Protein AF-0000000070924738 (afdb_homodimer)

pLDDT: mean 89.78, std 16.26, range [22.8, 98.94]

Secondary structure (DSSP, 8-state):
-HHHHHHHHHHHHHHTTS--B---B-SS--S-EEEEEEEEEE---TTT--SS-SSEEEEEEEEEEEEEPPSS--TT-----BTTS---TTTS-EEEEEEEESSHHHHHHHHHHHHHHTTTEEEEEE--SS--HHHHHHHHHHHHHHTT--SEEEEEE------TT-HHHHHHHHHHTHHHHHHHHHHHHHHT-SEEEEEEETHHHHHHHHHHHHHHHTT-HHHHHHEEEEEEES---BHHHHHHHHHHH-S--SSEEEEE-TT-HHHHHHHHHHT-S-BGGG---GGGGTTS--EEEE-GGG--TTSSSHHHH-HHHHHHHHH-THHHHHHTT-HHHHHH-TTEEEEEETTEEEEEE-----TTTT-/-HHHHHHHHHHHHHHTTS--B---B-SS--S-EEEEEEEEEE---TTT--SS-SSEEEEEEEEEEEEEPPSS--TT-----BTTSPP-TTTS-EEEEEEEESSHHHHHHHHHHHHHHTTTEEEEEE--SS--HHHHHHHHHHHHHHTT--SEEEEEE------TT-HHHHHHHHHHTHHHHHHHHHHHHHHT-SEEEEEEETHHHHHHHHHHHHHHHTT-HHHHHHEEEEEEES---BHHHHHHHHHHH-S--SSEEEEE-TT-HHHHHHHHHHT-S-BGGG---GGGGTTS--EEEE-GGG--TTSSSHHHH-HHHHHHHHH-THHHHHHTT-HHHHHH-TTEEEEEETTEEEEEE----------

Nearest PDB structures (foldseek):
  1jkm-assembly1_B  TM=4.251E-01  e=1.122E-04  Bacillus subtilis
  6z69-assembly1_A  TM=4.127E-01  e=2.423E-04  Pseudonocardia thermophila
  2qvc-assembly2_D  TM=2.378E-01  e=2.320E-02  Thermotoga maritima MSB8
  4cvh-assembly1_A-2  TM=3.525E-01  e=5.359E-01  Homo sapiens
  8wgd-assembly1_B  TM=2.661E-01  e=5.401E+00  Homo sapiens

Radius of gyration: 27.47 Å; Cα contacts (8 Å, |Δi|>4): 1669; chains: 2; bounding box: 69×80×68 Å

Foldseek 3Di:
DVVVVVVVVVVQVVVQPDFAFDAAEDQDADPDKAKEKEWEQAQAAPPPRHGQALDGHPDIWTKIWIKGDACPDDAQDAAADTPPDDDDNNYHTHTHDMGTDPDLVVRLQVLLVLCVVQVQEEEEEFEAAQHGPRRQVSLQVSLCVLQVDTRHYYYYRFNHNNGPVCPVVVLVRLLVCLVRVLVVLVSSVVSRRQAYEYEAAASRVVSVLVNLLVCLVVVVVSSQQNHQEYEYQLYLAALVRSVVSCVSSPQHHFPYEYEAELQQQVQCVSCVVVVHDGGPRNDDPQVSCQQHQYEYEYPHQQADDNSRPSCSRGSQNSVLCNVLVLVVVVRVVPVVSVVPLVQWDWDHRHNYIYTYGHRPPCPPDPD/DVVVVVVVVVVQVVVQPFFAFDAAEDQDADPDKAKEKEWEQAQAAPPPRHGQALDGHPDIWIKIWIKGDACPDDAQDAAADTPPDDDDNNYHTHTHDMGTDPDLVVRLQVLLVLCVVQVLEEEEEFEAALHGPRRQVRLQVSLCVLQVDTRHYYYYRFNHNNGPVCPVVVLVRLLVCLVRVLVVLVSSVVSRRQAYEYEAAASRVVSVLVNLLVCLVVVVVSSQNNHQEYEYALYLAALVRSVVSCVSSPQHHFPYEYEAELQQQVQCVSCVVVVHDGGPRNDDPCVSCQQHQYEYEYPHQQADDNSRPSCSRGSQNSVLCNVLVLVVVVRVVPVVSVVVLVQWDWDHRHNYIYTYGHRPDPPDDPD

InterPro domains:
  IPR010297 Protein of unknown function DUF900, hydrolase-like [PF05990] (105-321)
  IPR014586 Uncharacterised conserved protein UCP033909 [PIRSF033909] (29-324)
  IPR029058 Alpha/Beta hydrolase fold [G3DSA:3.40.50.1820] (105-313)
  IPR029058 Alpha/Beta hydrolase fold [SSF53474] (117-282)

Solvent-accessible surface area (backbone atoms only — not comparable to full-atom values): 36470 Å² total; per-residue (Å²): 110,69,66,56,51,50,47,50,51,49,51,50,53,57,64,63,64,60,71,48,51,43,83,48,74,44,98,73,54,49,91,50,64,45,55,33,35,34,35,24,23,26,19,44,22,88,86,7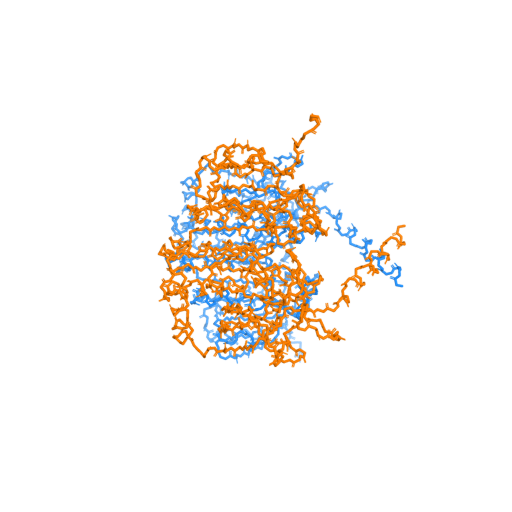9,61,43,76,55,21,39,35,78,32,99,55,70,42,42,35,36,37,30,33,15,45,29,80,62,65,56,70,38,59,86,46,58,35,31,62,96,50,86,76,45,67,48,49,18,41,34,26,55,47,72,46,77,33,97,44,69,66,61,43,27,53,54,46,26,57,40,22,64,74,33,77,15,29,35,39,37,38,25,54,38,71,53,33,40,59,35,44,47,51,52,48,52,51,46,47,33,63,64,56,65,48,62,65,24,33,32,38,40,40,58,20,25,61,43,37,82,82,30,56,52,35,26,54,52,28,34,65,54,33,23,61,44,52,46,50,43,53,48,44,40,46,75,29,55,48,59,34,30,36,41,34,12,27,24,42,13,24,45,27,46,47,54,23,48,28,50,35,40,46,50,64,43,56,70,63,54,68,24,30,58,19,34,39,28,39,32,22,57,35,48,52,67,45,48,52,55,40,45,59,62,38,50,80,70,47,56,24,29,37,36,35,23,22,80,62,18,49,61,51,52,50,51,15,58,59,34,72,42,95,46,23,50,14,42,57,76,67,61,77,82,47,14,87,38,74,36,37,36,37,33,45,50,74,46,58,43,95,54,23,56,52,25,72,63,45,24,44,69,53,32,50,53,51,48,70,34,65,28,53,54,27,54,34,62,66,39,66,68,36,58,62,62,43,74,45,37,55,79,48,75,46,88,47,17,34,37,34,40,48,43,78,75,70,77,76,66,61,93,116,113,70,65,54,53,48,46,50,50,49,52,53,54,57,64,65,64,60,69,48,50,44,84,48,74,43,98,73,54,50,90,49,65,45,58,32,33,34,36,25,23,25,20,44,21,88,88,79,60,43,75,56,20,39,36,79,34,97,54,71,43,40,36,36,39,30,33,15,46,29,80,62,64,57,71,37,59,85,45,59,34,33,64,95,51,87,75,45,69,50,47,18,42,35,25,55,47,71,46,78,36,97,44,68,67,61,43,26,54,54,46,27,56,41,20,64,74,32,75,14,29,34,39,37,40,26,52,38,72,54,33,42,57,36,44,47,52,50,49,52,50,46,47,33,63,63,56,65,48,63,65,25,33,33,38,40,41,57,21,27,60,44,36,82,80,29,54,52,35,26,54,53,29,34,65,54,32,22,63,45,52,45,50,43,53,48,44,41,47,76,28,54,47,57,33,31,36,40,35,14,27,23,42,13,24,45,27,47,47,53,25,49,28,49,35,42,46,50,62,43,55,69,62,53,66,22,29,58,18,35,38,28,40,32,23,57,34,49,53,69,44,49,51,54,41,44,60,61,37,50,79,70,46,57,23,30,37,35,35,22,23,78,62,17,49,61,51,52,50,52,14,58,58,34,71,42,94,45,23,50,13,42,56,76,66,61,76,82,48,14,88,39,73,36,38,35,36,33,44,50,74,46,58,44,94,52,23,56,53,25,70,63,47,25,44,68,54,31,49,53,50,48,70,33,65,27,56,56,26,53,34,63,66,39,66,67,35,58,60,64,44,73,45,38,55,78,47,75,44,89,47,16,34,38,34,40,48,43,79,75,67,79,78,71,72,89,114

Organism: Rhodobacter capsulatus (strain ATCC BAA-309 / NBRC 16581 / SB1003) (NCBI:txid272942)

Structure (mmCIF, N/CA/C/O backbone):
data_AF-0000000070924738-model_v1
#
loop_
_entity.id
_entity.type
_entity.pdbx_description
1 polymer 'Esterase/lipase superfamily enzyme'
#
loop_
_atom_site.group_PDB
_atom_site.id
_atom_site.type_symbol
_atom_site.label_atom_id
_atom_site.label_alt_id
_atom_site.label_comp_id
_atom_site.label_asym_id
_atom_site.label_entity_id
_atom_site.label_seq_id
_atom_site.pdbx_PDB_ins_code
_atom_site.Cartn_x
_atom_site.Cartn_y
_atom_site.Cartn_z
_atom_site.occupancy
_atom_site.B_iso_or_equiv
_atom_site.auth_seq_id
_atom_site.auth_comp_id
_atom_site.auth_asym_id
_atom_site.auth_atom_id
_atom_site.pdbx_PDB_model_num
ATOM 1 N N . MET A 1 1 ? -17.531 14.523 -29.156 1 40.91 1 MET A N 1
ATOM 2 C CA . MET A 1 1 ? -16.812 13.664 -28.219 1 40.91 1 MET A CA 1
ATOM 3 C C . MET A 1 1 ? -15.328 13.992 -28.203 1 40.91 1 MET A C 1
ATOM 5 O O . MET A 1 1 ? -14.695 14 -27.141 1 40.91 1 MET A O 1
ATOM 9 N N . GLN A 1 2 ? -14.812 14.328 -29.406 1 48.25 2 GLN A N 1
ATOM 10 C CA . GLN A 1 2 ? -13.414 14.695 -29.609 1 48.25 2 GLN A CA 1
ATOM 11 C C . GLN A 1 2 ? -13.094 16.031 -28.938 1 48.25 2 GLN A C 1
ATOM 13 O O . GLN A 1 2 ? -12.023 16.188 -28.328 1 48.25 2 GLN A O 1
ATOM 18 N N . SER A 1 3 ? -13.953 16.812 -28.984 1 53.12 3 SER A N 1
ATOM 19 C CA . SER A 1 3 ? -13.75 18.141 -28.438 1 53.12 3 SER A CA 1
ATOM 20 C C . SER A 1 3 ? -13.719 18.125 -26.922 1 53.12 3 SER A C 1
ATOM 22 O O . SER A 1 3 ? -12.969 18.875 -26.297 1 53.12 3 SER A O 1
ATOM 24 N N . ARG A 1 4 ? -14.422 17.188 -26.422 1 50.41 4 ARG A N 1
ATOM 25 C CA . ARG A 1 4 ? -14.484 17.141 -24.953 1 50.41 4 ARG A CA 1
ATOM 26 C C . ARG A 1 4 ? -13.211 16.531 -24.375 1 50.41 4 ARG A C 1
ATOM 28 O O . ARG A 1 4 ? -12.727 16.984 -23.328 1 50.41 4 ARG A O 1
ATOM 35 N N . LEU A 1 5 ? -12.711 15.562 -25.078 1 52 5 LEU A N 1
ATOM 36 C CA . LEU A 1 5 ? -11.477 14.969 -24.594 1 52 5 LEU A CA 1
ATOM 37 C C . LEU A 1 5 ? -10.32 15.969 -24.656 1 52 5 LEU A C 1
ATOM 39 O O . LEU A 1 5 ? -9.484 16.016 -23.766 1 52 5 LEU A O 1
ATOM 43 N N . LEU A 1 6 ? -10.336 16.734 -25.719 1 51 6 LEU A N 1
ATOM 44 C CA . LEU A 1 6 ? -9.32 17.766 -25.859 1 51 6 LEU A CA 1
ATOM 45 C C . LEU A 1 6 ? -9.461 18.812 -24.766 1 51 6 LEU A C 1
ATOM 47 O O . LEU A 1 6 ? -8.461 19.297 -24.234 1 51 6 LEU A O 1
ATOM 51 N N . VAL A 1 7 ? -10.562 19.094 -24.484 1 51.56 7 VAL A N 1
ATOM 52 C CA . VAL A 1 7 ? -10.805 20.078 -23.438 1 51.56 7 VAL A CA 1
ATOM 53 C C . VAL A 1 7 ? -10.375 19.516 -22.078 1 51.56 7 VAL A C 1
ATOM 55 O O . VAL A 1 7 ? -9.766 20.219 -21.281 1 51.56 7 VAL A O 1
ATOM 58 N N . VAL A 1 8 ? -10.648 18.297 -21.875 1 53.62 8 VAL A N 1
ATOM 59 C CA . VAL A 1 8 ? -10.242 17.672 -20.625 1 53.62 8 VAL A CA 1
ATOM 60 C C . VAL A 1 8 ? -8.719 17.609 -20.547 1 53.62 8 VAL A C 1
ATOM 62 O O . VAL A 1 8 ? -8.125 17.906 -19.516 1 53.62 8 VAL A O 1
ATOM 65 N N . ALA A 1 9 ? -8.164 17.203 -21.688 1 54.34 9 ALA A N 1
ATOM 66 C CA . ALA A 1 9 ? -6.703 17.172 -21.734 1 54.34 9 ALA A CA 1
ATOM 67 C C . ALA A 1 9 ? -6.121 18.578 -21.547 1 54.34 9 ALA A C 1
ATOM 69 O O . ALA A 1 9 ? -5.129 18.75 -20.828 1 54.34 9 ALA A O 1
ATOM 70 N N . ALA A 1 10 ? -6.656 19.484 -22.25 1 51.62 10 ALA A N 1
ATOM 71 C CA . ALA A 1 10 ? -6.207 20.859 -22.109 1 51.62 10 ALA A CA 1
ATOM 72 C C . ALA A 1 10 ? -6.398 21.344 -20.672 1 51.62 10 ALA A C 1
ATOM 74 O O . ALA A 1 10 ? -5.543 22.047 -20.125 1 51.62 10 ALA A O 1
ATOM 75 N N . PHE A 1 11 ? -7.465 21.047 -20.172 1 50.88 11 PHE A N 1
ATOM 76 C CA . PHE A 1 11 ? -7.746 21.453 -18.797 1 50.88 11 PHE A CA 1
ATOM 77 C C . PHE A 1 11 ? -6.773 20.781 -17.828 1 50.88 11 PHE A C 1
ATOM 79 O O . PHE A 1 11 ? -6.3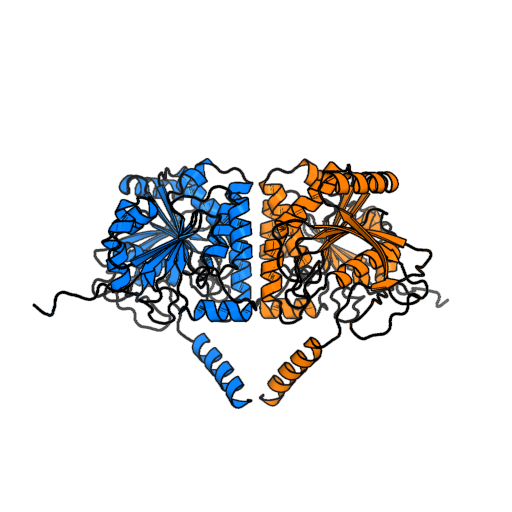24 21.406 -16.859 1 50.88 11 PHE A O 1
ATOM 86 N N . LEU A 1 12 ? -6.488 19.594 -18.141 1 53.81 12 LEU A N 1
ATOM 87 C CA . LEU A 1 12 ? -5.527 18.922 -17.281 1 53.81 12 LEU A CA 1
ATOM 88 C C . LEU A 1 12 ? -4.133 19.516 -17.438 1 53.81 12 LEU A C 1
ATOM 90 O O . LEU A 1 12 ? -3.373 19.594 -16.469 1 53.81 12 LEU A O 1
ATOM 94 N N . ALA A 1 13 ? -3.824 19.922 -18.656 1 51.38 13 ALA A N 1
ATOM 95 C CA . ALA A 1 13 ? -2.527 20.547 -18.906 1 51.38 13 ALA A CA 1
ATOM 96 C C . ALA A 1 13 ? -2.416 21.875 -18.188 1 51.38 13 ALA A C 1
ATOM 98 O O . ALA A 1 13 ? -1.345 22.234 -17.688 1 51.38 13 ALA A O 1
ATOM 99 N N . LEU A 1 14 ? -3.436 22.672 -18.188 1 50.47 14 LEU A N 1
ATOM 100 C CA . LEU A 1 14 ? -3.371 23.969 -17.547 1 50.47 14 LEU A CA 1
ATOM 101 C C . LEU A 1 14 ? -3.215 23.812 -16.031 1 50.47 14 LEU A C 1
ATOM 103 O O . LEU A 1 14 ? -2.547 24.625 -15.383 1 50.47 14 LEU A O 1
ATOM 107 N N . ILE A 1 15 ? -3.816 22.922 -15.461 1 53.41 15 ILE A N 1
ATOM 108 C CA . ILE A 1 15 ? -3.748 22.734 -14.016 1 53.41 15 ILE A CA 1
ATOM 109 C C . ILE A 1 15 ? -2.342 22.281 -13.617 1 53.41 15 ILE A C 1
ATOM 111 O O . ILE A 1 15 ? -1.844 22.656 -12.555 1 53.41 15 ILE A O 1
ATOM 115 N N . SER A 1 16 ? -1.643 21.625 -14.539 1 56.34 16 SER A N 1
ATOM 116 C CA . SER A 1 16 ? -0.301 21.125 -14.242 1 56.34 16 SER A CA 1
ATOM 117 C C . SER A 1 16 ? 0.702 22.281 -14.164 1 56.34 16 SER A C 1
ATOM 119 O O . SER A 1 16 ? 1.777 22.125 -13.578 1 56.34 16 SER A O 1
ATOM 121 N N . CYS A 1 17 ? 0.308 23.469 -14.5 1 64.81 17 CYS A N 1
ATOM 122 C CA . CYS A 1 17 ? 1.308 24.516 -14.688 1 64.81 17 CYS A CA 1
ATOM 123 C C . CYS A 1 17 ? 1.216 25.562 -13.578 1 64.81 17 CYS A C 1
ATOM 125 O O . CYS A 1 17 ? 1.925 26.578 -13.609 1 64.81 17 CYS A O 1
ATOM 127 N N . ALA A 1 18 ? 0.457 25.344 -12.594 1 79.06 18 ALA A N 1
ATOM 128 C CA . ALA A 1 18 ? 0.387 26.359 -11.555 1 79.06 18 ALA A CA 1
ATOM 129 C C . ALA A 1 18 ? 1.66 26.375 -10.711 1 79.06 18 ALA A C 1
ATOM 131 O O . ALA A 1 18 ? 2.221 25.328 -10.406 1 79.06 18 ALA A O 1
ATOM 132 N N . PRO A 1 19 ? 2.15 27.625 -10.398 1 89.25 19 PRO A N 1
ATOM 133 C CA . PRO A 1 19 ? 3.361 27.703 -9.578 1 89.25 19 PRO A CA 1
ATOM 134 C C . PRO A 1 19 ? 3.207 26.984 -8.242 1 89.25 19 PRO A C 1
ATOM 136 O O . PRO A 1 19 ? 2.131 27.016 -7.637 1 89.25 19 PRO A O 1
ATOM 139 N N . ARG A 1 20 ? 4.285 26.406 -7.859 1 93.5 20 ARG A N 1
ATOM 140 C CA . ARG A 1 20 ? 4.25 25.594 -6.648 1 93.5 20 ARG A CA 1
ATOM 141 C C . ARG A 1 20 ? 4.898 26.312 -5.477 1 93.5 20 ARG A C 1
ATOM 143 O O . ARG A 1 20 ? 5.723 27.219 -5.676 1 93.5 20 ARG A O 1
ATOM 150 N N . GLY A 1 21 ? 4.43 25.953 -4.289 1 95.31 21 GLY A N 1
ATOM 151 C CA . GLY A 1 21 ? 4.996 26.516 -3.074 1 95.31 21 GLY A CA 1
ATOM 152 C C . GLY A 1 21 ? 6.461 26.172 -2.883 1 95.31 21 GLY A C 1
ATOM 153 O O . GLY A 1 21 ? 6.887 25.047 -3.193 1 95.31 21 GLY A O 1
ATOM 154 N N . GLU A 1 22 ? 7.277 27.125 -2.377 1 95.12 22 GLU A N 1
ATOM 155 C CA . GLU A 1 22 ? 8.695 26.922 -2.117 1 95.12 22 GLU A CA 1
ATOM 156 C C . GLU A 1 22 ? 9.102 27.516 -0.77 1 95.12 22 GLU A C 1
ATOM 158 O O . GLU A 1 22 ? 8.367 28.312 -0.195 1 95.12 22 GLU A O 1
ATOM 163 N N . ILE A 1 23 ? 10.188 27.047 -0.279 1 96.19 23 ILE A N 1
ATOM 164 C CA . ILE A 1 23 ? 10.742 27.609 0.948 1 96.19 23 ILE A CA 1
ATOM 165 C C . ILE A 1 23 ? 11.359 28.984 0.661 1 96.19 23 ILE A C 1
ATOM 167 O O . ILE A 1 23 ? 12.016 29.172 -0.366 1 96.19 23 ILE A O 1
ATOM 171 N N . ALA A 1 24 ? 11.047 29.906 1.449 1 96.81 24 ALA A N 1
ATOM 172 C CA . ALA A 1 24 ? 11.664 31.234 1.363 1 96.81 24 ALA A CA 1
ATOM 173 C C . ALA A 1 24 ? 11.914 31.812 2.752 1 96.81 24 ALA A C 1
ATOM 175 O O . ALA A 1 24 ? 11.094 31.656 3.658 1 96.81 24 ALA A O 1
ATOM 176 N N . TYR A 1 25 ? 13.039 32.5 2.869 1 97 25 TYR A N 1
ATOM 177 C CA . TYR A 1 25 ? 13.414 33.125 4.137 1 97 25 TYR A CA 1
ATOM 178 C C . TYR A 1 25 ? 13.211 34.625 4.086 1 97 25 TYR A C 1
ATOM 180 O O . TYR A 1 25 ? 13.258 35.219 3.01 1 97 25 TYR A O 1
ATOM 188 N N . THR A 1 26 ? 12.93 35.188 5.191 1 95.69 26 THR A N 1
ATOM 189 C CA . THR A 1 26 ? 12.828 36.625 5.305 1 95.69 26 THR A CA 1
ATOM 190 C C . THR A 1 26 ? 13.773 37.156 6.379 1 95.69 26 THR A C 1
ATOM 192 O O . THR A 1 26 ? 13.945 36.531 7.426 1 95.69 26 THR A O 1
ATOM 195 N N . PRO A 1 27 ? 14.414 38.312 6.141 1 93.19 27 PRO A N 1
ATOM 196 C CA . PRO A 1 27 ? 15.25 38.938 7.168 1 93.19 27 PRO A CA 1
ATOM 197 C C . PRO A 1 27 ? 14.43 39.688 8.219 1 93.19 27 PRO A C 1
ATOM 199 O O . PRO A 1 27 ? 14.953 40.031 9.273 1 93.19 27 PRO A O 1
ATOM 202 N N . GLU A 1 28 ? 13.18 39.906 7.988 1 92.69 28 GLU A N 1
ATOM 203 C CA . GLU A 1 28 ? 12.297 40.625 8.906 1 92.69 28 GLU A CA 1
ATOM 204 C C . GLU A 1 28 ? 11.07 39.781 9.258 1 92.69 28 GLU A C 1
ATOM 206 O O . GLU A 1 28 ? 9.945 40.156 8.891 1 92.69 28 GLU A O 1
ATOM 211 N N . PRO A 1 29 ? 11.281 38.781 10.031 1 92.94 29 PRO A N 1
ATOM 212 C CA . PRO A 1 29 ? 10.133 37.938 10.398 1 92.94 29 PRO A CA 1
ATOM 213 C C . PRO A 1 29 ? 9.133 38.688 11.289 1 92.94 29 PRO A C 1
ATOM 215 O O . PRO A 1 29 ? 9.477 39.688 11.914 1 92.94 29 PRO A O 1
ATOM 218 N N . SER A 1 30 ? 7.926 38.219 11.211 1 93.5 30 SER A N 1
ATOM 219 C CA . SER A 1 30 ? 6.91 38.75 12.117 1 93.5 30 SER A CA 1
ATOM 220 C C . SER A 1 30 ? 7.191 38.344 13.555 1 93.5 30 SER A C 1
ATOM 222 O O . SER A 1 30 ? 8.133 37.594 13.82 1 93.5 30 SER A O 1
ATOM 224 N N . ALA A 1 31 ? 6.328 38.844 14.43 1 89.25 31 ALA A N 1
ATOM 225 C CA . ALA A 1 31 ? 6.484 38.531 15.844 1 89.25 31 ALA A CA 1
ATOM 226 C C . ALA A 1 31 ? 5.977 37.125 16.156 1 89.25 31 ALA A C 1
ATOM 228 O O . ALA A 1 31 ? 6.422 36.5 17.109 1 89.25 31 ALA A O 1
ATOM 229 N N . ASP A 1 32 ? 5.078 36.625 15.406 1 95.75 32 ASP A N 1
ATOM 230 C CA . ASP A 1 32 ? 4.527 35.281 15.617 1 95.75 32 ASP A CA 1
ATOM 231 C C . ASP A 1 32 ? 5.309 34.219 14.836 1 95.75 32 ASP A C 1
ATOM 233 O O . ASP A 1 32 ? 5.125 34.094 13.625 1 95.75 32 ASP A O 1
ATOM 237 N N . ILE A 1 33 ? 6.176 33.531 15.578 1 97.12 33 ILE A N 1
ATOM 238 C CA . ILE A 1 33 ? 6.996 32.5 14.992 1 97.12 33 ILE A CA 1
ATOM 239 C C . ILE A 1 33 ? 6.543 31.141 15.516 1 97.12 33 ILE A C 1
ATOM 241 O O . ILE A 1 33 ? 6.418 30.938 16.719 1 97.12 33 ILE A O 1
ATOM 245 N N . ARG A 1 34 ? 6.25 30.234 14.602 1 96.94 34 ARG A N 1
ATOM 246 C CA . ARG A 1 34 ? 5.848 28.875 14.961 1 96.94 34 ARG A CA 1
ATOM 247 C C . ARG A 1 34 ? 6.926 27.875 14.578 1 96.94 34 ARG A C 1
ATOM 249 O O . ARG A 1 34 ? 7.066 27.516 13.406 1 96.94 34 ARG A O 1
ATOM 256 N N . PRO A 1 35 ? 7.652 27.328 15.57 1 98.12 35 PRO A N 1
ATOM 257 C CA . PRO A 1 35 ? 8.586 26.266 15.234 1 98.12 35 PRO A CA 1
ATOM 258 C C . PRO A 1 35 ? 7.883 24.969 14.812 1 98.12 35 PRO A C 1
ATOM 260 O O . PRO A 1 35 ? 6.914 24.562 15.453 1 98.12 35 PRO A O 1
ATOM 263 N N . VAL A 1 36 ? 8.312 24.422 13.703 1 98.88 36 VAL A N 1
ATOM 264 C CA . VAL A 1 36 ? 7.793 23.156 13.211 1 98.88 36 VAL A CA 1
ATOM 265 C C . VAL A 1 36 ? 8.938 22.156 13.07 1 98.88 36 VAL A C 1
ATOM 267 O O . VAL A 1 36 ? 9.844 22.344 12.266 1 98.88 36 VAL A O 1
ATOM 270 N N . PHE A 1 37 ? 8.867 21.125 13.898 1 98.94 37 PHE A N 1
ATOM 271 C CA . PHE A 1 37 ? 9.805 20.031 13.734 1 98.94 37 PHE A CA 1
ATOM 272 C C . PHE A 1 37 ? 9.414 19.156 12.539 1 98.94 37 PHE A C 1
ATOM 274 O O . PHE A 1 37 ? 8.227 19.031 12.219 1 98.94 37 PHE A O 1
ATOM 281 N N . VAL A 1 38 ? 10.5 18.594 11.891 1 98.94 38 VAL A N 1
ATOM 282 C CA . VAL A 1 38 ? 10.242 17.859 10.656 1 98.94 38 VAL A CA 1
ATOM 283 C C . VAL A 1 38 ? 10.945 16.5 10.711 1 98.94 38 VAL A C 1
ATOM 285 O O . VAL A 1 38 ? 12.133 16.406 11.031 1 98.94 38 VAL A O 1
ATOM 288 N N . GLY A 1 39 ? 10.188 15.461 10.5 1 98.94 39 GLY A N 1
ATOM 289 C CA . GLY A 1 39 ? 10.703 14.203 9.969 1 98.94 39 GLY A CA 1
ATOM 290 C C . GLY A 1 39 ? 10.352 13.984 8.508 1 98.94 39 GLY A C 1
ATOM 291 O O . GLY A 1 39 ? 9.211 14.195 8.102 1 98.94 39 GLY A O 1
ATOM 292 N N . SER A 1 40 ? 11.414 13.656 7.688 1 98.88 40 SER A N 1
ATOM 293 C CA . SER A 1 40 ? 11.102 13.562 6.266 1 98.88 40 SER A CA 1
ATOM 294 C C . SER A 1 40 ? 11.922 12.461 5.59 1 98.88 40 SER A C 1
ATOM 296 O O . SER A 1 40 ? 13.102 12.281 5.902 1 98.88 40 SER A O 1
ATOM 298 N N . THR A 1 41 ? 11.266 11.773 4.668 1 98.75 41 THR A N 1
ATOM 299 C CA . THR A 1 41 ? 11.961 10.828 3.805 1 98.75 41 THR A CA 1
ATOM 300 C C . THR A 1 41 ? 12.023 11.352 2.371 1 98.75 41 THR A C 1
ATOM 302 O O . THR A 1 41 ? 12.109 10.57 1.423 1 98.75 41 THR A O 1
ATOM 305 N N . ARG A 1 42 ? 11.883 12.641 2.264 1 98.75 42 ARG A N 1
ATOM 306 C CA . ARG A 1 42 ? 12.172 13.297 0.996 1 98.75 42 ARG A CA 1
ATOM 307 C C . ARG A 1 42 ? 13.68 13.375 0.75 1 98.75 42 ARG A C 1
ATOM 309 O O . ARG A 1 42 ? 14.445 13.703 1.658 1 98.75 42 ARG A O 1
ATOM 316 N N . GLY A 1 43 ? 14.055 12.992 -0.477 1 98.25 43 GLY A N 1
ATOM 317 C CA . GLY A 1 43 ? 15.438 13.164 -0.89 1 98.25 43 GLY A CA 1
ATOM 318 C C . GLY A 1 43 ? 15.688 14.477 -1.611 1 98.25 43 GLY A C 1
ATOM 319 O O . GLY A 1 43 ? 15.062 15.492 -1.298 1 98.25 43 GLY A O 1
ATOM 320 N N . LEU A 1 44 ? 16.656 14.422 -2.43 1 96.94 44 LEU A N 1
ATOM 321 C CA . LEU A 1 44 ? 17 15.609 -3.203 1 96.94 44 LEU A CA 1
ATOM 322 C C . LEU A 1 44 ? 16.078 15.758 -4.414 1 96.94 44 LEU A C 1
ATOM 324 O O . LEU A 1 44 ? 15.57 14.766 -4.934 1 96.94 44 LEU A O 1
ATOM 328 N N . ASP A 1 45 ? 15.836 16.953 -4.754 1 95.25 45 ASP A N 1
ATOM 329 C CA . ASP A 1 45 ? 15.234 17.188 -6.062 1 95.25 45 ASP A CA 1
ATOM 330 C C . ASP A 1 45 ? 16.203 16.828 -7.188 1 95.25 45 ASP A C 1
ATOM 332 O O . ASP A 1 45 ? 17.297 17.359 -7.266 1 95.25 45 ASP A O 1
ATOM 336 N N . PRO A 1 46 ? 15.766 15.922 -8.016 1 92.5 46 PRO A N 1
ATOM 337 C CA . PRO A 1 46 ? 16.719 15.438 -9.016 1 92.5 46 PRO A CA 1
ATOM 338 C C . PRO A 1 46 ? 17.125 16.516 -10.016 1 92.5 46 PRO A C 1
ATOM 340 O O . PRO A 1 46 ? 18.203 16.438 -10.602 1 92.5 46 PRO A O 1
ATOM 343 N N . GLU A 1 47 ? 16.328 17.5 -10.234 1 91.19 47 GLU A N 1
ATOM 344 C CA . GLU A 1 47 ? 16.625 18.547 -11.211 1 91.19 47 GLU A CA 1
ATOM 345 C C . GLU A 1 47 ? 17.453 19.672 -10.594 1 91.19 47 GLU A C 1
ATOM 347 O O . GLU A 1 47 ? 18.422 20.125 -11.18 1 91.19 47 GLU A O 1
ATOM 352 N N . THR A 1 48 ? 17.125 20.094 -9.391 1 91.69 48 THR A N 1
ATOM 353 C CA . THR A 1 48 ? 17.719 21.297 -8.82 1 91.69 48 THR A CA 1
ATOM 354 C C . THR A 1 48 ? 18.734 20.938 -7.742 1 91.69 48 THR A C 1
ATOM 356 O O . THR A 1 48 ? 19.547 21.781 -7.34 1 91.69 48 THR A O 1
ATOM 359 N N . GLY A 1 49 ? 18.625 19.703 -7.211 1 94.44 49 GLY A N 1
ATOM 360 C CA . GLY A 1 49 ? 19.484 19.297 -6.117 1 94.44 49 GLY A CA 1
ATOM 361 C C . GLY A 1 49 ? 19.031 19.812 -4.77 1 94.44 49 GLY A C 1
ATOM 362 O O . GLY A 1 49 ? 19.672 19.562 -3.748 1 94.44 49 GLY A O 1
ATOM 363 N N . ALA A 1 50 ? 17.906 20.484 -4.754 1 93.88 50 ALA A N 1
ATOM 364 C CA . ALA A 1 50 ? 17.406 21.047 -3.506 1 93.88 50 ALA A CA 1
ATOM 365 C C . ALA A 1 50 ? 17 19.938 -2.533 1 93.88 50 ALA A C 1
ATOM 367 O O . ALA A 1 50 ? 16.5 18.891 -2.949 1 93.88 50 ALA A O 1
ATOM 368 N N . GLU A 1 51 ? 17.188 20.188 -1.226 1 95.69 51 GLU A N 1
ATOM 369 C CA . GLU A 1 51 ? 16.781 19.234 -0.2 1 95.69 51 GLU A CA 1
ATOM 370 C C . GLU A 1 51 ? 15.258 19.172 -0.091 1 95.69 51 GLU A C 1
ATOM 372 O O . GLU A 1 51 ? 14.555 20.062 -0.552 1 95.69 51 GLU A O 1
ATOM 377 N N . PHE A 1 52 ? 14.836 18.031 0.495 1 98 52 PHE A N 1
ATOM 378 C CA . PHE A 1 52 ? 13.414 17.781 0.71 1 98 52 PHE A CA 1
ATOM 379 C C . PHE A 1 52 ? 12.656 17.797 -0.612 1 98 52 PHE A C 1
ATOM 381 O O . PHE A 1 52 ? 11.594 18.422 -0.716 1 98 52 PHE A O 1
ATOM 388 N N . GLY A 1 53 ? 13.312 17.234 -1.632 1 97.5 53 GLY A N 1
ATOM 389 C CA . GLY A 1 53 ? 12.703 17.078 -2.941 1 97.5 53 GLY A CA 1
ATOM 390 C C . GLY A 1 53 ? 11.75 15.891 -3.016 1 97.5 53 GLY A C 1
ATOM 391 O O . GLY A 1 53 ? 11.32 15.367 -1.984 1 97.5 53 GLY A O 1
ATOM 392 N N . HIS A 1 54 ? 11.367 15.516 -4.277 1 96.56 54 HIS A N 1
ATOM 393 C CA . HIS A 1 54 ? 10.312 14.523 -4.434 1 96.56 54 HIS A CA 1
ATOM 394 C C . HIS A 1 54 ? 10.898 13.109 -4.496 1 96.56 54 HIS A C 1
ATOM 396 O O . HIS A 1 54 ? 10.156 12.125 -4.445 1 96.56 54 HIS A O 1
ATOM 402 N N . SER A 1 55 ? 12.266 12.992 -4.582 1 97.62 55 SER A N 1
ATOM 403 C CA . SER A 1 55 ? 12.852 11.648 -4.566 1 97.62 55 SER A CA 1
ATOM 404 C C . SER A 1 55 ? 12.672 10.984 -3.207 1 97.62 55 SER A C 1
ATOM 406 O O . SER A 1 55 ? 12.422 11.656 -2.207 1 97.62 55 SER A O 1
ATOM 408 N N . ARG A 1 56 ? 12.703 9.656 -3.209 1 98.12 56 ARG A N 1
ATOM 409 C CA . ARG A 1 56 ? 12.531 8.883 -1.98 1 98.12 56 ARG A CA 1
ATOM 410 C C . ARG A 1 56 ? 13.867 8.648 -1.284 1 98.12 56 ARG A C 1
ATOM 412 O O . ARG A 1 56 ? 14.852 8.273 -1.925 1 98.12 56 ARG A O 1
ATOM 419 N N . SER A 1 57 ? 13.906 8.953 -0.011 1 98.06 57 SER A N 1
ATOM 420 C CA . SER A 1 57 ? 15.102 8.727 0.788 1 98.06 57 SER A CA 1
ATOM 421 C C . SER A 1 57 ? 14.898 7.602 1.795 1 98.06 57 SER A C 1
ATOM 423 O O . SER A 1 57 ? 13.883 7.566 2.492 1 98.06 57 SER A O 1
ATOM 425 N N . GLU A 1 58 ? 15.828 6.676 1.89 1 96.69 58 GLU A N 1
ATOM 426 C CA . GLU A 1 58 ? 15.773 5.578 2.848 1 96.69 58 GLU A CA 1
ATOM 427 C C . GLU A 1 58 ? 16.125 6.051 4.254 1 96.69 58 GLU A C 1
ATOM 429 O O . GLU A 1 58 ? 15.898 5.34 5.234 1 96.69 58 GLU A O 1
ATOM 434 N N . THR A 1 59 ? 16.609 7.25 4.328 1 96.19 59 THR A N 1
ATOM 435 C CA . THR A 1 59 ? 17.031 7.801 5.609 1 96.19 59 THR A CA 1
ATOM 436 C C . THR A 1 59 ? 16.141 8.969 6.016 1 96.19 59 THR A C 1
ATOM 438 O O . THR A 1 59 ? 15.82 9.828 5.195 1 96.19 59 THR A O 1
ATOM 441 N N . LEU A 1 60 ? 15.742 8.984 7.297 1 98.25 60 LEU A N 1
ATOM 442 C CA . LEU A 1 60 ? 14.906 10.062 7.82 1 98.25 60 LEU A CA 1
ATOM 443 C C . LEU A 1 60 ? 15.719 11.336 8.016 1 98.25 60 LEU A C 1
ATOM 445 O O . LEU A 1 60 ? 16.734 11.328 8.711 1 98.25 60 LEU A O 1
ATOM 449 N N . GLN A 1 61 ? 15.273 12.367 7.387 1 98.38 61 GLN A N 1
ATOM 450 C CA . GLN A 1 61 ? 15.836 13.688 7.645 1 98.38 61 GLN A CA 1
ATOM 451 C C . GLN A 1 61 ? 15.141 14.359 8.828 1 98.38 61 GLN A C 1
ATOM 453 O O . GLN A 1 61 ? 13.922 14.227 9 1 98.38 61 GLN A O 1
ATOM 458 N N . ARG A 1 62 ? 15.93 15.031 9.656 1 98.81 62 ARG A N 1
ATOM 459 C CA . ARG A 1 62 ? 15.461 15.695 10.867 1 98.81 62 ARG A CA 1
ATOM 460 C C . ARG A 1 62 ? 15.797 17.188 10.844 1 98.81 62 ARG A C 1
ATOM 462 O O . ARG A 1 62 ? 16.938 17.562 10.617 1 98.81 62 ARG A O 1
ATOM 469 N N . ALA A 1 63 ? 14.812 17.938 11.047 1 98.88 63 ALA A N 1
ATOM 470 C CA . ALA A 1 63 ? 15.039 19.375 11 1 98.88 63 ALA A CA 1
ATOM 471 C C . ALA A 1 63 ? 13.984 20.125 11.812 1 98.88 63 ALA A C 1
ATOM 473 O O . ALA A 1 63 ? 13.094 19.516 12.398 1 98.88 63 ALA A O 1
ATOM 474 N N . ARG A 1 64 ? 14.164 21.359 12.008 1 98.88 64 ARG A N 1
ATOM 475 C CA . ARG A 1 64 ? 13.188 22.328 12.508 1 98.88 64 ARG A CA 1
ATOM 476 C C . ARG A 1 64 ? 13.156 23.578 11.633 1 98.88 64 ARG A C 1
ATOM 478 O O . ARG A 1 64 ? 14.195 24.062 11.203 1 98.88 64 ARG A O 1
ATOM 485 N N . PHE A 1 65 ? 12 24.016 11.32 1 98.81 65 PHE A N 1
ATOM 486 C CA . PHE A 1 65 ? 11.789 25.25 10.586 1 98.81 65 PHE A CA 1
ATOM 487 C C . PHE A 1 65 ? 10.977 26.25 11.406 1 98.81 65 PHE A C 1
ATOM 489 O O . PHE A 1 65 ? 9.938 25.891 11.969 1 98.81 65 PHE A O 1
ATOM 496 N N . ASP A 1 66 ? 11.484 27.438 11.555 1 98.69 66 ASP A N 1
ATOM 497 C CA . ASP A 1 66 ? 10.773 28.5 12.25 1 98.69 66 ASP A CA 1
ATOM 498 C C . ASP A 1 66 ? 9.922 29.328 11.281 1 98.69 66 ASP A C 1
ATOM 500 O O . ASP A 1 66 ? 10.445 30.203 10.586 1 98.69 66 ASP A O 1
ATOM 504 N N . VAL A 1 67 ? 8.633 29.078 11.305 1 98.75 67 VAL A N 1
ATOM 505 C CA . VAL A 1 67 ? 7.727 29.688 10.336 1 98.75 67 VAL A CA 1
ATOM 506 C C . VAL A 1 67 ? 7.215 31.016 10.867 1 98.75 67 VAL A C 1
ATOM 508 O O . VAL A 1 67 ? 6.656 31.078 11.969 1 98.75 67 VAL A O 1
ATOM 511 N N . SER A 1 68 ? 7.426 32.094 10.102 1 98.5 68 SER A N 1
ATOM 512 C CA . SER A 1 68 ? 6.883 33.406 10.398 1 98.5 68 SER A CA 1
ATOM 513 C C . SER A 1 68 ? 5.438 33.531 9.922 1 98.5 68 SER A C 1
ATOM 515 O O . SER A 1 68 ? 5.16 33.406 8.727 1 98.5 68 SER A O 1
ATOM 517 N N . VAL A 1 69 ? 4.5 33.75 10.844 1 97.88 69 VAL A N 1
ATOM 518 C CA . VAL A 1 69 ? 3.084 33.906 10.523 1 97.88 69 VAL A CA 1
ATOM 519 C C . VAL A 1 69 ? 2.805 35.344 10.094 1 97.88 69 VAL A C 1
ATOM 521 O O . VAL A 1 69 ? 3.064 36.281 10.844 1 97.88 69 VAL A O 1
ATOM 524 N N . PRO A 1 70 ? 2.293 35.469 8.891 1 97.81 70 PRO A N 1
ATOM 525 C CA . PRO A 1 70 ? 2.055 36.844 8.438 1 97.81 70 PRO A CA 1
ATOM 526 C C . PRO A 1 70 ? 0.96 37.562 9.234 1 97.81 70 PRO A C 1
ATOM 528 O O . PRO A 1 70 ? -0.055 36.938 9.57 1 97.81 70 PRO A O 1
ATOM 531 N N . PRO A 1 71 ? 1.123 38.844 9.523 1 96.19 71 PRO A N 1
ATOM 532 C CA . PRO A 1 71 ? 0.133 39.562 10.32 1 96.19 71 PRO A CA 1
ATOM 533 C C . PRO A 1 71 ? -1.138 39.875 9.539 1 96.19 71 PRO A C 1
ATOM 535 O O . PRO A 1 71 ? -2.211 40.031 10.125 1 96.19 71 PRO A O 1
ATOM 538 N N . ASP A 1 72 ? -1.057 40.031 8.203 1 96.12 72 ASP A N 1
ATOM 539 C CA . ASP A 1 72 ? -2.207 40.375 7.375 1 96.12 72 ASP A CA 1
ATOM 540 C C . ASP A 1 72 ? -2.855 39.125 6.785 1 96.12 72 ASP A C 1
ATOM 542 O O . ASP A 1 72 ? -2.756 38.875 5.578 1 96.12 72 ASP A O 1
ATOM 546 N N . ARG A 1 73 ? -3.451 38.406 7.609 1 94.94 73 ARG A N 1
ATOM 547 C CA . ARG A 1 73 ? -4.121 37.188 7.16 1 94.94 73 ARG A CA 1
ATOM 548 C C . ARG A 1 73 ? -5.422 36.938 7.922 1 94.94 73 ARG A C 1
ATOM 550 O O . ARG A 1 73 ? -5.551 37.375 9.078 1 94.94 73 ARG A O 1
ATOM 557 N N . GLY A 1 74 ? -6.406 36.312 7.219 1 95.31 74 GLY A N 1
ATOM 558 C CA . GLY A 1 74 ? -7.629 35.844 7.871 1 95.31 74 GLY A CA 1
ATOM 559 C C . GLY A 1 74 ? -7.605 34.375 8.25 1 95.31 74 GLY A C 1
ATOM 560 O O . GLY A 1 74 ? -6.742 33.625 7.789 1 95.31 74 GLY A O 1
ATOM 561 N N . THR A 1 75 ? -8.609 34.062 9.117 1 94.75 75 THR A N 1
ATOM 562 C CA . THR A 1 75 ? -8.766 32.656 9.477 1 94.75 75 THR A CA 1
ATOM 563 C C . THR A 1 75 ? -8.977 31.797 8.234 1 94.75 75 THR A C 1
ATOM 565 O O . THR A 1 75 ? -9.773 32.156 7.359 1 94.75 75 THR A O 1
ATOM 568 N N . GLY A 1 76 ? -8.203 30.719 8.141 1 95.56 76 GLY A N 1
ATOM 569 C CA . GLY A 1 76 ? -8.367 29.781 7.031 1 95.56 76 GLY A CA 1
ATOM 570 C C . GLY A 1 76 ? -7.555 30.172 5.809 1 95.56 76 GLY A C 1
ATOM 571 O O . GLY A 1 76 ? -7.438 29.391 4.867 1 95.56 76 GLY A O 1
ATOM 572 N N . GLN A 1 77 ? -6.965 31.344 5.832 1 96.5 77 GLN A N 1
ATOM 573 C CA . GLN A 1 77 ? -6.191 31.797 4.68 1 96.5 77 GLN A CA 1
ATOM 574 C C . GLN A 1 77 ? -4.754 31.297 4.75 1 96.5 77 GLN A C 1
ATOM 576 O O . GLN A 1 77 ? -4.125 31.344 5.809 1 96.5 77 GLN A O 1
ATOM 581 N N . LEU A 1 78 ? -4.262 30.781 3.672 1 97 78 LEU A N 1
ATOM 582 C CA . LEU A 1 78 ? -2.883 30.312 3.557 1 97 78 LEU A CA 1
ATOM 583 C C . LEU A 1 78 ? -2.229 30.875 2.295 1 97 78 LEU A C 1
ATOM 585 O O . LEU A 1 78 ? -2.605 30.5 1.182 1 97 78 LEU A O 1
ATOM 589 N N . SER A 1 79 ? -1.375 31.844 2.467 1 97.12 79 SER A N 1
ATOM 590 C CA . SER A 1 79 ? -0.529 32.375 1.402 1 97.12 79 SER A CA 1
ATOM 591 C C . SER A 1 79 ? 0.945 32.094 1.68 1 97.12 79 SER A C 1
ATOM 593 O O . SER A 1 79 ? 1.419 32.281 2.801 1 97.12 79 SER A O 1
ATOM 595 N N . TYR A 1 80 ? 1.661 31.562 0.701 1 97.31 80 TYR A N 1
ATOM 596 C CA . TYR A 1 80 ? 3.074 31.234 0.846 1 97.31 80 TYR A CA 1
ATOM 597 C C . TYR A 1 80 ? 3.836 31.5 -0.445 1 97.31 80 TYR A C 1
ATOM 599 O O . TYR A 1 80 ? 3.229 31.766 -1.486 1 97.31 80 TYR A O 1
ATOM 607 N N . PRO A 1 81 ? 5.164 31.547 -0.353 1 97.06 81 PRO A N 1
ATOM 608 C CA . PRO A 1 81 ? 5.977 31.859 -1.531 1 97.06 81 PRO A CA 1
ATOM 609 C C . PRO A 1 81 ? 5.734 30.875 -2.682 1 97.06 81 PRO A C 1
ATOM 611 O O . PRO A 1 81 ? 5.738 29.656 -2.477 1 97.06 81 PRO A O 1
ATOM 614 N N . LEU A 1 82 ? 5.488 31.453 -3.814 1 95.12 82 LEU A N 1
ATOM 615 C CA . LEU A 1 82 ? 5.336 30.688 -5.055 1 95.12 82 LEU A CA 1
ATOM 616 C C . LEU A 1 82 ? 6.492 30.984 -6.008 1 95.12 82 LEU A C 1
ATOM 618 O O . LEU A 1 82 ? 7 32.094 -6.059 1 95.12 82 LEU A O 1
ATOM 622 N N . GLN A 1 83 ? 6.824 29.938 -6.664 1 88.56 83 GLN A N 1
ATOM 623 C CA . GLN A 1 83 ? 7.898 30.094 -7.641 1 88.56 83 GLN A CA 1
ATOM 624 C C . GLN A 1 83 ? 7.609 31.266 -8.586 1 88.56 83 GLN A C 1
ATOM 626 O O . GLN A 1 83 ? 6.539 31.328 -9.195 1 88.56 83 GLN A O 1
ATOM 631 N N . GLY A 1 84 ? 8.555 32.25 -8.695 1 88.06 84 GLY A N 1
ATOM 632 C CA . GLY A 1 84 ? 8.461 33.344 -9.641 1 88.06 84 GLY A CA 1
ATOM 633 C C . GLY A 1 84 ? 7.648 34.5 -9.125 1 88.06 84 GLY A C 1
ATOM 634 O O . GLY A 1 84 ? 7.559 35.562 -9.781 1 88.06 84 GLY A O 1
ATOM 635 N N . ARG A 1 85 ? 7.059 34.406 -7.969 1 92.56 85 ARG A N 1
ATOM 636 C CA . ARG A 1 85 ? 6.238 35.5 -7.422 1 92.56 85 ARG A CA 1
ATOM 637 C C . ARG A 1 85 ? 6.984 36.25 -6.324 1 92.56 85 ARG A C 1
ATOM 639 O O . ARG A 1 85 ? 7.738 35.656 -5.559 1 92.56 85 ARG A O 1
ATOM 646 N N . LYS A 1 86 ? 6.727 37.5 -6.293 1 94.44 86 LYS A N 1
ATOM 647 C CA . LYS A 1 86 ? 7.328 38.312 -5.242 1 94.44 86 LYS A CA 1
ATOM 648 C C . LYS A 1 86 ? 6.758 37.969 -3.873 1 94.44 86 LYS A C 1
ATOM 650 O O . LYS A 1 86 ? 5.547 37.781 -3.729 1 94.44 86 LYS A O 1
ATOM 655 N N . ILE A 1 87 ? 7.609 37.875 -2.949 1 95.5 87 ILE A N 1
ATOM 656 C CA . ILE A 1 87 ? 7.238 37.5 -1.594 1 95.5 87 ILE A CA 1
ATOM 657 C C . ILE A 1 87 ? 6.824 38.719 -0.792 1 95.5 87 ILE A C 1
ATOM 659 O O . ILE A 1 87 ? 7.461 39.781 -0.882 1 95.5 87 ILE A O 1
ATOM 663 N N . ASP A 1 88 ? 5.754 38.625 -0.081 1 95.31 88 ASP A N 1
ATOM 664 C CA . ASP A 1 88 ? 5.301 39.656 0.855 1 95.31 88 ASP A CA 1
ATOM 665 C C . ASP A 1 88 ? 5.203 39.094 2.273 1 95.31 88 ASP A C 1
ATOM 667 O O . ASP A 1 88 ? 4.203 38.469 2.631 1 95.31 88 ASP A O 1
ATOM 671 N N . PRO A 1 89 ? 6.176 39.406 3.111 1 95.44 89 PRO A N 1
ATOM 672 C CA . PRO A 1 89 ? 6.207 38.812 4.453 1 95.44 89 PRO A CA 1
ATOM 673 C C . PRO A 1 89 ? 5.012 39.25 5.309 1 95.44 89 PRO A C 1
ATOM 675 O O . PRO A 1 89 ? 4.777 38.656 6.371 1 95.44 89 PRO A O 1
ATOM 678 N N . ARG A 1 90 ? 4.227 40.188 4.957 1 96.06 90 ARG A N 1
ATOM 679 C CA . ARG A 1 90 ? 3.041 40.594 5.703 1 96.06 90 ARG A CA 1
ATOM 680 C C . ARG A 1 90 ? 1.844 39.719 5.344 1 96.06 90 ARG A C 1
ATOM 682 O O . ARG A 1 90 ? 0.851 39.688 6.074 1 96.06 90 ARG A O 1
ATOM 689 N N . LYS A 1 91 ? 2.016 39.062 4.176 1 96.5 91 LYS A N 1
ATOM 690 C CA . LYS A 1 91 ? 0.886 38.25 3.701 1 96.5 91 LYS A CA 1
ATOM 691 C C . LYS A 1 91 ? 1.262 36.781 3.576 1 96.5 91 LYS A C 1
ATOM 693 O O . LYS A 1 91 ? 0.404 35.906 3.703 1 96.5 91 LYS A O 1
ATOM 698 N N . ASP A 1 92 ? 2.553 36.531 3.326 1 97.94 92 ASP A N 1
ATOM 699 C CA . ASP A 1 92 ? 3.008 35.156 3.072 1 97.94 92 ASP A CA 1
ATOM 700 C C . ASP A 1 92 ? 3.617 34.531 4.328 1 97.94 92 ASP A C 1
ATOM 702 O O . ASP A 1 92 ? 4.324 35.219 5.078 1 97.94 92 ASP A O 1
ATOM 706 N N . PHE A 1 93 ? 3.238 33.312 4.582 1 98.44 93 PHE A N 1
ATOM 707 C CA . PHE A 1 93 ? 4.066 32.531 5.488 1 98.44 93 PHE A CA 1
ATOM 708 C C . PHE A 1 93 ? 5.469 32.375 4.926 1 98.44 93 PHE A C 1
ATOM 710 O O . PHE A 1 93 ? 5.637 32 3.762 1 98.44 93 PHE A O 1
ATOM 717 N N . VAL A 1 94 ? 6.441 32.656 5.652 1 98.38 94 VAL A N 1
ATOM 718 C CA . VAL A 1 94 ? 7.844 32.562 5.258 1 98.38 94 VAL A CA 1
ATOM 719 C C . VAL A 1 94 ? 8.672 32.031 6.422 1 98.38 94 VAL A C 1
ATOM 721 O O . VAL A 1 94 ? 8.125 31.719 7.488 1 98.38 94 VAL A O 1
ATOM 724 N N . LEU A 1 95 ? 9.938 31.766 6.176 1 98.62 95 LEU A N 1
ATOM 725 C CA . LEU A 1 95 ? 10.781 31.203 7.219 1 98.62 95 LEU A CA 1
ATOM 726 C C . LEU A 1 95 ? 11.664 32.25 7.852 1 98.62 95 LEU A C 1
ATOM 728 O O . LEU A 1 95 ? 12.25 33.094 7.148 1 98.62 95 LEU A O 1
ATOM 732 N N . ALA A 1 96 ? 11.625 32.25 9.172 1 98.5 96 ALA A N 1
ATOM 733 C CA . ALA A 1 96 ? 12.555 33.062 9.93 1 98.5 96 ALA A CA 1
ATOM 734 C C . ALA A 1 96 ? 13.906 32.375 10.086 1 98.5 96 ALA A C 1
ATOM 736 O O . ALA A 1 96 ? 14.93 33.031 10.258 1 98.5 96 ALA A O 1
ATOM 737 N N . GLY A 1 97 ? 13.93 31.062 10.07 1 98.06 97 GLY A N 1
ATOM 738 C CA . GLY A 1 97 ? 15.133 30.266 10.227 1 98.06 97 GLY A CA 1
ATOM 739 C C . GLY A 1 97 ? 14.867 28.781 10.156 1 98.06 97 GLY A C 1
ATOM 740 O O . GLY A 1 97 ? 13.727 28.344 10 1 98.06 97 GLY A O 1
ATOM 741 N N . SER A 1 98 ? 15.953 27.984 10.094 1 98.38 98 SER A N 1
ATOM 742 C CA . SER A 1 98 ? 15.859 26.531 10.117 1 98.38 98 SER A CA 1
ATOM 743 C C . SER A 1 98 ? 17.109 25.906 10.719 1 98.38 98 SER A C 1
ATOM 745 O O . SER A 1 98 ? 18.156 26.562 10.828 1 98.38 98 SER A O 1
ATOM 747 N N . GLN A 1 99 ? 16.906 24.75 11.195 1 98.25 99 GLN A N 1
ATOM 748 C CA . GLN A 1 99 ? 18 23.953 11.766 1 98.25 99 GLN A CA 1
ATOM 749 C C . GLN A 1 99 ? 17.875 22.484 11.359 1 98.25 99 GLN A C 1
ATOM 751 O O . GLN A 1 99 ? 16.812 21.875 11.516 1 98.25 99 GLN A O 1
ATOM 756 N N . LYS A 1 100 ? 18.938 21.938 10.812 1 98.06 100 LYS A N 1
ATOM 757 C CA . LYS A 1 100 ? 19 20.5 10.547 1 98.06 100 LYS A CA 1
ATOM 758 C C . LYS A 1 100 ? 19.719 19.766 11.68 1 98.06 100 LYS A C 1
ATOM 760 O O . LYS A 1 100 ? 20.656 20.297 12.266 1 98.06 100 LYS A O 1
ATOM 765 N N . TYR A 1 101 ? 19.234 18.625 11.945 1 98.44 101 TYR A N 1
ATOM 766 C CA . TYR A 1 101 ? 19.859 17.812 12.992 1 98.44 101 TYR A CA 1
ATOM 767 C C . TYR A 1 101 ? 20.578 16.609 12.406 1 98.44 101 TYR A C 1
ATOM 769 O O . TYR A 1 101 ? 20 15.844 11.641 1 98.44 101 TYR A O 1
ATOM 777 N N . PRO A 1 102 ? 21.812 16.406 12.742 1 93.56 102 PRO A N 1
ATOM 778 C CA . PRO A 1 102 ? 22.625 15.344 12.148 1 93.56 102 PRO A CA 1
ATOM 779 C C . PRO A 1 102 ? 22.156 13.945 12.555 1 93.56 102 PRO A C 1
ATOM 781 O O . PRO A 1 102 ? 22.438 12.969 11.844 1 93.56 102 PRO A O 1
ATOM 784 N N . GLY A 1 103 ? 21.484 13.914 13.727 1 95.31 103 GLY A N 1
ATOM 785 C CA . GLY A 1 103 ? 21.062 12.602 14.18 1 95.31 103 GLY A CA 1
ATOM 786 C C . GLY A 1 103 ? 19.922 12.656 15.18 1 95.31 103 GLY A C 1
ATOM 787 O O . GLY A 1 103 ? 19.391 13.727 15.461 1 95.31 103 GLY A O 1
ATOM 788 N N . ALA A 1 104 ? 19.625 11.469 15.648 1 97.94 104 ALA A N 1
ATOM 789 C CA . ALA A 1 104 ? 18.469 11.281 16.516 1 97.94 104 ALA A CA 1
ATOM 790 C C . ALA A 1 104 ? 18.656 12.008 17.844 1 97.94 104 ALA A C 1
ATOM 792 O O . ALA A 1 104 ? 17.719 12.609 18.375 1 97.94 104 ALA A O 1
ATOM 793 N N . GLU A 1 105 ? 19.828 12 18.391 1 98.25 105 GLU A N 1
ATOM 794 C CA . GLU A 1 105 ? 20.062 12.547 19.719 1 98.25 105 GLU A CA 1
ATOM 795 C C . GLU A 1 105 ? 19.812 14.055 19.75 1 98.25 105 GLU A C 1
ATOM 797 O O . GLU A 1 105 ? 19.109 14.555 20.609 1 98.25 105 GLU A O 1
ATOM 802 N N . ALA A 1 106 ? 20.406 14.727 18.781 1 98.5 106 ALA A N 1
ATOM 803 C CA . ALA A 1 106 ? 20.234 16.172 18.719 1 98.5 106 ALA A CA 1
ATOM 804 C C . ALA A 1 106 ? 18.781 16.547 18.469 1 98.5 106 ALA A C 1
ATOM 806 O O . ALA A 1 106 ? 18.266 17.516 19.031 1 98.5 106 ALA A O 1
ATOM 807 N N . PHE A 1 107 ? 18.141 15.828 17.656 1 98.75 107 PHE A N 1
ATOM 808 C CA . PHE A 1 107 ? 16.734 16.062 17.328 1 98.75 107 PHE A CA 1
ATOM 809 C C . PHE A 1 107 ? 15.859 15.852 18.562 1 98.75 107 PHE A C 1
ATOM 811 O O . PHE A 1 107 ? 15.008 16.688 18.875 1 98.75 107 PHE A O 1
ATOM 818 N N . GLN A 1 108 ? 16.094 14.805 19.281 1 98.75 108 GLN A N 1
ATOM 819 C CA . GLN A 1 108 ? 15.32 14.461 20.484 1 98.75 108 GLN A CA 1
ATOM 820 C C . GLN A 1 108 ? 15.539 15.484 21.594 1 98.75 108 GLN A C 1
ATOM 822 O O . GLN A 1 108 ? 14.609 15.805 22.328 1 98.75 108 GLN A O 1
ATOM 827 N N . ALA A 1 109 ? 16.734 15.969 21.703 1 98.56 109 ALA A N 1
ATOM 828 C CA . ALA A 1 109 ? 17 17 22.688 1 98.56 109 ALA A CA 1
ATOM 829 C C . ALA A 1 109 ? 16.188 18.266 22.422 1 98.56 109 ALA A C 1
ATOM 831 O O . ALA A 1 109 ? 15.641 18.875 23.344 1 98.56 109 ALA A O 1
ATOM 832 N N . ALA A 1 110 ? 16.141 18.594 21.156 1 98.56 110 ALA A N 1
ATOM 833 C CA . ALA A 1 110 ? 15.367 19.766 20.781 1 98.56 110 ALA A CA 1
ATOM 834 C C . ALA A 1 110 ? 13.875 19.531 21 1 98.56 110 ALA A C 1
ATOM 836 O O . ALA A 1 110 ? 13.172 20.422 21.5 1 98.56 110 ALA A O 1
ATOM 837 N N . LEU A 1 111 ? 13.398 18.344 20.656 1 98.81 111 LEU A N 1
ATOM 838 C CA . LEU A 1 111 ? 12.008 17.969 20.875 1 98.81 111 LEU A CA 1
ATOM 839 C C . LEU A 1 111 ? 11.672 18 22.359 1 98.81 111 LEU A C 1
ATOM 841 O O . LEU A 1 111 ? 10.602 18.484 22.75 1 98.81 111 LEU A O 1
ATOM 845 N N . ARG A 1 112 ? 12.578 17.5 23.141 1 98.62 112 ARG A N 1
ATOM 846 C CA . ARG A 1 112 ? 12.367 17.453 24.594 1 98.62 112 ARG A CA 1
ATOM 847 C C . ARG A 1 112 ? 12.172 18.844 25.172 1 98.62 112 ARG A C 1
ATOM 849 O O . ARG A 1 112 ? 11.305 19.062 26.016 1 98.62 112 ARG A O 1
ATOM 856 N N . GLN A 1 113 ? 12.961 19.75 24.719 1 98.25 113 GLN A N 1
ATOM 857 C CA . GLN A 1 113 ? 12.836 21.125 25.188 1 98.25 113 GLN A CA 1
ATOM 858 C C . GLN A 1 113 ? 11.484 21.719 24.797 1 98.25 113 GLN A C 1
ATOM 860 O O . GLN A 1 113 ? 10.844 22.406 25.594 1 98.25 113 GLN A O 1
ATOM 865 N N . SER A 1 114 ? 11.07 21.453 23.609 1 98.25 114 SER A N 1
ATOM 866 C CA . SER A 1 114 ? 9.781 21.938 23.141 1 98.25 114 SER A CA 1
ATOM 867 C C . SER A 1 114 ? 8.625 21.297 23.906 1 98.25 114 SER A C 1
ATOM 869 O O . SER A 1 114 ? 7.664 21.969 24.281 1 98.25 114 SER A O 1
ATOM 871 N N . LEU A 1 115 ? 8.742 20.016 24.109 1 98.31 115 LEU A N 1
ATOM 872 C CA . LEU A 1 115 ? 7.703 19.25 24.797 1 98.31 115 LEU A CA 1
ATOM 873 C C . LEU A 1 115 ? 7.543 19.703 26.234 1 98.31 115 LEU A C 1
ATOM 875 O O . LEU A 1 115 ? 6.438 19.688 26.781 1 98.31 115 LEU A O 1
ATOM 879 N N . LYS A 1 116 ? 8.641 20.078 26.828 1 97.25 116 LYS A N 1
ATOM 880 C CA . LYS A 1 116 ? 8.562 20.625 28.172 1 97.25 116 LYS A CA 1
ATOM 881 C C . LYS A 1 116 ? 7.668 21.859 28.219 1 97.25 116 LYS A C 1
ATOM 883 O O . LYS A 1 116 ? 6.883 22.031 29.156 1 97.25 116 LYS A O 1
ATOM 888 N N . LYS A 1 117 ? 7.766 22.594 27.219 1 95.31 117 LYS A N 1
ATOM 889 C CA . LYS A 1 117 ? 7.016 23.844 27.156 1 95.31 117 LYS A CA 1
ATOM 890 C C . LYS A 1 117 ? 5.551 23.594 26.797 1 95.31 117 LYS A C 1
ATOM 892 O O . LYS A 1 117 ? 4.68 24.391 27.125 1 95.31 117 LYS A O 1
ATOM 897 N N . SER A 1 118 ? 5.266 22.5 26.141 1 94.69 118 SER A N 1
ATOM 898 C CA . SER A 1 118 ? 3.908 22.188 25.703 1 94.69 118 SER A CA 1
ATOM 899 C C . SER A 1 118 ? 3.213 21.219 26.641 1 94.69 118 SER A C 1
ATOM 901 O O . SER A 1 118 ? 2.131 20.719 26.344 1 94.69 118 SER A O 1
ATOM 903 N N . GLY A 1 119 ? 3.814 20.906 27.812 1 94.94 119 GLY A N 1
ATOM 904 C CA . GLY A 1 119 ? 3.232 19.953 28.75 1 94.94 119 GLY A CA 1
ATOM 905 C C . GLY A 1 119 ? 3.227 18.531 28.219 1 94.94 119 GLY A C 1
ATOM 906 O O . GLY A 1 119 ? 2.369 17.719 28.594 1 94.94 119 GLY A O 1
ATOM 907 N N . GLY A 1 120 ? 4.109 18.25 27.281 1 97 120 GLY A N 1
ATOM 908 C CA . GLY A 1 120 ? 4.238 16.906 26.734 1 97 120 GLY A CA 1
ATOM 909 C C . GLY A 1 120 ? 3.307 16.641 25.578 1 97 120 GLY A C 1
ATOM 910 O O . GLY A 1 120 ? 3.18 15.508 25.125 1 97 120 GLY A O 1
ATOM 911 N N . GLU A 1 121 ? 2.67 17.672 25.031 1 96.19 121 GLU A N 1
ATOM 912 C CA . GLU A 1 121 ? 1.714 17.516 23.938 1 96.19 121 GLU A CA 1
ATOM 913 C C . GLU A 1 121 ? 2.355 17.844 22.594 1 96.19 121 GLU A C 1
ATOM 915 O O . GLU A 1 121 ? 3.137 18.797 22.484 1 96.19 121 GLU A O 1
ATOM 920 N N . ALA A 1 122 ? 2.104 16.984 21.609 1 97.44 122 ALA A N 1
ATOM 921 C CA . ALA A 1 122 ? 2.582 17.219 20.25 1 97.44 122 ALA A CA 1
ATOM 922 C C . ALA A 1 122 ? 1.485 16.938 19.219 1 97.44 122 ALA A C 1
ATOM 924 O O . ALA A 1 122 ? 0.596 16.125 19.469 1 97.44 122 ALA A O 1
ATOM 925 N N . VAL A 1 123 ? 1.492 17.688 18.156 1 97.56 123 VAL A N 1
ATOM 926 C CA . VAL A 1 123 ? 0.643 17.422 17 1 97.56 123 VAL A CA 1
ATOM 927 C C . VAL A 1 123 ? 1.506 17.031 15.797 1 97.56 123 VAL A C 1
ATOM 929 O O . VAL A 1 123 ? 2.445 17.734 15.438 1 97.56 123 VAL A O 1
ATOM 932 N N . VAL A 1 124 ? 1.211 15.859 15.289 1 98.75 124 VAL A N 1
ATOM 933 C CA . VAL A 1 124 ? 1.902 15.375 14.094 1 98.75 124 VAL A CA 1
ATOM 934 C C . VAL A 1 124 ? 0.972 15.461 12.891 1 98.75 124 VAL A C 1
ATOM 936 O O . VAL A 1 124 ? -0.151 14.953 12.922 1 98.75 124 VAL A O 1
ATOM 939 N N . PHE A 1 125 ? 1.45 16.109 11.844 1 98.75 125 PHE A N 1
ATOM 940 C CA . PHE A 1 125 ? 0.661 16.281 10.633 1 98.75 125 PHE A CA 1
ATOM 941 C C . PHE A 1 125 ? 1.315 15.578 9.453 1 98.75 125 PHE A C 1
ATOM 943 O O . PHE A 1 125 ? 2.518 15.719 9.227 1 98.75 125 PHE A O 1
ATOM 950 N N . VAL A 1 126 ? 0.519 14.789 8.711 1 98.94 126 VAL A N 1
ATOM 951 C CA . VAL A 1 126 ? 0.932 14.062 7.516 1 98.94 126 VAL A CA 1
ATOM 952 C C . VAL A 1 126 ? 0.142 14.57 6.309 1 98.94 126 VAL A C 1
ATOM 954 O O . VAL A 1 126 ? -1.075 14.391 6.234 1 98.94 126 VAL A O 1
ATOM 957 N N . HIS A 1 127 ? 0.824 15.18 5.344 1 98.81 127 HIS A N 1
ATOM 958 C CA . HIS A 1 127 ? 0.157 15.859 4.242 1 98.81 127 HIS A CA 1
ATOM 959 C C . HIS A 1 127 ? -0.384 14.867 3.223 1 98.81 127 HIS A C 1
ATOM 961 O O . HIS A 1 127 ? -0.087 13.672 3.303 1 98.81 127 HIS A O 1
ATOM 967 N N . GLY A 1 128 ? -1.155 15.352 2.219 1 98.69 128 GLY A N 1
ATOM 968 C CA . GLY A 1 128 ? -1.816 14.5 1.242 1 98.69 128 GLY A CA 1
ATOM 969 C C . GLY A 1 128 ? -1.134 14.508 -0.113 1 98.69 128 GLY A C 1
ATOM 970 O O . GLY A 1 128 ? 0.05 14.836 -0.216 1 98.69 128 GLY A O 1
ATOM 971 N N . PHE A 1 129 ? -1.854 14.133 -1.109 1 98.38 129 PHE A N 1
ATOM 972 C CA . PHE A 1 129 ? -1.429 14.039 -2.5 1 98.38 129 PHE A CA 1
ATOM 973 C C . PHE A 1 129 ? -1.062 15.406 -3.055 1 98.38 129 PHE A C 1
ATOM 975 O O . PHE A 1 129 ? -1.664 16.422 -2.678 1 98.38 129 PHE A O 1
ATOM 982 N N . ASN A 1 130 ? -0.06 15.406 -3.891 1 97.5 130 ASN A N 1
ATOM 983 C CA . ASN A 1 130 ? 0.269 16.578 -4.699 1 97.5 130 ASN A CA 1
ATOM 984 C C . ASN A 1 130 ? 0.68 17.75 -3.828 1 97.5 130 ASN A C 1
ATOM 986 O O . ASN A 1 130 ? 0.182 18.875 -4.012 1 97.5 130 ASN A O 1
ATOM 990 N N . ASN A 1 131 ? 1.583 17.453 -2.824 1 97.81 131 ASN A N 1
ATOM 991 C CA . ASN A 1 131 ? 2.133 18.5 -1.971 1 97.81 131 ASN A CA 1
ATOM 992 C C . ASN A 1 131 ? 3.648 18.609 -2.123 1 97.81 131 ASN A C 1
ATOM 994 O O . ASN A 1 131 ? 4.344 17.594 -2.193 1 97.81 131 ASN A O 1
ATOM 998 N N . THR A 1 132 ? 4.164 19.859 -2.246 1 97.44 132 THR A N 1
ATOM 999 C CA . THR A 1 132 ? 5.586 20.078 -2.025 1 97.44 132 THR A CA 1
ATOM 1000 C C . THR A 1 132 ? 5.906 20.109 -0.533 1 97.44 132 THR A C 1
ATOM 1002 O O . THR A 1 132 ? 4.996 20.156 0.299 1 97.44 132 THR A O 1
ATOM 1005 N N . PHE A 1 133 ? 7.211 20.016 -0.254 1 98.56 133 PHE A N 1
ATOM 1006 C CA . PHE A 1 133 ? 7.652 20.125 1.132 1 98.56 133 PHE A CA 1
ATOM 1007 C C . PHE A 1 133 ? 7.137 21.406 1.769 1 98.56 133 PHE A C 1
ATOM 1009 O O . PHE A 1 133 ? 6.574 21.391 2.865 1 98.56 133 PHE A O 1
ATOM 1016 N N . ALA A 1 134 ? 7.266 22.5 1.114 1 98.5 134 ALA A N 1
ATOM 1017 C CA . ALA A 1 134 ? 6.945 23.828 1.632 1 98.5 134 ALA A CA 1
ATOM 1018 C C . ALA A 1 134 ? 5.449 23.953 1.916 1 98.5 134 ALA A C 1
ATOM 1020 O O . ALA A 1 134 ? 5.055 24.5 2.951 1 98.5 134 ALA A O 1
ATOM 1021 N N . GLU A 1 135 ? 4.664 23.484 1.026 1 98.38 135 GLU A N 1
ATOM 1022 C CA . GLU A 1 135 ? 3.219 23.641 1.146 1 98.38 135 GLU A CA 1
ATOM 1023 C C . GLU A 1 135 ? 2.695 22.953 2.408 1 98.38 135 GLU A C 1
ATOM 1025 O O . GLU A 1 135 ? 1.869 23.531 3.127 1 98.38 135 GLU A O 1
ATOM 1030 N N . GLY A 1 136 ? 3.168 21.734 2.662 1 98.69 136 GLY A N 1
ATOM 1031 C CA . GLY A 1 136 ? 2.754 21.031 3.871 1 98.69 136 GLY A CA 1
ATOM 1032 C C . GLY A 1 136 ? 3.258 21.688 5.141 1 98.69 136 GLY A C 1
ATOM 1033 O O . GLY A 1 136 ? 2.549 21.734 6.148 1 98.69 136 GLY A O 1
ATOM 1034 N N . LEU A 1 137 ? 4.434 22.234 5.074 1 98.81 137 LEU A N 1
ATOM 1035 C CA . LEU A 1 137 ? 5.035 22.922 6.211 1 98.81 137 LEU A CA 1
ATOM 1036 C C . LEU A 1 137 ? 4.215 24.141 6.598 1 98.81 137 LEU A C 1
ATOM 1038 O O . LEU A 1 137 ? 3.854 24.312 7.766 1 98.81 137 LEU A O 1
ATOM 1042 N N . TYR A 1 138 ? 3.896 24.984 5.633 1 98.81 138 TYR A N 1
ATOM 1043 C CA . TYR A 1 138 ? 3.141 26.203 5.879 1 98.81 138 TYR A CA 1
ATOM 1044 C C . TYR A 1 138 ? 1.711 25.891 6.297 1 98.81 138 TYR A C 1
ATOM 1046 O O . TYR A 1 138 ? 1.116 26.609 7.098 1 98.81 138 TYR A O 1
ATOM 1054 N N . ARG A 1 139 ? 1.179 24.797 5.73 1 98.56 139 ARG A N 1
ATOM 1055 C CA . ARG A 1 139 ? -0.17 24.375 6.102 1 98.56 139 ARG A CA 1
ATOM 1056 C C . ARG A 1 139 ? -0.246 24.031 7.586 1 98.56 139 ARG A C 1
ATOM 1058 O O . ARG A 1 139 ? -1.198 24.406 8.273 1 98.56 139 ARG A O 1
ATOM 1065 N N . LEU A 1 140 ? 0.737 23.266 8.094 1 98.62 140 LEU A N 1
ATOM 1066 C CA . LEU A 1 140 ? 0.726 22.922 9.508 1 98.62 140 LEU A CA 1
ATOM 1067 C C . LEU A 1 140 ? 0.856 24.172 10.367 1 98.62 140 LEU A C 1
ATOM 1069 O O . LEU A 1 140 ? 0.193 24.297 11.406 1 98.62 140 LEU A O 1
ATOM 1073 N N . ALA A 1 141 ? 1.695 25.125 9.984 1 98.19 141 ALA A N 1
ATOM 1074 C CA . ALA A 1 141 ? 1.826 26.375 10.727 1 98.19 141 ALA A CA 1
ATOM 1075 C C . ALA A 1 141 ? 0.5 27.125 10.766 1 98.19 141 ALA A C 1
ATOM 1077 O O . ALA A 1 141 ? 0.105 27.641 11.812 1 98.19 141 ALA A O 1
ATOM 1078 N N . GLN A 1 142 ? -0.16 27.188 9.617 1 97.88 142 GLN A N 1
ATOM 1079 C CA . GLN A 1 142 ? -1.47 27.828 9.547 1 97.88 142 GLN A CA 1
ATOM 1080 C C . GLN A 1 142 ? -2.453 27.172 10.516 1 97.88 142 GLN A C 1
ATOM 1082 O O . GLN A 1 142 ? -3.156 27.859 11.258 1 97.88 142 GLN A O 1
ATOM 1087 N N . MET A 1 143 ? -2.516 25.844 10.484 1 96.56 143 MET A N 1
ATOM 1088 C CA . MET A 1 143 ? -3.414 25.141 11.383 1 96.56 143 MET A CA 1
ATOM 1089 C C . MET A 1 143 ? -3.031 25.375 12.836 1 96.56 143 MET A C 1
ATOM 1091 O O . MET A 1 143 ? -3.9 25.469 13.711 1 96.56 143 MET A O 1
ATOM 1095 N N . GLY A 1 144 ? -1.715 25.453 13.086 1 95.44 144 GLY A N 1
ATOM 1096 C CA . GLY A 1 144 ? -1.237 25.766 14.43 1 95.44 144 GLY A CA 1
ATOM 1097 C C . GLY A 1 144 ? -1.813 27.047 14.992 1 95.44 144 GLY A C 1
ATOM 1098 O O . GLY A 1 144 ? -2.248 27.094 16.141 1 95.44 144 GLY A O 1
ATOM 1099 N N . VAL A 1 145 ? -1.874 28.062 14.18 1 94.5 145 VAL A N 1
ATOM 1100 C CA . VAL A 1 145 ? -2.359 29.359 14.594 1 94.5 145 VAL A CA 1
ATOM 1101 C C . VAL A 1 145 ? -3.885 29.359 14.664 1 94.5 145 VAL A C 1
ATOM 1103 O O . VAL A 1 145 ? -4.473 29.797 15.656 1 94.5 145 VAL A O 1
ATOM 1106 N N . ASP A 1 146 ? -4.496 28.812 13.633 1 94.31 146 ASP A N 1
ATOM 1107 C CA . ASP A 1 146 ? -5.945 28.922 13.492 1 94.31 146 ASP A CA 1
ATOM 1108 C C . ASP A 1 146 ? -6.664 28.094 14.555 1 94.31 146 ASP A C 1
ATOM 1110 O O . ASP A 1 146 ? -7.754 28.453 15 1 94.31 146 ASP A O 1
ATOM 1114 N N . PHE A 1 147 ? -6.027 26.984 14.961 1 92.44 147 PHE A N 1
ATOM 1115 C CA . PHE A 1 147 ? -6.66 26.109 15.945 1 92.44 147 PHE A CA 1
ATOM 1116 C C . PHE A 1 147 ? -6 26.266 17.312 1 92.44 147 PHE A C 1
ATOM 1118 O O . PHE A 1 147 ? -6.336 25.547 18.25 1 92.44 147 PHE A O 1
ATOM 1125 N N . ASP A 1 148 ? -5.012 27.188 17.453 1 90.69 148 ASP A N 1
ATOM 1126 C CA . ASP A 1 148 ? -4.258 27.391 18.688 1 90.69 148 ASP A CA 1
ATOM 1127 C C . ASP A 1 148 ? -3.711 26.062 19.219 1 90.69 148 ASP A C 1
ATOM 1129 O O . ASP A 1 148 ? -3.957 25.703 20.359 1 90.69 148 ASP A O 1
ATOM 1133 N N . LEU A 1 149 ? -3.047 25.312 18.312 1 91.19 149 LEU A N 1
ATOM 1134 C CA . LEU A 1 149 ? -2.486 24 18.641 1 91.19 149 LEU A CA 1
ATOM 1135 C C . LEU A 1 149 ? -1.305 24.141 19.594 1 91.19 149 LEU A C 1
ATOM 1137 O O . LEU A 1 149 ? -0.737 25.234 19.734 1 91.19 149 LEU A O 1
ATOM 1141 N N . PRO A 1 150 ? -0.956 23.016 20.234 1 86.31 150 PRO A N 1
ATOM 1142 C CA . PRO A 1 150 ? 0.214 23.062 21.109 1 86.31 150 PRO A CA 1
ATOM 1143 C C . PRO A 1 150 ? 1.48 23.516 20.391 1 86.31 150 PRO A C 1
ATOM 1145 O O . PRO A 1 150 ? 1.568 23.406 19.156 1 86.31 150 PRO A O 1
ATOM 1148 N N . LYS A 1 151 ? 2.428 23.797 21.188 1 88.19 151 LYS A N 1
ATOM 1149 C CA . LYS A 1 151 ? 3.631 24.438 20.656 1 88.19 151 LYS A CA 1
ATOM 1150 C C . LYS A 1 151 ? 4.5 23.422 19.922 1 88.19 151 LYS A C 1
ATOM 1152 O O . LYS A 1 151 ? 5.27 23.797 19.031 1 88.19 151 LYS A O 1
ATOM 1157 N N . THR A 1 152 ? 4.402 22.203 20.312 1 97.44 152 THR A N 1
ATOM 1158 C CA . THR A 1 152 ? 5.215 21.203 19.625 1 97.44 152 THR A CA 1
ATOM 1159 C C . THR A 1 152 ? 4.488 20.672 18.391 1 97.44 152 THR A C 1
ATOM 1161 O O . THR A 1 152 ? 3.73 19.703 18.484 1 97.44 152 THR A O 1
ATOM 1164 N N . LEU A 1 153 ? 4.754 21.297 17.266 1 98.31 153 LEU A N 1
ATOM 1165 C CA . LEU A 1 153 ? 4.242 20.875 15.961 1 98.31 153 LEU A CA 1
ATOM 1166 C C . LEU A 1 153 ? 5.273 20.047 15.219 1 98.31 153 LEU A C 1
ATOM 1168 O O . LEU A 1 153 ? 6.453 20.406 15.156 1 98.31 153 LEU A O 1
ATOM 1172 N N . VAL A 1 154 ? 4.828 18.922 14.703 1 98.94 154 VAL A N 1
ATOM 1173 C CA . VAL A 1 154 ? 5.703 18.031 13.953 1 98.94 154 VAL A CA 1
ATOM 1174 C C . VAL A 1 154 ? 5.086 17.734 12.586 1 98.94 154 VAL A C 1
ATOM 1176 O O . VAL A 1 154 ? 3.934 17.312 12.492 1 98.94 154 VAL A O 1
ATOM 1179 N N . TYR A 1 155 ? 5.855 18.016 11.547 1 98.94 155 TYR A N 1
ATOM 1180 C CA . TYR A 1 155 ? 5.469 17.75 10.164 1 98.94 155 TYR A CA 1
ATOM 1181 C C . TYR A 1 155 ? 6.203 16.547 9.609 1 98.94 155 TYR A C 1
ATOM 1183 O O . TYR A 1 155 ? 7.43 16.562 9.469 1 98.94 155 TYR A O 1
ATOM 1191 N N . TYR A 1 156 ? 5.473 15.5 9.352 1 98.94 156 TYR A N 1
ATOM 1192 C CA . TYR A 1 156 ? 6.09 14.422 8.586 1 98.94 156 TYR A CA 1
ATOM 1193 C C . TYR A 1 156 ? 5.848 14.609 7.09 1 98.94 156 TYR A C 1
ATOM 1195 O O . TYR A 1 156 ? 4.723 14.469 6.613 1 98.94 156 TYR A O 1
ATOM 1203 N N . ALA A 1 157 ? 6.906 14.852 6.41 1 98.94 157 ALA A N 1
ATOM 1204 C CA . ALA A 1 157 ? 6.852 15.141 4.977 1 98.94 157 ALA A CA 1
ATOM 1205 C C . ALA A 1 157 ? 7.297 13.938 4.16 1 98.94 157 ALA A C 1
ATOM 1207 O O . ALA A 1 157 ? 8.5 13.688 4.012 1 98.94 157 ALA A O 1
ATOM 1208 N N . TRP A 1 158 ? 6.332 13.211 3.605 1 98.88 158 TRP A N 1
ATOM 1209 C CA . TRP A 1 158 ? 6.664 12.078 2.748 1 98.88 158 TRP A CA 1
ATOM 1210 C C . TRP A 1 158 ? 6.875 12.523 1.307 1 98.88 158 TRP A C 1
ATOM 1212 O O . TRP A 1 158 ? 6.5 13.641 0.938 1 98.88 158 TRP A O 1
ATOM 1222 N N . PRO A 1 159 ? 7.586 11.734 0.483 1 98.69 159 PRO A N 1
ATOM 1223 C CA . PRO A 1 159 ? 8.102 12.203 -0.808 1 98.69 159 PRO A CA 1
ATOM 1224 C C . PRO A 1 159 ? 7.031 12.203 -1.901 1 98.69 159 PRO A C 1
ATOM 1226 O O . PRO A 1 159 ? 7.195 11.531 -2.926 1 98.69 159 PRO A O 1
ATOM 1229 N N . SER A 1 160 ? 6.004 13 -1.689 1 98.44 160 SER A N 1
ATOM 1230 C CA . SER A 1 160 ? 5.055 13.281 -2.764 1 98.44 160 SER A CA 1
ATOM 1231 C C . SER A 1 160 ? 5.746 13.945 -3.947 1 98.44 160 SER A C 1
ATOM 1233 O O . SER A 1 160 ? 6.652 14.758 -3.766 1 98.44 160 SER A O 1
ATOM 1235 N N . ARG A 1 161 ? 5.297 13.633 -5.094 1 96.56 161 ARG A N 1
ATOM 1236 C CA . ARG A 1 161 ? 5.859 14.211 -6.309 1 96.56 161 ARG A CA 1
ATOM 1237 C C . ARG A 1 161 ? 5.508 15.688 -6.426 1 96.56 161 ARG A C 1
ATOM 1239 O O . ARG A 1 161 ? 6.254 16.469 -7.027 1 96.56 161 ARG A O 1
ATOM 1246 N N . GLY A 1 162 ? 4.352 16.078 -5.883 1 95.56 162 GLY A N 1
ATOM 1247 C CA . GLY A 1 162 ? 3.906 17.469 -5.973 1 95.56 162 GLY A CA 1
ATOM 1248 C C . GLY A 1 162 ? 3.357 17.828 -7.34 1 95.56 162 GLY A C 1
ATOM 1249 O O . GLY A 1 162 ? 3.502 18.969 -7.793 1 95.56 162 GLY A O 1
ATOM 1250 N N . GLN A 1 163 ? 2.82 16.844 -8.023 1 94.38 163 GLN A N 1
ATOM 1251 C CA . GLN A 1 163 ? 2.223 17.031 -9.336 1 94.38 163 GLN A CA 1
ATOM 1252 C C . GLN A 1 163 ? 0.865 16.344 -9.43 1 94.38 163 GLN A C 1
ATOM 1254 O O . GLN A 1 163 ? 0.697 15.227 -8.945 1 94.38 163 GLN A O 1
ATOM 1259 N N . LEU A 1 164 ? -0.021 16.969 -10.102 1 90.94 164 LEU A N 1
ATOM 1260 C CA . LEU A 1 164 ? -1.388 16.484 -10.211 1 90.94 164 LEU A CA 1
ATOM 1261 C C . LEU A 1 164 ? -1.42 15.133 -10.93 1 90.94 164 LEU A C 1
ATOM 1263 O O . LEU A 1 164 ? -2.238 14.273 -10.602 1 90.94 164 LEU A O 1
ATOM 1267 N N . LEU A 1 165 ? -0.478 14.914 -11.875 1 91.31 165 LEU A N 1
ATOM 1268 C CA . LEU A 1 165 ? -0.474 13.688 -12.664 1 91.31 165 LEU A CA 1
ATOM 1269 C C . LEU A 1 165 ? 0.402 12.625 -12 1 91.31 165 LEU A C 1
ATOM 1271 O O . LEU A 1 165 ? 0.617 11.555 -12.57 1 91.31 165 LEU A O 1
ATOM 1275 N N . GLY A 1 166 ? 0.908 12.945 -10.82 1 95.19 166 GLY A N 1
ATOM 1276 C CA . GLY A 1 166 ? 1.797 12.023 -10.133 1 95.19 166 GLY A CA 1
ATOM 1277 C C . GLY A 1 166 ? 1.084 11.164 -9.109 1 95.19 166 GLY A C 1
ATOM 1278 O O . GLY A 1 166 ? 1.656 10.812 -8.07 1 95.19 166 GLY A O 1
ATOM 1279 N N . TYR A 1 167 ? -0.212 10.852 -9.406 1 95.38 167 TYR A N 1
ATOM 1280 C CA . TYR A 1 167 ? -1.003 10.133 -8.414 1 95.38 167 TYR A CA 1
ATOM 1281 C C . TYR A 1 167 ? -0.423 8.75 -8.156 1 95.38 167 TYR A C 1
ATOM 1283 O O . TYR A 1 167 ? -0.299 8.32 -7.004 1 95.38 167 TYR A O 1
ATOM 1291 N N . ALA A 1 168 ? -0.025 8.016 -9.227 1 95.06 168 ALA A N 1
ATOM 1292 C CA . ALA A 1 168 ? 0.542 6.68 -9.078 1 95.06 168 ALA A CA 1
ATOM 1293 C C . ALA A 1 168 ? 1.875 6.73 -8.336 1 95.06 168 ALA A C 1
ATOM 1295 O O . ALA A 1 168 ? 2.145 5.891 -7.469 1 95.06 168 ALA A O 1
ATOM 1296 N N . TYR A 1 169 ? 2.707 7.664 -8.656 1 96.94 169 TYR A N 1
ATOM 1297 C CA . TYR A 1 169 ? 3.967 7.855 -7.949 1 96.94 169 TYR A CA 1
ATOM 1298 C C . TYR A 1 169 ? 3.725 8.109 -6.465 1 96.94 169 TYR A C 1
ATOM 1300 O O . TYR A 1 169 ? 4.402 7.527 -5.613 1 96.94 169 TYR A O 1
ATOM 1308 N N . ASP A 1 170 ? 2.779 8.969 -6.191 1 98.12 170 ASP A N 1
ATOM 1309 C CA . ASP A 1 170 ? 2.5 9.359 -4.812 1 98.12 170 ASP A CA 1
ATOM 1310 C C . ASP A 1 170 ? 1.931 8.18 -4.016 1 98.12 170 ASP A C 1
ATOM 1312 O O . ASP A 1 170 ? 2.186 8.055 -2.816 1 98.12 170 ASP A O 1
ATOM 1316 N N . ARG A 1 171 ? 1.128 7.383 -4.668 1 97.5 171 ARG A N 1
ATOM 1317 C CA . ARG A 1 171 ? 0.622 6.203 -3.971 1 97.5 171 ARG A CA 1
ATOM 1318 C C . ARG A 1 171 ? 1.763 5.277 -3.561 1 97.5 171 ARG A C 1
ATOM 1320 O O . ARG A 1 171 ? 1.789 4.777 -2.434 1 97.5 171 ARG A O 1
ATOM 1327 N N . ASP A 1 172 ? 2.762 5.051 -4.434 1 97.69 172 ASP A N 1
ATOM 1328 C CA . ASP A 1 172 ? 3.945 4.266 -4.094 1 97.69 172 ASP A CA 1
ATOM 1329 C C . ASP A 1 172 ? 4.742 4.934 -2.975 1 97.69 172 ASP A C 1
ATOM 1331 O O . ASP A 1 172 ? 5.188 4.266 -2.037 1 97.69 172 ASP A O 1
ATOM 1335 N N . SER A 1 173 ? 4.848 6.227 -3.078 1 98.5 173 SER A N 1
ATOM 1336 C CA . SER A 1 173 ? 5.629 6.98 -2.104 1 98.5 173 SER A CA 1
ATOM 1337 C C . SER A 1 173 ? 4.977 6.945 -0.727 1 98.5 173 SER A C 1
ATOM 1339 O O . SER A 1 173 ? 5.668 6.945 0.294 1 98.5 173 SER A O 1
ATOM 1341 N N . ALA A 1 174 ? 3.641 6.977 -0.703 1 98.25 174 ALA A N 1
ATOM 1342 C CA . ALA A 1 174 ? 2.916 6.91 0.564 1 98.25 174 ALA A CA 1
ATOM 1343 C C . ALA A 1 174 ? 3.184 5.59 1.28 1 98.25 174 ALA A C 1
ATOM 1345 O O . ALA A 1 174 ? 3.395 5.566 2.496 1 98.25 174 ALA A O 1
ATOM 1346 N N . ILE A 1 175 ? 3.188 4.496 0.544 1 97.44 175 ILE A N 1
ATOM 1347 C CA . ILE A 1 175 ? 3.477 3.191 1.128 1 97.44 175 ILE A CA 1
ATOM 1348 C C . ILE A 1 175 ? 4.945 3.125 1.543 1 97.44 175 ILE A C 1
ATOM 1350 O O . ILE A 1 175 ? 5.27 2.619 2.621 1 97.44 175 ILE A O 1
ATOM 1354 N N . PHE A 1 176 ? 5.816 3.695 0.755 1 98.06 176 PHE A N 1
ATOM 1355 C CA . PHE A 1 176 ? 7.246 3.768 1.025 1 98.06 176 PHE A CA 1
ATOM 1356 C C . PHE A 1 176 ? 7.512 4.496 2.338 1 98.06 176 PHE A C 1
ATOM 1358 O O . PHE A 1 176 ? 8.445 4.148 3.068 1 98.06 176 PHE A O 1
ATOM 1365 N N . ALA A 1 177 ? 6.684 5.383 2.729 1 98.38 177 ALA A N 1
ATOM 1366 C CA . ALA A 1 177 ? 6.98 6.41 3.725 1 98.38 177 ALA A CA 1
ATOM 1367 C C . ALA A 1 177 ? 6.621 5.934 5.129 1 98.38 177 ALA A C 1
ATOM 1369 O O . ALA A 1 177 ? 6.98 6.574 6.117 1 98.38 177 ALA A O 1
ATOM 1370 N N . ARG A 1 178 ? 5.988 4.793 5.262 1 98.12 178 ARG A N 1
ATOM 1371 C CA . ARG A 1 178 ? 5.426 4.379 6.543 1 98.12 178 ARG A CA 1
ATOM 1372 C C . ARG A 1 178 ? 6.523 4.188 7.586 1 98.12 178 ARG A C 1
ATOM 1374 O O . ARG A 1 178 ? 6.332 4.508 8.758 1 98.12 178 ARG A O 1
ATOM 1381 N N . ASP A 1 179 ? 7.738 3.785 7.211 1 98.25 179 ASP A N 1
ATOM 1382 C CA . ASP A 1 179 ? 8.828 3.594 8.164 1 98.25 179 ASP A CA 1
ATOM 1383 C C . ASP A 1 179 ? 9.305 4.93 8.727 1 98.25 179 ASP A C 1
ATOM 1385 O O . ASP A 1 179 ? 9.68 5.02 9.898 1 98.25 179 ASP A O 1
ATOM 1389 N N . GLY A 1 180 ? 9.328 5.91 7.859 1 98.75 180 GLY A N 1
ATOM 1390 C CA . GLY A 1 180 ? 9.75 7.223 8.312 1 98.75 180 GLY A CA 1
ATOM 1391 C C . GLY A 1 180 ? 8.812 7.832 9.336 1 98.75 180 GLY A C 1
ATOM 1392 O O . GLY A 1 180 ? 9.258 8.414 10.328 1 98.75 180 GLY A O 1
ATOM 1393 N N . LEU A 1 181 ? 7.52 7.738 9.086 1 98.88 181 LEU A N 1
ATOM 1394 C CA . LEU A 1 181 ? 6.562 8.234 10.07 1 98.88 181 LEU A CA 1
ATOM 1395 C C . LEU A 1 181 ? 6.684 7.461 11.383 1 98.88 181 LEU A C 1
ATOM 1397 O O . LEU A 1 181 ? 6.613 8.055 12.461 1 98.88 181 LEU A O 1
ATOM 1401 N N . ARG A 1 182 ? 6.828 6.148 11.273 1 98.62 182 ARG A N 1
ATOM 1402 C CA . ARG A 1 182 ? 7.008 5.316 12.461 1 98.62 182 ARG A CA 1
ATOM 1403 C C . ARG A 1 182 ? 8.203 5.785 13.281 1 98.62 182 ARG A C 1
ATOM 1405 O O . ARG A 1 182 ? 8.102 5.945 14.5 1 98.62 182 ARG A O 1
ATOM 1412 N N . GLU A 1 183 ? 9.305 6.062 12.594 1 98.5 183 GLU A N 1
ATOM 1413 C CA . GLU A 1 183 ? 10.5 6.535 13.281 1 98.5 183 GLU A CA 1
ATOM 1414 C C . GLU A 1 183 ? 10.289 7.918 13.891 1 98.5 183 GLU A C 1
ATOM 1416 O O . GLU A 1 183 ? 10.789 8.211 14.977 1 98.5 183 GLU A O 1
ATOM 1421 N N . THR A 1 184 ? 9.562 8.734 13.211 1 98.88 184 THR A N 1
ATOM 1422 C CA . THR A 1 184 ? 9.25 10.062 13.719 1 98.88 184 THR A CA 1
ATOM 1423 C C . THR A 1 184 ? 8.445 9.969 15.016 1 98.88 184 THR A C 1
ATOM 1425 O O . THR A 1 184 ? 8.727 10.695 15.977 1 98.88 184 THR A O 1
ATOM 1428 N N . LEU A 1 185 ? 7.492 9.094 15.078 1 98.75 185 LEU A N 1
ATOM 1429 C CA . LEU A 1 185 ? 6.691 8.891 16.281 1 98.75 185 LEU A CA 1
ATOM 1430 C C . LEU A 1 185 ? 7.543 8.32 17.406 1 98.75 185 LEU A C 1
ATOM 1432 O O . LEU A 1 185 ? 7.375 8.711 18.562 1 98.75 185 LEU A O 1
ATOM 1436 N N . ARG A 1 186 ? 8.469 7.488 17.062 1 97.94 186 ARG A N 1
ATOM 1437 C CA . ARG A 1 186 ? 9.391 6.945 18.062 1 97.94 186 ARG A CA 1
ATOM 1438 C C . ARG A 1 186 ? 10.281 8.039 18.641 1 97.94 186 ARG A C 1
ATOM 1440 O O . ARG A 1 186 ? 10.562 8.039 19.844 1 97.94 186 ARG A O 1
ATOM 1447 N N . GLU A 1 187 ? 10.719 8.938 17.719 1 98 187 GLU A N 1
ATOM 1448 C CA . GLU A 1 187 ? 11.516 10.062 18.188 1 98 187 GLU A CA 1
ATOM 1449 C C . GLU A 1 187 ? 10.758 10.898 19.219 1 98 187 GLU A C 1
ATOM 1451 O O . GLU A 1 187 ? 11.32 11.328 20.219 1 98 187 GLU A O 1
ATOM 1456 N N . LEU A 1 188 ? 9.508 11.109 18.969 1 98.38 188 LEU A N 1
ATOM 1457 C CA . LEU A 1 188 ? 8.664 11.875 19.891 1 98.38 188 LEU A CA 1
ATOM 1458 C C . LEU A 1 188 ? 8.516 11.148 21.219 1 98.38 188 LEU A C 1
ATOM 1460 O O . LEU A 1 188 ? 8.602 11.766 22.281 1 98.38 188 LEU A O 1
ATOM 1464 N N . HIS A 1 189 ? 8.289 9.867 21.156 1 97.56 189 HIS A N 1
ATOM 1465 C CA . HIS A 1 189 ? 8.164 9.047 22.344 1 97.56 189 HIS A CA 1
ATOM 1466 C C . HIS A 1 189 ? 9.43 9.117 23.203 1 97.56 189 HIS A C 1
ATOM 1468 O O . HIS A 1 189 ? 9.359 9.344 24.406 1 97.56 189 HIS A O 1
ATOM 1474 N N . ARG A 1 190 ? 10.547 8.984 22.531 1 97.56 190 ARG A N 1
ATOM 1475 C CA . ARG A 1 190 ? 11.836 8.977 23.219 1 97.56 190 ARG A CA 1
ATOM 1476 C C . ARG A 1 190 ? 12.164 10.359 23.797 1 97.56 190 ARG A C 1
ATOM 1478 O O . ARG A 1 190 ? 12.883 10.469 24.797 1 97.56 190 ARG A O 1
ATOM 1485 N N . ALA A 1 191 ? 11.617 11.359 23.172 1 98.44 191 ALA A N 1
ATOM 1486 C CA . ALA A 1 191 ? 11.852 12.734 23.609 1 98.44 191 ALA A CA 1
ATOM 1487 C C . ALA A 1 191 ? 10.969 13.078 24.812 1 98.44 191 ALA A C 1
ATOM 1489 O O . ALA A 1 191 ? 11.156 14.117 25.453 1 98.44 191 ALA A O 1
ATOM 1490 N N . GLY A 1 192 ? 9.953 12.25 25.094 1 97.44 192 GLY A N 1
ATOM 1491 C CA . GLY A 1 192 ? 9.172 12.453 26.312 1 97.44 192 GLY A CA 1
ATOM 1492 C C . GLY A 1 192 ? 7.758 12.922 26.031 1 97.44 192 GLY A C 1
ATOM 1493 O O . GLY A 1 192 ? 7.09 13.453 26.922 1 97.44 192 GLY A O 1
ATOM 1494 N N . ALA A 1 193 ? 7.285 12.695 24.781 1 97.81 193 ALA A N 1
ATOM 1495 C CA . ALA A 1 193 ? 5.902 13.055 24.484 1 97.81 193 ALA A CA 1
ATOM 1496 C C . ALA A 1 193 ? 4.93 12.219 25.312 1 97.81 193 ALA A C 1
ATOM 1498 O O . ALA A 1 193 ? 5.141 11.016 25.5 1 97.81 193 ALA A O 1
ATOM 1499 N N . LYS A 1 194 ? 3.879 12.859 25.828 1 96.25 194 LYS A N 1
ATOM 1500 C CA . LYS A 1 194 ? 2.871 12.18 26.641 1 96.25 194 LYS A CA 1
ATOM 1501 C C . LYS A 1 194 ? 1.563 12.023 25.875 1 96.25 194 LYS A C 1
ATOM 1503 O O . LYS A 1 194 ? 0.831 11.055 26.078 1 96.25 194 LYS A O 1
ATOM 1508 N N . ARG A 1 195 ? 1.289 12.992 25.094 1 95.81 195 ARG A N 1
ATOM 1509 C CA . ARG A 1 195 ? 0.07 13.023 24.281 1 95.81 195 ARG A CA 1
ATOM 1510 C C . ARG A 1 195 ? 0.368 13.469 22.859 1 95.81 195 ARG A C 1
ATOM 1512 O O . ARG A 1 195 ? 0.822 14.594 22.641 1 95.81 195 ARG A O 1
ATOM 1519 N N . ILE A 1 196 ? 0.114 12.562 21.953 1 97.12 196 ILE A N 1
ATOM 1520 C CA . ILE A 1 196 ? 0.369 12.859 20.547 1 97.12 196 ILE A CA 1
ATOM 1521 C C . ILE A 1 196 ? -0.942 12.828 19.766 1 97.12 196 ILE A C 1
ATOM 1523 O O . ILE A 1 196 ? -1.685 11.844 19.828 1 97.12 196 ILE A O 1
ATOM 1527 N N . LEU A 1 197 ? -1.318 13.914 19.156 1 95.94 197 LEU A N 1
ATOM 1528 C CA . LEU A 1 197 ? -2.391 13.945 18.156 1 95.94 197 LEU A CA 1
ATOM 1529 C C . LEU A 1 197 ? -1.84 13.734 16.75 1 95.94 197 LEU A C 1
ATOM 1531 O O . LEU A 1 197 ? -1.026 14.531 16.281 1 95.94 197 LEU A O 1
ATOM 1535 N N . LEU A 1 198 ? -2.221 12.656 16.125 1 98 198 LEU A N 1
ATOM 1536 C CA . LEU A 1 198 ? -1.762 12.328 14.773 1 98 198 LEU A CA 1
ATOM 1537 C C . LEU A 1 198 ? -2.826 12.672 13.742 1 98 198 LEU A C 1
ATOM 1539 O O . LEU A 1 198 ? -3.943 12.156 13.789 1 98 198 LEU A O 1
ATOM 1543 N N . VAL A 1 199 ? -2.486 13.562 12.789 1 98.06 199 VAL A N 1
ATOM 1544 C CA . VAL A 1 199 ? -3.439 14.078 11.805 1 98.06 199 VAL A CA 1
ATOM 1545 C C . VAL A 1 199 ? -2.982 13.703 10.398 1 98.06 199 VAL A C 1
ATOM 1547 O O . VAL A 1 199 ? -1.913 14.133 9.953 1 98.06 199 VAL A O 1
ATOM 1550 N N . GLY A 1 200 ? -3.725 12.898 9.719 1 98.81 200 GLY A N 1
ATOM 1551 C CA . GLY A 1 200 ? -3.482 12.57 8.328 1 98.81 200 GLY A CA 1
ATOM 1552 C C . GLY A 1 200 ? -4.496 13.188 7.383 1 98.81 200 GLY A C 1
ATOM 1553 O O . GLY A 1 200 ? -5.703 13.125 7.629 1 98.81 200 GLY A O 1
ATOM 1554 N N . HIS A 1 201 ? -3.99 13.852 6.348 1 98.81 201 HIS A N 1
ATOM 1555 C CA . HIS A 1 201 ? -4.875 14.461 5.359 1 98.81 201 HIS A CA 1
ATOM 1556 C C . HIS A 1 201 ? -4.82 13.711 4.035 1 98.81 201 HIS A C 1
ATOM 1558 O O . HIS A 1 201 ? -3.738 13.469 3.496 1 98.81 201 HIS A O 1
ATOM 1564 N N . SER A 1 202 ? -5.98 13.414 3.416 1 98.75 202 SER A N 1
ATOM 1565 C CA . SER A 1 202 ? -6.043 12.828 2.08 1 98.75 202 SER A CA 1
ATOM 1566 C C . SER A 1 202 ? -5.176 11.578 1.981 1 98.75 202 SER A C 1
ATOM 1568 O O . SER A 1 202 ? -5.309 10.664 2.793 1 98.75 202 SER A O 1
ATOM 1570 N N . MET A 1 203 ? -4.227 11.531 1.141 1 98.69 203 MET A N 1
ATOM 1571 C CA . MET A 1 203 ? -3.33 10.391 0.983 1 98.69 203 MET A CA 1
ATOM 1572 C C . MET A 1 203 ? -2.449 10.219 2.215 1 98.69 203 MET A C 1
ATOM 1574 O O . MET A 1 203 ? -1.974 9.117 2.494 1 98.69 203 MET A O 1
ATOM 1578 N N . GLY A 1 204 ? -2.248 11.258 3.006 1 98.88 204 GLY A N 1
ATOM 1579 C CA . GLY A 1 204 ? -1.54 11.141 4.27 1 98.88 204 GLY A CA 1
ATOM 1580 C C . GLY A 1 204 ? -2.244 10.242 5.27 1 98.88 204 GLY A C 1
ATOM 1581 O O . GLY A 1 204 ? -1.619 9.734 6.199 1 98.88 204 GLY A O 1
ATOM 1582 N N . SER A 1 205 ? -3.561 10.086 5.109 1 98.88 205 SER A N 1
ATOM 1583 C CA . SER A 1 205 ? -4.32 9.156 5.941 1 98.88 205 SER A CA 1
ATOM 1584 C C . SER A 1 205 ? -3.873 7.715 5.703 1 98.88 205 SER A C 1
ATOM 1586 O O . SER A 1 205 ? -3.859 6.902 6.633 1 98.88 205 SER A O 1
ATOM 1588 N N . SER A 1 206 ? -3.555 7.434 4.418 1 98.5 206 SER A N 1
ATOM 1589 C CA . SER A 1 206 ? -3.035 6.105 4.117 1 98.5 206 SER A CA 1
ATOM 1590 C C . SER A 1 206 ? -1.69 5.871 4.797 1 98.5 206 SER A C 1
ATOM 1592 O O . SER A 1 206 ? -1.453 4.801 5.359 1 98.5 206 SER A O 1
ATOM 1594 N N . VAL A 1 207 ? -0.792 6.867 4.758 1 98.88 207 VAL A N 1
ATOM 1595 C CA . VAL A 1 207 ? 0.487 6.789 5.457 1 98.88 207 VAL A CA 1
ATOM 1596 C C . VAL A 1 207 ? 0.248 6.551 6.945 1 98.88 207 VAL A C 1
ATOM 1598 O O . VAL A 1 207 ? 0.886 5.688 7.551 1 98.88 207 VAL A O 1
ATOM 1601 N N . THR A 1 208 ? -0.681 7.266 7.5 1 98.88 208 THR A N 1
ATOM 1602 C CA . THR A 1 208 ? -1.02 7.211 8.914 1 98.88 208 THR A CA 1
ATOM 1603 C C . THR A 1 208 ? -1.498 5.816 9.305 1 98.88 208 THR A C 1
ATOM 1605 O O . THR A 1 208 ? -0.95 5.199 10.219 1 98.88 208 THR A O 1
ATOM 1608 N N . MET A 1 209 ? -2.459 5.289 8.555 1 98.81 209 MET A N 1
ATOM 1609 C CA . MET A 1 209 ? -3.066 4.012 8.914 1 98.81 209 MET A CA 1
ATOM 1610 C C . MET A 1 209 ? -2.072 2.867 8.742 1 98.81 209 MET A C 1
ATOM 1612 O O . MET A 1 209 ? -2.033 1.944 9.555 1 98.81 209 MET A O 1
ATOM 1616 N N . GLU A 1 210 ? -1.286 2.91 7.66 1 98.75 210 GLU A N 1
ATOM 1617 C CA . GLU A 1 210 ? -0.293 1.862 7.445 1 98.75 210 GLU A CA 1
ATOM 1618 C C . GLU A 1 210 ? 0.784 1.894 8.523 1 98.75 210 GLU A C 1
ATOM 1620 O O . GLU A 1 210 ? 1.313 0.85 8.914 1 98.75 210 GLU A O 1
ATOM 1625 N N . THR A 1 211 ? 1.148 3.098 9 1 98.81 211 THR A N 1
ATOM 1626 C CA . THR A 1 211 ? 2.117 3.223 10.086 1 98.81 211 THR A CA 1
ATOM 1627 C C . THR A 1 211 ? 1.559 2.641 11.375 1 98.81 211 THR A C 1
ATOM 1629 O O . THR A 1 211 ? 2.248 1.895 12.078 1 98.81 211 THR A O 1
ATOM 1632 N N . LEU A 1 212 ? 0.304 2.975 11.703 1 98.75 212 LEU A N 1
ATOM 1633 C CA . LEU A 1 212 ? -0.332 2.422 12.898 1 98.75 212 LEU A CA 1
ATOM 1634 C C . LEU A 1 212 ? -0.387 0.899 12.828 1 98.75 212 LEU A C 1
ATOM 1636 O O . LEU A 1 212 ? -0.161 0.219 13.828 1 98.75 212 LEU A O 1
ATOM 1640 N N . ARG A 1 213 ? -0.692 0.399 11.648 1 98.38 213 ARG A N 1
ATOM 1641 C CA . ARG A 1 213 ? -0.725 -1.044 11.43 1 98.38 213 ARG A CA 1
ATOM 1642 C C . ARG A 1 213 ? 0.638 -1.67 11.703 1 98.38 213 ARG A C 1
ATOM 1644 O O . ARG A 1 213 ? 0.73 -2.691 12.391 1 98.38 213 ARG A O 1
ATOM 1651 N N . ASP A 1 214 ? 1.705 -1.067 11.195 1 98.31 214 ASP A N 1
ATOM 1652 C CA . ASP A 1 214 ? 3.064 -1.554 11.414 1 98.31 214 ASP A CA 1
ATOM 1653 C C . ASP A 1 214 ? 3.406 -1.568 12.898 1 98.31 214 ASP A C 1
ATOM 1655 O O . ASP A 1 214 ? 4.031 -2.512 13.391 1 98.31 214 ASP A O 1
ATOM 1659 N N . MET A 1 215 ? 3.035 -0.515 13.578 1 98.25 215 MET A N 1
ATOM 1660 C CA . MET A 1 215 ? 3.316 -0.418 15.008 1 98.25 215 MET A CA 1
ATOM 1661 C C . MET A 1 215 ? 2.58 -1.508 15.781 1 98.25 215 MET A C 1
ATOM 1663 O O . MET A 1 215 ? 3.139 -2.107 16.703 1 98.25 215 MET A O 1
ATOM 1667 N N . ALA A 1 216 ? 1.355 -1.732 15.398 1 98.06 216 ALA A N 1
ATOM 1668 C CA . ALA A 1 216 ? 0.568 -2.781 16.047 1 98.06 216 ALA A CA 1
ATOM 1669 C C . ALA A 1 216 ? 1.19 -4.156 15.812 1 98.06 216 ALA A C 1
ATOM 1671 O O . ALA A 1 216 ? 1.332 -4.945 16.75 1 98.06 216 ALA A O 1
ATOM 1672 N N . LEU A 1 217 ? 1.545 -4.449 14.578 1 97.94 217 LEU A N 1
ATOM 1673 C CA . LEU A 1 217 ? 2.164 -5.723 14.234 1 97.94 217 LEU A CA 1
ATOM 1674 C C . LEU A 1 217 ? 3.469 -5.918 15 1 97.94 217 LEU A C 1
ATOM 1676 O O . LEU A 1 217 ? 3.787 -7.035 15.414 1 97.94 217 LEU A O 1
ATOM 1680 N N . SER A 1 218 ? 4.191 -4.805 15.234 1 97.38 218 SER A N 1
ATOM 1681 C CA . SER A 1 218 ? 5.504 -4.852 15.883 1 97.38 218 SER A CA 1
ATOM 1682 C C . SER A 1 218 ? 5.375 -4.848 17.406 1 97.38 218 SER A C 1
ATOM 1684 O O . SER A 1 218 ? 6.379 -4.898 18.109 1 97.38 218 SER A O 1
ATOM 1686 N N . GLY A 1 219 ? 4.203 -4.684 17.922 1 96.31 219 GLY A N 1
ATOM 1687 C CA . GLY A 1 219 ? 3.969 -4.695 19.344 1 96.31 219 GLY A CA 1
ATOM 1688 C C . GLY A 1 219 ? 4.422 -3.426 20.047 1 96.31 219 GLY A C 1
ATOM 1689 O O . GLY A 1 219 ? 4.801 -3.451 21.219 1 96.31 219 GLY A O 1
ATOM 1690 N N . GLU A 1 220 ? 4.395 -2.354 19.297 1 94.81 220 GLU A N 1
ATOM 1691 C CA . GLU A 1 220 ? 4.82 -1.085 19.875 1 94.81 220 GLU A CA 1
ATOM 1692 C C . GLU A 1 220 ? 3.693 -0.44 20.672 1 94.81 220 GLU A C 1
ATOM 1694 O O . GLU A 1 220 ? 3.271 0.678 20.375 1 94.81 220 GLU A O 1
ATOM 1699 N N . ARG A 1 221 ? 3.436 -0.98 21.766 1 90.44 221 ARG A N 1
ATOM 1700 C CA . ARG A 1 221 ? 2.26 -0.627 22.562 1 90.44 221 ARG A CA 1
ATOM 1701 C C . ARG A 1 221 ? 2.473 0.686 23.297 1 90.44 221 ARG A C 1
ATOM 1703 O O . ARG A 1 221 ? 1.535 1.47 23.469 1 90.44 221 ARG A O 1
ATOM 1710 N N . SER A 1 222 ? 3.646 0.975 23.688 1 91.25 222 SER A N 1
ATOM 1711 C CA . SER A 1 222 ? 3.918 2.195 24.438 1 91.25 222 SER A CA 1
ATOM 1712 C C . SER A 1 222 ? 3.725 3.434 23.562 1 91.25 222 SER A C 1
ATOM 1714 O O . SER A 1 222 ? 3.098 4.406 24 1 91.25 222 SER A O 1
ATOM 1716 N N . THR A 1 223 ? 4.234 3.367 22.359 1 91.38 223 THR A N 1
ATOM 1717 C CA . THR A 1 223 ? 4.078 4.492 21.453 1 91.38 223 THR A CA 1
ATOM 1718 C C . THR A 1 223 ? 2.617 4.66 21.047 1 91.38 223 THR A C 1
ATOM 1720 O O . THR A 1 223 ? 2.111 5.781 20.969 1 91.38 223 THR A O 1
ATOM 1723 N N . LEU A 1 224 ? 1.969 3.553 20.844 1 93.12 224 LEU A N 1
ATOM 1724 C CA . LEU A 1 224 ? 0.562 3.588 20.469 1 93.12 224 LEU A CA 1
ATOM 1725 C C . LEU A 1 224 ? -0.294 4.172 21.578 1 93.12 224 LEU A C 1
ATOM 1727 O O . LEU A 1 224 ? -1.274 4.871 21.312 1 93.12 224 LEU A O 1
ATOM 1731 N N . ALA A 1 225 ? 0.103 3.934 22.797 1 92.19 225 ALA A N 1
ATOM 1732 C CA . ALA A 1 225 ? -0.647 4.41 23.953 1 92.19 225 ALA A CA 1
ATOM 1733 C C . ALA A 1 225 ? -0.54 5.926 24.094 1 92.19 225 ALA A C 1
ATOM 1735 O O . ALA A 1 225 ? -1.391 6.559 24.719 1 92.19 225 ALA A O 1
ATOM 1736 N N . GLU A 1 226 ? 0.488 6.453 23.547 1 94.12 226 GLU A N 1
ATOM 1737 C CA . GLU A 1 226 ? 0.697 7.895 23.641 1 94.12 226 GLU A CA 1
ATOM 1738 C C . GLU A 1 226 ? -0.12 8.641 22.594 1 94.12 226 GLU A C 1
ATOM 1740 O O . GLU A 1 226 ? -0.278 9.859 22.672 1 94.12 226 GLU A O 1
ATOM 1745 N N . LEU A 1 227 ? -0.655 7.926 21.609 1 95.44 227 LEU A N 1
ATOM 1746 C CA . LEU A 1 227 ? -1.541 8.555 20.625 1 95.44 227 LEU A CA 1
ATOM 1747 C C . LEU A 1 227 ? -2.895 8.875 21.25 1 95.44 227 LEU A C 1
ATOM 1749 O O . LEU A 1 227 ? -3.793 8.031 21.281 1 95.44 227 LEU A O 1
ATOM 1753 N N . GLU A 1 228 ? -2.979 10.117 21.75 1 91.19 228 GLU A N 1
ATOM 1754 C CA . GLU A 1 228 ? -4.219 10.547 22.391 1 91.19 228 GLU A CA 1
ATOM 1755 C C . GLU A 1 228 ? -5.203 11.109 21.359 1 91.19 228 GLU A C 1
ATOM 1757 O O . GLU A 1 228 ? -5.875 12.109 21.625 1 91.19 228 GLU A O 1
ATOM 1762 N N . GLY A 1 229 ? -5.195 10.625 20.188 1 92.75 229 GLY A N 1
ATOM 1763 C CA . GLY A 1 229 ? -6.148 10.922 19.125 1 92.75 229 GLY A CA 1
ATOM 1764 C C . GLY A 1 229 ? -5.562 10.742 17.734 1 92.75 229 GLY A C 1
ATOM 1765 O O . GLY A 1 229 ? -4.375 10.984 17.516 1 92.75 229 GLY A O 1
ATOM 1766 N N . VAL A 1 230 ? -6.371 10.297 16.859 1 97.25 230 VAL A N 1
ATOM 1767 C CA . VAL A 1 230 ? -6.059 10.234 15.438 1 97.25 230 VAL A CA 1
ATOM 1768 C C . VAL A 1 230 ? -7.172 10.906 14.633 1 97.25 230 VAL A C 1
ATOM 1770 O O . VAL A 1 230 ? -8.352 10.625 14.844 1 97.25 230 VAL A O 1
ATOM 1773 N N . ILE A 1 231 ? -6.777 11.844 13.828 1 96.75 231 ILE A N 1
ATOM 1774 C CA . ILE A 1 231 ? -7.723 12.547 12.961 1 96.75 231 ILE A CA 1
ATOM 1775 C C . ILE A 1 231 ? -7.371 12.289 11.5 1 96.75 231 ILE A C 1
ATOM 1777 O O . ILE A 1 231 ? -6.246 12.555 11.07 1 96.75 231 ILE A O 1
ATOM 1781 N N . LEU A 1 232 ? -8.281 11.75 10.758 1 98.56 232 LEU A N 1
ATOM 1782 C CA . LEU A 1 232 ? -8.164 11.648 9.305 1 98.56 232 LEU A CA 1
ATOM 1783 C C . LEU A 1 232 ? -9.047 12.68 8.609 1 98.56 232 LEU A C 1
ATOM 1785 O O . LEU A 1 232 ? -10.273 12.656 8.758 1 98.56 232 LEU A O 1
ATOM 1789 N N . ILE A 1 233 ? -8.391 13.586 7.926 1 98.25 233 ILE A N 1
ATOM 1790 C CA . ILE A 1 233 ? -9.125 14.625 7.211 1 98.25 233 ILE A CA 1
ATOM 1791 C C . ILE A 1 233 ? -9.242 14.25 5.734 1 98.25 233 ILE A C 1
ATOM 1793 O O . ILE A 1 233 ? -8.242 14.188 5.02 1 98.25 233 ILE A O 1
ATOM 1797 N N . SER A 1 234 ? -10.461 14 5.23 1 98.75 234 SER A N 1
ATOM 1798 C CA . SER A 1 234 ? -10.711 13.656 3.836 1 98.75 234 SER A CA 1
ATOM 1799 C C . SER A 1 234 ? -9.852 12.477 3.393 1 98.75 234 SER A C 1
ATOM 1801 O O . SER A 1 234 ? -9.156 12.555 2.379 1 98.75 234 SER A O 1
ATOM 1803 N N . PRO A 1 235 ? -9.984 11.391 4.09 1 98.88 235 PRO A N 1
ATOM 1804 C CA . PRO A 1 235 ? -9.07 10.273 3.826 1 98.88 235 PRO A CA 1
ATOM 1805 C C . PRO A 1 235 ? -9.289 9.641 2.455 1 98.88 235 PRO A C 1
ATOM 1807 O O . PRO A 1 235 ? -10.391 9.18 2.156 1 98.88 235 PRO A O 1
ATOM 1810 N N . ASP A 1 236 ? -8.227 9.609 1.68 1 98.69 236 ASP A N 1
ATOM 1811 C CA . ASP A 1 236 ? -8.203 8.883 0.416 1 98.69 236 ASP A CA 1
ATOM 1812 C C . ASP A 1 236 ? -7.801 7.426 0.628 1 98.69 236 ASP A C 1
ATOM 1814 O O . ASP A 1 236 ? -6.715 7.012 0.215 1 98.69 236 ASP A O 1
ATOM 1818 N N . ILE A 1 237 ? -8.648 6.625 1.224 1 98.62 237 ILE A N 1
ATOM 1819 C CA . ILE A 1 237 ? -8.508 5.203 1.5 1 98.62 237 ILE A CA 1
ATOM 1820 C C . ILE A 1 237 ? -9.773 4.465 1.075 1 98.62 237 ILE A C 1
ATOM 1822 O O . ILE A 1 237 ? -10.891 4.949 1.298 1 98.62 237 ILE A O 1
ATOM 1826 N N . ASP A 1 238 ? -9.539 3.369 0.41 1 98.06 238 ASP A N 1
ATOM 1827 C CA . ASP A 1 238 ? -10.688 2.492 0.19 1 98.06 238 ASP A CA 1
ATOM 1828 C C . ASP A 1 238 ? -11.289 2.029 1.515 1 98.06 238 ASP A C 1
ATOM 1830 O O . ASP A 1 238 ? -10.555 1.742 2.467 1 98.06 238 ASP A O 1
ATOM 1834 N N . VAL A 1 239 ? -12.625 1.905 1.549 1 98.31 239 VAL A N 1
ATOM 1835 C CA . VAL A 1 239 ? -13.305 1.603 2.803 1 98.31 239 VAL A CA 1
AT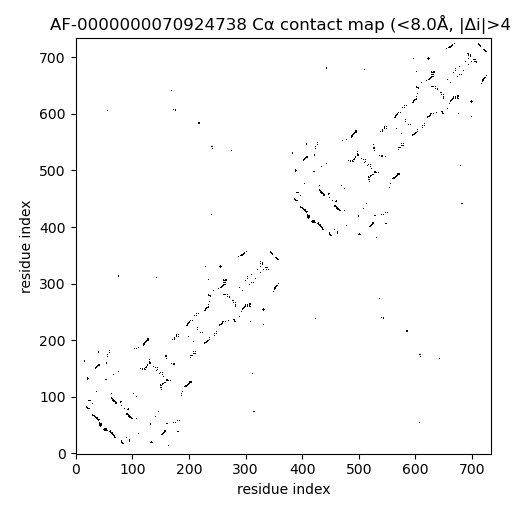OM 1836 C C . VAL A 1 239 ? -12.922 0.202 3.275 1 98.31 239 VAL A C 1
ATOM 1838 O O . VAL A 1 239 ? -12.688 -0.016 4.465 1 98.31 239 VAL A O 1
ATOM 1841 N N . ASP A 1 240 ? -12.836 -0.819 2.369 1 98.06 240 ASP A N 1
ATOM 1842 C CA . ASP A 1 240 ? -12.43 -2.172 2.746 1 98.06 240 ASP A CA 1
ATOM 1843 C C . ASP A 1 240 ? -10.992 -2.195 3.258 1 98.06 240 ASP A C 1
ATOM 1845 O O . ASP A 1 240 ? -10.672 -2.932 4.191 1 98.06 240 ASP A O 1
ATOM 1849 N N . MET A 1 241 ? -10.188 -1.416 2.588 1 97.19 241 MET A N 1
ATOM 1850 C CA . MET A 1 241 ? -8.805 -1.312 3.033 1 97.19 241 MET A CA 1
ATOM 1851 C C . MET A 1 241 ? -8.727 -0.724 4.438 1 97.19 241 MET A C 1
ATOM 1853 O O . MET A 1 241 ? -7.965 -1.206 5.277 1 97.19 241 MET A O 1
ATOM 1857 N N . PHE A 1 242 ? -9.508 0.329 4.684 1 98.69 242 PHE A N 1
ATOM 1858 C CA . PHE A 1 242 ? -9.547 0.937 6.008 1 98.69 242 PHE A CA 1
ATOM 1859 C C . PHE A 1 242 ? -9.961 -0.084 7.062 1 98.69 242 PHE A C 1
ATOM 1861 O O . PHE A 1 242 ? -9.352 -0.164 8.133 1 98.69 242 PHE A O 1
ATOM 1868 N N . ARG A 1 243 ? -10.969 -0.833 6.773 1 98.38 243 ARG A N 1
ATOM 1869 C CA . ARG A 1 243 ? -11.453 -1.847 7.707 1 98.38 243 ARG A CA 1
ATOM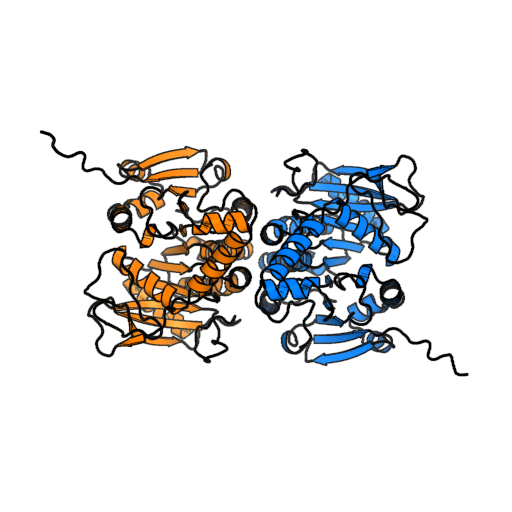 1870 C C . ARG A 1 243 ? -10.375 -2.887 7.992 1 98.38 243 ARG A C 1
ATOM 1872 O O . ARG A 1 243 ? -10.18 -3.291 9.141 1 98.38 243 ARG A O 1
ATOM 1879 N N . GLU A 1 244 ? -9.711 -3.326 6.934 1 97.81 244 GLU A N 1
ATOM 1880 C CA . GLU A 1 244 ? -8.625 -4.289 7.09 1 97.81 244 GLU A CA 1
ATOM 1881 C C . GLU A 1 244 ? -7.512 -3.723 7.965 1 97.81 244 GLU A C 1
ATOM 1883 O O . GLU A 1 244 ? -6.992 -4.414 8.844 1 97.81 244 GLU A O 1
ATOM 1888 N N . GLN A 1 245 ? -7.121 -2.477 7.746 1 98.19 245 GLN A N 1
ATOM 1889 C CA . GLN A 1 245 ? -6.109 -1.806 8.555 1 98.19 245 GLN A CA 1
ATOM 1890 C C . GLN A 1 245 ? -6.535 -1.725 10.016 1 98.19 245 GLN A C 1
ATOM 1892 O O . GLN A 1 245 ? -5.754 -2.049 10.914 1 98.19 245 GLN A O 1
ATOM 1897 N N . ALA A 1 246 ? -7.77 -1.301 10.234 1 98.38 246 ALA A N 1
ATOM 1898 C CA . ALA A 1 246 ? -8.305 -1.142 11.586 1 98.38 246 ALA A CA 1
ATOM 1899 C C . ALA A 1 246 ? -8.312 -2.473 12.336 1 98.38 246 ALA A C 1
ATOM 1901 O O . ALA A 1 246 ? -8.008 -2.523 13.531 1 98.38 246 ALA A O 1
ATOM 1902 N N . ARG A 1 247 ? -8.641 -3.527 11.633 1 97 247 ARG A N 1
ATOM 1903 C CA . ARG A 1 247 ? -8.68 -4.848 12.25 1 97 247 ARG A CA 1
ATOM 1904 C C . ARG A 1 247 ? -7.301 -5.258 12.75 1 97 247 ARG A C 1
ATOM 1906 O O . ARG A 1 247 ? -7.168 -5.801 13.852 1 97 247 ARG A O 1
ATOM 1913 N N . THR A 1 248 ? -6.316 -5.016 11.984 1 97.19 248 THR A N 1
ATOM 1914 C CA . THR A 1 248 ? -4.953 -5.363 12.359 1 97.19 248 THR A CA 1
ATOM 1915 C C . THR A 1 248 ? -4.469 -4.484 13.508 1 97.19 248 THR A C 1
ATOM 1917 O O . THR A 1 248 ? -3.762 -4.953 14.406 1 97.19 248 THR A O 1
ATOM 1920 N N . ILE A 1 249 ? -4.855 -3.254 13.469 1 97.5 249 ILE A N 1
ATOM 1921 C CA . ILE A 1 249 ? -4.469 -2.332 14.531 1 97.5 249 ILE A CA 1
ATOM 1922 C C . ILE A 1 249 ? -5.102 -2.768 15.852 1 97.5 249 ILE A C 1
ATOM 1924 O O . ILE A 1 249 ? -4.473 -2.674 16.906 1 97.5 249 ILE A O 1
ATOM 1928 N N . GLY A 1 250 ? -6.336 -3.322 15.773 1 95.94 250 GLY A N 1
ATOM 1929 C CA . GLY A 1 250 ? -7.082 -3.672 16.969 1 95.94 250 GLY A CA 1
ATOM 1930 C C . GLY A 1 250 ? -7.82 -2.492 17.578 1 95.94 250 GLY A C 1
ATOM 1931 O O . GLY A 1 250 ? -8.625 -1.848 16.922 1 95.94 250 GLY A O 1
ATOM 1932 N N . GLN A 1 251 ? -7.449 -2.174 18.797 1 94.44 251 GLN A N 1
ATOM 1933 C CA . GLN A 1 251 ? -8.055 -0.991 19.406 1 94.44 251 GLN A CA 1
ATOM 1934 C C . GLN A 1 251 ? -7.465 0.288 18.812 1 94.44 251 GLN A C 1
ATOM 1936 O O . GLN A 1 251 ? -6.297 0.601 19.047 1 94.44 251 GLN A O 1
ATOM 1941 N N . LEU A 1 252 ? -8.336 0.946 18.062 1 96.38 252 LEU A N 1
ATOM 1942 C CA . LEU A 1 252 ? -7.891 2.219 17.516 1 96.38 252 LEU A CA 1
ATOM 1943 C C . LEU A 1 252 ? -7.625 3.234 18.609 1 96.38 252 LEU A C 1
ATOM 1945 O O . LEU A 1 252 ? -8.344 3.268 19.625 1 96.38 252 LEU A O 1
ATOM 1949 N N . PRO A 1 253 ? -6.562 4.055 18.422 1 95.25 253 PRO A N 1
ATOM 1950 C CA . PRO A 1 253 ? -6.414 5.164 19.375 1 95.25 253 PRO A CA 1
ATOM 1951 C C . PRO A 1 253 ? -7.664 6.035 19.469 1 95.25 253 PRO A C 1
ATOM 1953 O O . PRO A 1 253 ? -8.328 6.277 18.453 1 95.25 253 PRO A O 1
ATOM 1956 N N . GLN A 1 254 ? -7.93 6.473 20.688 1 92.5 254 GLN A N 1
ATOM 1957 C CA . GLN A 1 254 ? -9.133 7.27 20.891 1 92.5 254 GLN A CA 1
ATOM 1958 C C . GLN A 1 254 ? -8.789 8.672 21.375 1 92.5 254 GLN A C 1
ATOM 1960 O O . GLN A 1 254 ? -7.875 8.852 22.188 1 92.5 254 GLN A O 1
ATOM 1965 N N . PRO A 1 255 ? -9.516 9.688 20.891 1 92.69 255 PRO A N 1
ATOM 1966 C CA . PRO A 1 255 ? -10.594 9.617 19.891 1 92.69 255 PRO A CA 1
ATOM 1967 C C . PRO A 1 255 ? -10.078 9.375 18.484 1 92.69 255 PRO A C 1
ATOM 1969 O O . PRO A 1 255 ? -8.953 9.773 18.156 1 92.69 255 PRO A O 1
ATOM 1972 N N . PHE A 1 256 ? -10.812 8.641 17.719 1 95.44 256 PHE A N 1
ATOM 1973 C CA . PHE A 1 256 ? -10.531 8.43 16.297 1 95.44 256 PHE A CA 1
ATOM 1974 C C . PHE A 1 256 ? -11.57 9.125 15.438 1 95.44 256 PHE A C 1
ATOM 1976 O O . PHE A 1 256 ? -12.711 8.664 15.32 1 95.44 256 PHE A O 1
ATOM 1983 N N . VAL A 1 257 ? -11.172 10.242 14.789 1 95.06 257 VAL A N 1
ATOM 1984 C CA . VAL A 1 257 ? -12.109 11.125 14.102 1 95.06 257 VAL A CA 1
ATOM 1985 C C . VAL A 1 257 ? -11.82 11.109 12.602 1 95.06 257 VAL A C 1
ATOM 1987 O O . VAL A 1 257 ? -10.664 11.148 12.188 1 95.06 257 VAL A O 1
ATOM 1990 N N . ILE A 1 258 ? -12.875 11.031 11.82 1 97.31 258 ILE A N 1
ATOM 1991 C CA . ILE A 1 258 ? -12.773 11.047 10.367 1 97.31 258 ILE A CA 1
ATOM 1992 C C . ILE A 1 258 ? -13.641 12.172 9.797 1 97.31 258 ILE A C 1
ATOM 1994 O O . ILE A 1 258 ? -14.867 12.133 9.898 1 97.31 258 ILE A O 1
ATOM 1998 N N . PHE A 1 259 ? -13.008 13.133 9.219 1 96.5 259 PHE A N 1
ATOM 1999 C CA . PHE A 1 259 ? -13.758 14.195 8.555 1 96.5 259 PHE A CA 1
ATOM 2000 C C . PHE A 1 259 ? -14.125 13.789 7.133 1 96.5 259 PHE A C 1
ATOM 2002 O O . PHE A 1 259 ? -13.266 13.391 6.348 1 96.5 259 PHE A O 1
ATOM 2009 N N . THR A 1 260 ? -15.391 13.93 6.785 1 97.56 260 THR A N 1
ATOM 2010 C CA . THR A 1 260 ? -15.906 13.5 5.492 1 97.56 260 THR A CA 1
ATOM 2011 C C . THR A 1 260 ? -16.703 14.617 4.824 1 97.56 260 THR A C 1
ATOM 2013 O O . THR A 1 260 ? -17.109 15.578 5.484 1 97.56 260 THR A O 1
ATOM 2016 N N . SER A 1 261 ? -16.812 14.539 3.533 1 97.81 261 SER A N 1
ATOM 2017 C CA . SER A 1 261 ? -17.703 15.406 2.758 1 97.81 261 SER A CA 1
ATOM 2018 C C . SER A 1 261 ? -18.109 14.742 1.443 1 97.81 261 SER A C 1
ATOM 2020 O O . SER A 1 261 ? -17.25 14.359 0.646 1 97.81 261 SER A O 1
ATOM 2022 N N . LYS A 1 262 ? -19.375 14.672 1.152 1 95.94 262 LYS A N 1
ATOM 2023 C CA . LYS A 1 262 ? -19.859 14.133 -0.118 1 95.94 262 LYS A CA 1
ATOM 2024 C C . LYS A 1 262 ? -19.562 15.086 -1.27 1 95.94 262 LYS A C 1
ATOM 2026 O O . LYS A 1 262 ? -19.609 14.703 -2.438 1 95.94 262 LYS A O 1
ATOM 2031 N N . LYS A 1 263 ? -19.219 16.297 -0.937 1 97.38 263 LYS A N 1
ATOM 2032 C CA . LYS A 1 263 ? -18.984 17.328 -1.948 1 97.38 263 LYS A CA 1
ATOM 2033 C C . LYS A 1 263 ? -17.5 17.422 -2.301 1 97.38 263 LYS A C 1
ATOM 2035 O O . LYS A 1 263 ? -17.094 18.297 -3.059 1 97.38 263 LYS A O 1
ATOM 2040 N N . ASP A 1 264 ? -16.703 16.578 -1.738 1 98.31 264 ASP A N 1
ATOM 2041 C CA . ASP A 1 264 ? -15.258 16.578 -1.963 1 98.31 264 ASP A CA 1
ATOM 2042 C C . ASP A 1 264 ? -14.93 16.141 -3.391 1 98.31 264 ASP A C 1
ATOM 2044 O O . ASP A 1 264 ? -14.891 14.953 -3.697 1 98.31 264 ASP A O 1
ATOM 2048 N N . LYS A 1 265 ? -14.57 17.047 -4.242 1 97.81 265 LYS A N 1
ATOM 2049 C CA . LYS A 1 265 ? -14.359 16.766 -5.66 1 97.81 265 LYS A CA 1
ATOM 2050 C C . LYS A 1 265 ? -13.086 15.953 -5.879 1 97.81 265 LYS A C 1
ATOM 2052 O O . LYS A 1 265 ? -13.016 15.141 -6.801 1 97.81 265 LYS A O 1
ATOM 2057 N N . ALA A 1 266 ? -12.062 16.219 -5.059 1 97.31 266 ALA A N 1
ATOM 2058 C CA . ALA A 1 266 ? -10.82 15.453 -5.176 1 97.31 266 ALA A CA 1
ATOM 2059 C C . ALA A 1 266 ? -11.062 13.969 -4.918 1 97.31 266 ALA A C 1
ATOM 2061 O O . ALA A 1 266 ? -10.562 13.117 -5.656 1 97.31 266 ALA A O 1
ATOM 2062 N N . LEU A 1 267 ? -11.836 13.625 -3.916 1 98.31 267 LEU A N 1
ATOM 2063 C CA . LEU A 1 267 ? -12.07 12.227 -3.561 1 98.31 267 LEU A CA 1
ATOM 2064 C C . LEU A 1 267 ? -13.031 11.57 -4.543 1 98.31 267 LEU A C 1
ATOM 2066 O O . LEU A 1 267 ? -12.945 10.367 -4.797 1 98.31 267 LEU A O 1
ATOM 2070 N N . LEU A 1 268 ? -13.938 12.406 -5.07 1 96.81 268 LEU A N 1
ATOM 2071 C CA . LEU A 1 268 ? -14.805 11.867 -6.113 1 96.81 268 LEU A CA 1
ATOM 2072 C C . LEU A 1 268 ? -13.984 11.445 -7.328 1 96.81 268 LEU A C 1
ATOM 2074 O O . LEU A 1 268 ? -14.258 10.406 -7.934 1 96.81 268 LEU A O 1
ATOM 2078 N N . LEU A 1 269 ? -13.016 12.227 -7.668 1 95.81 269 LEU A N 1
ATOM 2079 C CA . LEU A 1 269 ? -12.125 11.859 -8.758 1 95.81 269 LEU A CA 1
ATOM 2080 C C . LEU A 1 269 ? -11.32 10.609 -8.414 1 95.81 269 LEU A C 1
ATOM 2082 O O . LEU A 1 269 ? -11.18 9.711 -9.242 1 95.81 269 LEU A O 1
ATOM 2086 N N . SER A 1 270 ? -10.75 10.57 -7.184 1 95.5 270 SER A N 1
ATOM 2087 C CA . SER A 1 270 ? -10 9.406 -6.723 1 95.5 270 SER A CA 1
ATOM 2088 C C . SER A 1 270 ? -10.859 8.141 -6.785 1 95.5 270 SER A C 1
ATOM 2090 O O . SER A 1 270 ? -10.383 7.086 -7.203 1 95.5 270 SER A O 1
ATOM 2092 N N . SER A 1 271 ? -12.094 8.266 -6.359 1 95.81 271 SER A N 1
ATOM 2093 C CA . SER A 1 271 ? -13.031 7.145 -6.395 1 95.81 271 SER A CA 1
ATOM 2094 C C . SER A 1 271 ? -13.281 6.684 -7.824 1 95.81 271 SER A C 1
ATOM 2096 O O . SER A 1 271 ? -13.352 5.48 -8.094 1 95.81 271 SER A O 1
ATOM 2098 N N . LYS A 1 272 ? -13.422 7.578 -8.719 1 94.31 272 LYS A N 1
ATOM 2099 C CA . LYS A 1 272 ? -13.641 7.25 -10.125 1 94.31 272 LYS A CA 1
ATOM 2100 C C . LYS A 1 272 ? -12.438 6.523 -10.711 1 94.31 272 LYS A C 1
ATOM 2102 O O . LYS A 1 272 ? -12.594 5.539 -11.438 1 94.31 272 LYS A O 1
ATOM 2107 N N . ILE A 1 273 ? -11.273 6.945 -10.352 1 91.31 273 ILE A N 1
ATOM 2108 C CA . ILE A 1 273 ? -10.039 6.332 -10.82 1 91.31 273 ILE A CA 1
ATOM 2109 C C . ILE A 1 273 ? -9.945 4.895 -10.312 1 91.31 273 ILE A C 1
ATOM 2111 O O . ILE A 1 273 ? -9.562 3.988 -11.055 1 91.31 273 ILE A O 1
ATOM 2115 N N . ALA A 1 274 ? -10.383 4.645 -9.117 1 92 274 ALA A N 1
ATOM 2116 C CA . ALA A 1 274 ? -10.312 3.322 -8.5 1 92 274 ALA A CA 1
ATOM 2117 C C . ALA A 1 274 ? -11.492 2.451 -8.938 1 92 274 ALA A C 1
ATOM 2119 O O . ALA A 1 274 ? -11.469 1.233 -8.742 1 92 274 ALA A O 1
ATOM 2120 N N . GLY A 1 275 ? -12.477 3.068 -9.516 1 92.81 275 GLY A N 1
ATOM 2121 C CA . GLY A 1 275 ? -13.68 2.342 -9.891 1 92.81 275 GLY A CA 1
ATOM 2122 C C . GLY A 1 275 ? -14.508 1.899 -8.695 1 92.81 275 GLY A C 1
ATOM 2123 O O . GLY A 1 275 ? -15.047 0.791 -8.68 1 92.81 275 GLY A O 1
ATOM 2124 N N . GLU A 1 276 ? -14.492 2.691 -7.676 1 93.44 276 GLU A N 1
ATOM 2125 C CA . GLU A 1 276 ? -15.234 2.404 -6.449 1 93.44 276 GLU A CA 1
ATOM 2126 C C . GLU A 1 276 ? -16.203 3.527 -6.117 1 93.44 276 GLU A C 1
ATOM 2128 O O . GLU A 1 276 ? -16 4.676 -6.512 1 93.44 276 GLU A O 1
ATOM 2133 N N . PRO A 1 277 ? -17.234 3.195 -5.379 1 89.81 277 PRO A N 1
ATOM 2134 C CA . PRO A 1 277 ? -18.234 4.23 -5.121 1 89.81 277 PRO A CA 1
ATOM 2135 C C . PRO A 1 277 ? -17.75 5.289 -4.133 1 89.81 277 PRO A C 1
ATOM 2137 O O . PRO A 1 277 ? -18.125 6.457 -4.238 1 89.81 277 PRO A O 1
ATOM 2140 N N . ASP A 1 278 ? -16.969 4.805 -3.162 1 91.69 278 ASP A N 1
ATOM 2141 C CA . ASP A 1 278 ? -16.562 5.734 -2.113 1 91.69 278 ASP A CA 1
ATOM 2142 C C . ASP A 1 278 ? -15.102 5.527 -1.727 1 91.69 278 ASP A C 1
ATOM 2144 O O . ASP A 1 278 ? -14.586 4.414 -1.808 1 91.69 278 ASP A O 1
ATOM 2148 N N . ARG A 1 279 ? -14.508 6.684 -1.485 1 97.69 279 ARG A N 1
ATOM 2149 C CA . ARG A 1 279 ? -13.391 6.641 -0.538 1 97.69 279 ARG A CA 1
ATOM 2150 C C . ARG A 1 279 ? -13.891 6.832 0.892 1 97.69 279 ARG A C 1
ATOM 2152 O O . ARG A 1 279 ? -15.039 7.227 1.11 1 97.69 279 ARG A O 1
ATOM 2159 N N . LEU A 1 280 ? -13.047 6.586 1.851 1 98.75 280 LEU A N 1
ATOM 2160 C CA . LEU A 1 280 ? -13.422 6.758 3.248 1 98.75 280 LEU A CA 1
ATOM 2161 C C . LEU A 1 280 ? -13.875 8.188 3.516 1 98.75 280 LEU A C 1
ATOM 2163 O O . LEU A 1 280 ? -14.82 8.414 4.277 1 98.75 280 LEU A O 1
ATOM 2167 N N . GLY A 1 281 ? -13.328 9.203 2.854 1 98.69 281 GLY A N 1
ATOM 2168 C CA . GLY A 1 281 ? -13.633 10.609 3.076 1 98.69 281 GLY A CA 1
ATOM 2169 C C . GLY A 1 281 ? -14.953 11.039 2.453 1 98.69 281 GLY A C 1
ATOM 2170 O O . GLY A 1 281 ? -15.445 12.133 2.727 1 98.69 281 GLY A O 1
ATOM 2171 N N . THR A 1 282 ? -15.555 10.211 1.623 1 98.31 282 THR A N 1
ATOM 2172 C CA . THR A 1 282 ? -16.844 10.523 1.027 1 98.31 282 THR A CA 1
ATOM 2173 C C . THR A 1 282 ? -17.906 9.531 1.494 1 98.31 282 THR A C 1
ATOM 2175 O O . THR A 1 282 ? -19.031 9.539 0.992 1 98.31 282 THR A O 1
ATOM 2178 N N . LEU A 1 283 ? -17.547 8.664 2.406 1 97.5 283 LEU A N 1
ATOM 2179 C CA . LEU A 1 283 ? -18.453 7.609 2.863 1 97.5 283 LEU A CA 1
ATOM 2180 C C . LEU A 1 283 ? -19.672 8.203 3.566 1 97.5 283 LEU A C 1
ATOM 2182 O O . LEU A 1 283 ? -19.516 9 4.492 1 97.5 283 LEU A O 1
ATOM 2186 N N . GLN A 1 284 ? -20.844 7.754 3.139 1 92.62 284 GLN A N 1
ATOM 2187 C CA . GLN A 1 284 ? -22.094 8.219 3.75 1 92.62 284 GLN A CA 1
ATOM 2188 C C . GLN A 1 284 ? -22.766 7.102 4.547 1 92.62 284 GLN A C 1
ATOM 2190 O O . GLN A 1 284 ? -23.422 7.359 5.559 1 92.62 284 GLN A O 1
ATOM 2195 N N . ASP A 1 285 ? -22.594 5.902 4.098 1 94.88 285 ASP A N 1
ATOM 2196 C CA . ASP A 1 285 ? -23.219 4.762 4.754 1 94.88 285 ASP A CA 1
ATOM 2197 C C . ASP A 1 285 ? -22.438 4.344 6 1 94.88 285 ASP A C 1
ATOM 2199 O O . ASP A 1 285 ? -21.5 3.557 5.91 1 94.88 285 ASP A O 1
ATOM 2203 N N . LEU A 1 286 ? -22.875 4.719 7.152 1 95.38 286 LEU A N 1
ATOM 2204 C CA . LEU A 1 286 ? -22.203 4.492 8.43 1 95.38 286 LEU A CA 1
ATOM 2205 C C . LEU A 1 286 ? -22.125 3.002 8.742 1 95.38 286 LEU A C 1
ATOM 2207 O O . LEU A 1 286 ? -21.281 2.576 9.539 1 95.38 286 LEU A O 1
ATOM 2211 N N . ARG A 1 287 ? -23 2.158 8.141 1 96.88 287 ARG A N 1
ATOM 2212 C CA . ARG A 1 287 ? -23.016 0.725 8.414 1 96.88 287 ARG A CA 1
ATOM 2213 C C . ARG A 1 287 ? -21.719 0.064 7.992 1 96.88 287 ARG A C 1
ATOM 2215 O O . ARG A 1 287 ? -21.312 -0.958 8.555 1 96.88 287 ARG A O 1
ATOM 2222 N N . ARG A 1 288 ? -20.984 0.701 7.09 1 97.56 288 ARG A N 1
ATOM 2223 C CA . ARG A 1 288 ? -19.75 0.145 6.543 1 97.56 288 ARG A CA 1
ATOM 2224 C C . ARG A 1 288 ? -18.625 0.193 7.574 1 97.56 288 ARG A C 1
ATOM 2226 O O . ARG A 1 288 ? -17.625 -0.514 7.441 1 97.56 288 ARG A O 1
ATOM 2233 N N . VAL A 1 289 ? -18.797 1.058 8.625 1 98 289 VAL A N 1
ATOM 2234 C CA . VAL A 1 289 ? -17.766 1.136 9.648 1 98 289 VAL A CA 1
ATOM 2235 C C . VAL A 1 289 ? -18.406 1.031 11.031 1 98 289 VAL A C 1
ATOM 2237 O O . VAL A 1 289 ? -17.828 1.496 12.023 1 98 289 VAL A O 1
ATOM 2240 N N . ALA A 1 290 ? -19.562 0.471 11.148 1 97.38 290 ALA A N 1
ATOM 2241 C CA . ALA A 1 290 ? -20.359 0.474 12.375 1 97.38 290 ALA A CA 1
ATOM 2242 C C . ALA A 1 290 ? -19.688 -0.321 13.484 1 97.38 290 ALA A C 1
ATOM 2244 O O . ALA A 1 290 ? -19.859 -0.029 14.664 1 97.38 290 ALA A O 1
ATOM 2245 N N . ASP A 1 291 ? -18.938 -1.281 13.133 1 96.88 291 ASP A N 1
ATOM 2246 C CA . ASP A 1 291 ? -18.297 -2.158 14.109 1 96.88 291 ASP A CA 1
ATOM 2247 C C . ASP A 1 291 ? -17.047 -1.518 14.688 1 96.88 291 ASP A C 1
ATOM 2249 O O . ASP A 1 291 ? -16.453 -2.035 15.641 1 96.88 291 ASP A O 1
ATOM 2253 N N . LEU A 1 292 ? -16.594 -0.419 14.125 1 97.69 292 LEU A N 1
ATOM 2254 C CA . LEU A 1 292 ? -15.383 0.281 14.555 1 97.69 292 LEU A CA 1
ATOM 2255 C C . LEU A 1 292 ? -15.734 1.489 15.414 1 97.69 292 LEU A C 1
ATOM 2257 O O . LEU A 1 292 ? -16.719 2.186 15.141 1 97.69 292 LEU A O 1
ATOM 2261 N N . LYS A 1 293 ? -14.953 1.737 16.469 1 95.12 293 LYS A N 1
ATOM 2262 C CA . LYS A 1 293 ? -15.148 2.914 17.297 1 95.12 293 LYS A CA 1
ATOM 2263 C C . LYS A 1 293 ? -14.555 4.16 16.656 1 95.12 293 LYS A C 1
ATOM 2265 O O . LYS A 1 293 ? -13.43 4.559 16.969 1 95.12 293 LYS A O 1
ATOM 2270 N N . VAL A 1 294 ? -15.352 4.777 15.773 1 95.88 294 VAL A N 1
ATOM 2271 C CA . VAL A 1 294 ? -14.914 5.969 15.047 1 95.88 294 VAL A CA 1
ATOM 2272 C C . VAL A 1 294 ? -16.016 7.027 15.094 1 95.88 294 VAL A C 1
ATOM 2274 O O . VAL A 1 294 ? -17.188 6.711 15.289 1 95.88 294 VAL A O 1
ATOM 2277 N N . THR A 1 295 ? -15.625 8.234 15.039 1 92.94 295 THR A N 1
ATOM 2278 C CA . THR A 1 295 ? -16.531 9.367 14.859 1 92.94 295 THR A CA 1
ATOM 2279 C C . THR A 1 295 ? -16.328 10.008 13.484 1 92.94 295 THR A C 1
ATOM 2281 O O . THR A 1 295 ? -15.25 10.523 13.188 1 92.94 295 THR A O 1
ATOM 2284 N N . MET A 1 296 ? -17.375 9.969 12.695 1 94.62 296 MET A N 1
ATOM 2285 C CA . MET A 1 296 ? -17.344 10.602 11.383 1 94.62 296 MET A CA 1
ATOM 2286 C C . MET A 1 296 ? -18.016 11.977 11.422 1 94.62 296 MET A C 1
ATOM 2288 O O . MET A 1 296 ? -19.156 12.094 11.852 1 94.62 296 MET A O 1
ATOM 2292 N N . ILE A 1 297 ? -17.266 12.938 11.016 1 93.12 297 ILE A N 1
ATOM 2293 C CA . ILE A 1 297 ? -17.797 14.297 11 1 93.12 297 ILE A CA 1
ATOM 2294 C C . ILE A 1 297 ? -17.969 14.766 9.562 1 93.12 297 ILE A C 1
ATOM 2296 O O . ILE A 1 297 ? -16.984 14.883 8.812 1 93.12 297 ILE A O 1
ATOM 2300 N N . ASP A 1 298 ? -19.188 15.055 9.188 1 94.12 298 ASP A N 1
ATOM 2301 C CA . ASP A 1 298 ? -19.5 15.516 7.844 1 94.12 298 ASP A CA 1
ATOM 2302 C C . ASP A 1 298 ? -19.391 17.031 7.738 1 94.12 298 ASP A C 1
ATOM 2304 O O . ASP A 1 298 ? -20.094 17.766 8.43 1 94.12 298 ASP A O 1
ATOM 2308 N N . THR A 1 299 ? -18.578 17.484 6.836 1 94.75 299 THR A N 1
ATOM 2309 C CA . THR A 1 299 ? -18.328 18.922 6.711 1 94.75 299 THR A CA 1
ATOM 2310 C C . THR A 1 299 ? -18.875 19.453 5.387 1 94.75 299 THR A C 1
ATOM 2312 O O . THR A 1 299 ? -18.453 20.5 4.91 1 94.75 299 THR A O 1
ATOM 2315 N N . GLY A 1 300 ? -19.812 18.734 4.734 1 95.5 300 GLY A N 1
ATOM 2316 C CA . GLY A 1 300 ? -20.359 19.109 3.443 1 95.5 300 GLY A CA 1
ATOM 2317 C C . GLY A 1 300 ? -20.969 20.5 3.438 1 95.5 300 GLY A C 1
ATOM 2318 O O . GLY A 1 300 ? -20.922 21.203 2.426 1 95.5 300 GLY A O 1
ATOM 2319 N N . ALA A 1 301 ? -21.5 20.969 4.512 1 93.62 301 ALA A N 1
ATOM 2320 C CA . ALA A 1 301 ? -22.172 22.266 4.613 1 93.62 301 ALA A CA 1
ATOM 2321 C C . ALA A 1 301 ? -21.172 23.406 4.613 1 93.62 301 ALA A C 1
ATOM 2323 O O . ALA A 1 301 ? -21.531 24.578 4.441 1 93.62 301 ALA A O 1
ATOM 2324 N N . PHE A 1 302 ? -19.953 23.062 4.73 1 94.81 302 PHE A N 1
ATOM 2325 C CA . PHE A 1 302 ? -18.906 24.062 4.809 1 94.81 302 PHE A CA 1
ATOM 2326 C C . PHE A 1 302 ? -17.969 23.969 3.607 1 94.81 302 PHE A C 1
ATOM 2328 O O . PHE A 1 302 ? -16.797 24.359 3.689 1 94.81 302 PHE A O 1
ATOM 2335 N N . SER A 1 303 ? -18.453 23.469 2.535 1 96 303 SER A N 1
ATOM 2336 C CA . SER A 1 303 ? -17.609 23.203 1.376 1 96 303 SER A CA 1
ATOM 2337 C C . SER A 1 303 ? -17.016 24.484 0.802 1 96 303 SER A C 1
ATOM 2339 O O . SER A 1 303 ? -17.75 25.438 0.541 1 96 303 SER A O 1
ATOM 2341 N N . THR A 1 304 ? -15.789 24.516 0.693 1 93.56 304 THR A N 1
ATOM 2342 C CA . THR A 1 304 ? -15.039 25.578 0.039 1 93.56 304 THR A CA 1
ATOM 2343 C C . THR A 1 304 ? -14.031 25 -0.947 1 93.56 304 THR A C 1
ATOM 2345 O O . THR A 1 304 ? -13.539 23.891 -0.758 1 93.56 304 THR A O 1
ATOM 2348 N N . ALA A 1 305 ? -13.695 25.797 -2.074 1 92.5 305 ALA A N 1
ATOM 2349 C CA . ALA A 1 305 ? -12.805 25.312 -3.121 1 92.5 305 ALA A CA 1
ATOM 2350 C C . ALA A 1 305 ? -13.258 23.953 -3.641 1 92.5 305 ALA A C 1
ATOM 2352 O O . ALA A 1 305 ? -14.406 23.797 -4.059 1 92.5 305 ALA A O 1
ATOM 2353 N N . ASP A 1 306 ? -12.406 22.969 -3.555 1 93.81 306 ASP A N 1
ATOM 2354 C CA . ASP A 1 306 ? -12.789 21.656 -4.051 1 93.81 306 ASP A CA 1
ATOM 2355 C C . ASP A 1 306 ? -13.422 20.812 -2.945 1 93.81 306 ASP A C 1
ATOM 2357 O O . ASP A 1 306 ? -13.781 19.656 -3.168 1 93.81 306 ASP A O 1
ATOM 2361 N N . GLY A 1 307 ? -13.57 21.406 -1.764 1 96.25 307 GLY A N 1
ATOM 2362 C CA . GLY A 1 307 ? -14.219 20.734 -0.647 1 96.25 307 GLY A CA 1
ATOM 2363 C C . GLY A 1 307 ? -13.32 19.734 0.054 1 96.25 307 GLY A C 1
ATOM 2364 O O . GLY A 1 307 ? -13.773 18.984 0.924 1 96.25 307 GLY A O 1
ATOM 2365 N N . HIS A 1 308 ? -12.039 19.656 -0.318 1 97.31 308 HIS A N 1
ATOM 2366 C CA . HIS A 1 308 ? -11.148 18.578 0.087 1 97.31 308 HIS A CA 1
ATOM 2367 C C . HIS A 1 308 ? -10.469 18.891 1.415 1 97.31 308 HIS A C 1
ATOM 2369 O O . HIS A 1 308 ? -10.062 17.984 2.141 1 97.31 308 HIS A O 1
ATOM 2375 N N . PHE A 1 309 ? -10.352 20.141 1.79 1 97.81 309 PHE A N 1
ATOM 2376 C CA . PHE A 1 309 ? -9.711 20.547 3.035 1 97.81 309 PHE A CA 1
ATOM 2377 C C . PHE A 1 309 ? -10.539 21.594 3.758 1 97.81 309 PHE A C 1
ATOM 2379 O O . PHE A 1 309 ? -10.008 22.609 4.227 1 97.81 309 PHE A O 1
ATOM 2386 N N . ASN A 1 310 ? -11.805 21.406 3.811 1 96.56 310 ASN A N 1
ATOM 2387 C CA . ASN A 1 310 ? -12.719 22.328 4.465 1 96.56 310 ASN A CA 1
ATOM 2388 C C . ASN A 1 310 ? -12.258 22.672 5.879 1 96.56 310 ASN A C 1
ATOM 2390 O O . ASN A 1 310 ? -12.344 23.828 6.309 1 96.56 310 ASN A O 1
ATOM 2394 N N . VAL A 1 311 ? -11.75 21.688 6.566 1 94.88 311 VAL A N 1
ATOM 2395 C CA . VAL A 1 311 ? -11.383 21.797 7.977 1 94.88 311 VAL A CA 1
ATOM 2396 C C . VAL A 1 311 ? -10.367 22.922 8.156 1 94.88 311 VAL A C 1
ATOM 2398 O O . VAL A 1 311 ? -10.43 23.672 9.141 1 94.88 311 VAL A O 1
ATOM 2401 N N . ALA A 1 312 ? -9.453 23.094 7.211 1 95.69 312 ALA A N 1
ATOM 2402 C CA . ALA A 1 312 ? -8.383 24.078 7.379 1 95.69 312 ALA A CA 1
ATOM 2403 C C . ALA A 1 312 ? -8.648 25.328 6.547 1 95.69 312 ALA A C 1
ATOM 2405 O O . ALA A 1 312 ? -8.016 26.375 6.762 1 95.69 312 ALA A O 1
ATOM 2406 N N . ASN A 1 313 ? -9.625 25.266 5.633 1 96.88 313 ASN A N 1
ATOM 2407 C CA . ASN A 1 313 ? -9.828 26.359 4.688 1 96.88 313 ASN A CA 1
ATOM 2408 C C . ASN A 1 313 ? -11.031 27.219 5.066 1 96.88 313 ASN A C 1
ATOM 2410 O O . ASN A 1 313 ? -11.078 28.391 4.727 1 96.88 313 ASN A O 1
ATOM 2414 N N . ASN A 1 314 ? -12.031 26.625 5.676 1 96 314 ASN A N 1
ATOM 2415 C CA . ASN A 1 314 ? -13.281 27.344 5.93 1 96 314 ASN A CA 1
ATOM 2416 C C . ASN A 1 314 ? -13.266 28.031 7.289 1 96 314 ASN A C 1
ATOM 2418 O O . ASN A 1 314 ? -13.281 27.375 8.328 1 96 314 ASN A O 1
ATOM 2422 N N . PRO A 1 315 ? -13.367 29.375 7.289 1 94.94 315 PRO A N 1
ATOM 2423 C CA . PRO A 1 315 ? -13.234 30.109 8.555 1 94.94 315 PRO A CA 1
ATOM 2424 C C . PRO A 1 315 ? -14.359 29.781 9.539 1 94.94 315 PRO A C 1
ATOM 2426 O O . PRO A 1 315 ? -14.125 29.703 10.75 1 94.94 315 PRO A O 1
ATOM 2429 N N . ALA A 1 316 ? -15.555 29.609 9.031 1 91.62 316 ALA A N 1
ATOM 2430 C CA . ALA A 1 316 ? -16.672 29.297 9.914 1 91.62 316 ALA A CA 1
ATOM 2431 C C . ALA A 1 316 ? -16.484 27.938 10.578 1 91.62 316 ALA A C 1
ATOM 2433 O O . ALA A 1 316 ? -16.781 27.766 11.758 1 91.62 316 ALA A O 1
ATOM 2434 N N . LEU A 1 317 ? -16.016 26.938 9.789 1 91.94 317 LEU A N 1
ATOM 2435 C CA . LEU A 1 317 ? -15.773 25.609 10.32 1 91.94 317 LEU A CA 1
ATOM 2436 C C . LEU A 1 317 ? -14.633 25.625 11.336 1 91.94 317 LEU A C 1
ATOM 2438 O O . LEU A 1 317 ? -14.703 24.984 12.383 1 91.94 317 LEU A O 1
ATOM 2442 N N . ILE A 1 318 ? -13.555 26.391 11.047 1 92.94 318 ILE A N 1
ATOM 2443 C CA . ILE A 1 318 ? -12.422 26.516 11.945 1 92.94 318 ILE A CA 1
ATOM 2444 C C . ILE A 1 318 ? -12.883 27.094 13.281 1 92.94 318 ILE A C 1
ATOM 2446 O O . ILE A 1 318 ? -12.516 26.578 14.344 1 92.94 318 ILE A O 1
ATOM 2450 N N . ARG A 1 319 ? -13.711 28.094 13.234 1 88.94 319 ARG A N 1
ATOM 2451 C CA . ARG A 1 319 ? -14.234 28.719 14.453 1 88.94 319 ARG A CA 1
ATOM 2452 C C . ARG A 1 319 ? -15.102 27.734 15.234 1 88.94 319 ARG A C 1
ATOM 2454 O O . ARG A 1 319 ? -15.016 27.672 16.469 1 88.94 319 ARG A O 1
ATOM 2461 N N . LEU A 1 320 ? -15.875 27.031 14.438 1 84.5 320 LEU A N 1
ATOM 2462 C CA . LEU A 1 320 ? -16.766 26.062 15.062 1 84.5 320 LEU A CA 1
ATOM 2463 C C . LEU A 1 320 ? -15.961 24.984 15.781 1 84.5 320 LEU A C 1
ATOM 2465 O O . LEU A 1 320 ? -16.266 24.625 16.922 1 84.5 320 LEU A O 1
ATOM 2469 N N . LEU A 1 321 ? -14.914 24.484 15.172 1 86.25 321 LEU A N 1
ATOM 2470 C CA . LEU A 1 321 ? -14.102 23.406 15.719 1 86.25 321 LEU A CA 1
ATOM 2471 C C . LEU A 1 321 ? -13.195 23.922 16.828 1 86.25 321 LEU A C 1
ATOM 2473 O O . LEU A 1 321 ? -12.852 23.172 17.75 1 86.25 321 LEU A O 1
ATOM 2477 N N . GLY A 1 322 ? -12.789 25.188 16.766 1 79.62 322 GLY A N 1
ATOM 2478 C CA . GLY A 1 322 ? -11.953 25.797 17.781 1 79.62 322 GLY A CA 1
ATOM 2479 C C . GLY A 1 322 ? -12.695 26.094 19.078 1 79.62 322 GLY A C 1
ATOM 2480 O O . GLY A 1 322 ? -12.117 26 20.156 1 79.62 322 GLY A O 1
ATOM 2481 N N . GLN A 1 323 ? -13.875 26.734 19.031 1 68.62 323 GLN A N 1
ATOM 2482 C CA . GLN A 1 323 ? -14.68 27.094 20.203 1 68.62 323 GLN A CA 1
ATOM 2483 C C . GLN A 1 323 ? -15.133 25.859 20.953 1 68.62 323 GLN A C 1
ATOM 2485 O O . GLN A 1 323 ? -15.312 25.891 22.172 1 68.62 323 GLN A O 1
ATOM 2490 N N . THR A 1 324 ? -15.453 24.938 20.125 1 51.38 324 THR A N 1
ATOM 2491 C CA . THR A 1 324 ? -15.953 23.734 20.797 1 51.38 324 THR A CA 1
ATOM 2492 C C . THR A 1 324 ? -14.812 22.938 21.391 1 51.38 324 THR A C 1
ATOM 2494 O O . THR A 1 324 ? -13.953 22.422 20.656 1 51.38 324 THR A O 1
ATOM 2497 N N . GLY A 1 325 ? -14 23.594 22.312 1 49.81 325 GLY A N 1
ATOM 2498 C CA . GLY A 1 325 ? -13.266 22.578 23.047 1 49.81 325 GLY A CA 1
ATOM 2499 C C . GLY A 1 325 ? -13.727 21.172 22.75 1 49.81 325 GLY A C 1
ATOM 2500 O O . GLY A 1 325 ? -13.258 20.203 23.359 1 49.81 325 GLY A O 1
ATOM 2501 N N . GLN A 1 326 ? -14.648 21.141 21.938 1 46.94 326 GLN A N 1
ATOM 2502 C CA . GLN A 1 326 ? -15.562 20.047 21.625 1 46.94 326 GLN A CA 1
ATOM 2503 C C . GLN A 1 326 ? -14.906 19.047 20.672 1 46.94 326 GLN A C 1
ATOM 2505 O O . GLN A 1 326 ? -15.328 17.891 20.609 1 46.94 326 GLN A O 1
ATOM 2510 N N . VAL A 1 327 ? -14.102 19.531 19.688 1 48.47 327 VAL A N 1
ATOM 2511 C CA . VAL A 1 327 ? -13.367 18.469 19.016 1 48.47 327 VAL A CA 1
ATOM 2512 C C . VAL A 1 327 ? -12.758 17.531 20.062 1 48.47 327 VAL A C 1
ATOM 2514 O O . VAL A 1 327 ? -12.82 16.312 19.906 1 48.47 327 VAL A O 1
ATOM 2517 N N . VAL A 1 328 ? -12.172 18.266 21.031 1 49.12 328 VAL A N 1
ATOM 2518 C CA . VAL A 1 328 ? -11.617 17.469 22.125 1 49.12 328 VAL A CA 1
ATOM 2519 C C . VAL A 1 328 ? -12.742 16.703 22.828 1 49.12 328 VAL A C 1
ATOM 2521 O O . VAL A 1 328 ? -12.594 15.508 23.125 1 49.12 328 VAL A O 1
ATOM 2524 N N . LYS A 1 329 ? -13.812 17.406 23.156 1 49.97 329 LYS A N 1
ATOM 2525 C CA . LYS A 1 329 ? -14.898 16.734 23.859 1 49.97 329 LYS A CA 1
ATOM 2526 C C . LYS A 1 329 ? -15.578 15.703 22.953 1 49.97 329 LYS A C 1
ATOM 2528 O O . LYS A 1 329 ? -16.031 14.656 23.422 1 49.97 329 LYS A O 1
ATOM 2533 N N . ILE A 1 330 ? -15.688 16 21.75 1 49.25 330 ILE A N 1
ATOM 2534 C CA . ILE A 1 330 ? -16.125 15.016 20.766 1 49.25 330 ILE A CA 1
ATOM 2535 C C . ILE A 1 330 ? -15.141 13.852 20.719 1 49.25 330 ILE A C 1
ATOM 2537 O O . ILE A 1 330 ? -15.547 12.688 20.688 1 49.25 330 ILE A O 1
ATOM 2541 N N . LEU A 1 331 ? -13.898 14.289 20.734 1 48.19 331 LEU A N 1
ATOM 2542 C CA . LEU A 1 331 ? -12.82 13.305 20.75 1 48.19 331 LEU A CA 1
ATOM 2543 C C . LEU A 1 331 ? -12.828 12.516 22.062 1 48.19 331 LEU A C 1
ATOM 2545 O O . LEU A 1 331 ? -12.43 11.352 22.094 1 48.19 331 LEU A O 1
ATOM 2549 N N . GLU A 1 332 ? -13.18 13.203 23.172 1 47.94 332 GLU A N 1
ATOM 2550 C CA . GLU A 1 332 ? -13.195 12.523 24.469 1 47.94 332 GLU A CA 1
ATOM 2551 C C . GLU A 1 332 ? -14.461 11.688 24.625 1 47.94 332 GLU A C 1
ATOM 2553 O O . GLU A 1 332 ? -14.672 11.07 25.672 1 47.94 332 GLU A O 1
ATOM 2558 N N . GLY A 1 333 ? -15.148 11.453 23.672 1 46.03 333 GLY A N 1
ATOM 2559 C CA . GLY A 1 333 ? -16.297 10.57 23.797 1 46.03 333 GLY A CA 1
ATOM 2560 C C . GLY A 1 333 ? -17.344 11.094 24.75 1 46.03 333 GLY A C 1
ATOM 2561 O O . GLY A 1 333 ? -18.203 10.336 25.219 1 46.03 333 GLY A O 1
ATOM 2562 N N . ASP A 1 334 ? -17.172 12.266 25.344 1 45.78 334 ASP A N 1
ATOM 2563 C CA . ASP A 1 334 ? -18.109 12.773 26.328 1 45.78 334 ASP A CA 1
ATOM 2564 C C . ASP A 1 334 ? -19.453 13.141 25.688 1 45.78 334 ASP A C 1
ATOM 2566 O O . ASP A 1 334 ? -19.484 13.914 24.719 1 45.78 334 ASP A O 1
ATOM 2570 N N . GLN A 1 335 ? -20.484 12.375 26.047 1 47.22 335 GLN A N 1
ATOM 2571 C CA . GLN A 1 335 ? -21.859 12.562 25.609 1 47.22 335 GLN A CA 1
ATOM 2572 C C . GLN A 1 335 ? -22.281 14.023 25.766 1 47.22 335 GLN A C 1
ATOM 2574 O O . GLN A 1 335 ? -23.125 14.508 25 1 47.22 335 GLN A O 1
ATOM 2579 N N . THR A 1 336 ? -21.844 14.664 26.781 1 46.06 336 THR A N 1
ATOM 2580 C CA . THR A 1 336 ? -22.281 16.031 27.016 1 46.06 336 THR A CA 1
ATOM 2581 C C . THR A 1 336 ? -21.812 16.953 25.891 1 46.06 336 THR A C 1
ATOM 2583 O O . THR A 1 336 ? -22.516 17.906 25.531 1 46.06 336 THR A O 1
ATOM 2586 N N . GLY A 1 337 ? -20.766 16.719 25.438 1 47.38 337 GLY A N 1
ATOM 2587 C CA . GLY A 1 337 ? -20.234 17.484 24.328 1 47.38 337 GLY A CA 1
ATOM 2588 C C . GLY A 1 337 ? -21.016 17.281 23.031 1 47.38 337 GLY A C 1
ATOM 2589 O O . GLY A 1 337 ? -21.172 18.219 22.25 1 47.38 337 GLY A O 1
ATOM 2590 N N . LYS A 1 338 ? -21.516 16.062 22.906 1 49.31 338 LYS A N 1
ATOM 2591 C CA . LYS A 1 338 ? -22.422 15.766 21.812 1 49.31 338 LYS A CA 1
ATOM 2592 C C . LYS A 1 338 ? -23.625 16.703 21.812 1 49.31 338 LYS A C 1
ATOM 2594 O O . LYS A 1 338 ? -24.156 17.062 20.766 1 49.31 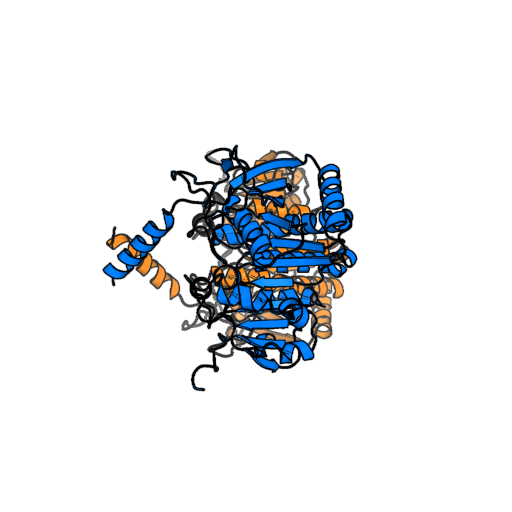338 LYS A O 1
ATOM 2599 N N . ARG A 1 339 ? -23.906 17.047 23.062 1 49.97 339 ARG A N 1
ATOM 2600 C CA . ARG A 1 339 ? -25.109 17.875 23.203 1 49.97 339 ARG A CA 1
ATOM 2601 C C . ARG A 1 339 ? -24.844 19.312 22.781 1 49.97 339 ARG A C 1
ATOM 2603 O O . ARG A 1 339 ? -25.766 20.047 22.438 1 49.97 339 ARG A O 1
ATOM 2610 N N . ASN A 1 340 ? -23.547 19.625 22.938 1 45.88 340 ASN A N 1
ATOM 2611 C CA . ASN A 1 340 ? -23.297 21.047 22.672 1 45.88 340 ASN A CA 1
ATOM 2612 C C . ASN A 1 340 ? -22.969 21.281 21.188 1 45.88 340 ASN A C 1
ATOM 2614 O O . ASN A 1 340 ? -22.594 22.391 20.812 1 45.88 340 ASN A O 1
ATOM 2618 N N . LEU A 1 341 ? -22.578 20.188 20.469 1 52.34 341 LEU A N 1
ATOM 2619 C CA . LEU A 1 341 ? -22.516 20.469 19.047 1 52.34 341 LEU A CA 1
ATOM 2620 C C . LEU A 1 341 ? -23.891 20.906 18.516 1 52.34 341 LEU A C 1
ATOM 2622 O O . LEU A 1 341 ? -24.641 20.094 17.984 1 52.34 341 LEU A O 1
ATOM 2626 N N . ALA A 1 342 ? -24.453 21.828 19.25 1 48.62 342 ALA A N 1
ATOM 2627 C CA . ALA A 1 342 ? -25.766 22.422 19 1 48.62 342 ALA A CA 1
ATOM 2628 C C . ALA A 1 342 ? -26.078 22.469 17.516 1 48.62 342 ALA A C 1
ATOM 2630 O O . ALA A 1 342 ? -27.234 22.406 17.125 1 48.62 342 ALA A O 1
ATOM 2631 N N . ALA A 1 343 ? -24.891 22.453 16.562 1 56.72 343 ALA A N 1
ATOM 2632 C CA . ALA A 1 343 ? -25.172 22.688 15.148 1 56.72 343 ALA A CA 1
ATOM 2633 C C . ALA A 1 343 ? -25.062 21.391 14.344 1 56.72 343 ALA A C 1
ATOM 2635 O O . ALA A 1 343 ? -25.062 21.406 13.109 1 56.72 343 ALA A O 1
ATOM 2636 N N . GLY A 1 344 ? -24.984 20.234 15.133 1 67.38 344 GLY A N 1
ATOM 2637 C CA . GLY A 1 344 ? -24.891 19.078 14.273 1 67.38 344 GLY A CA 1
ATOM 2638 C C . GLY A 1 344 ? -25.859 17.969 14.672 1 67.38 344 GLY A C 1
ATOM 2639 O O . GLY A 1 344 ? -26.422 18 15.766 1 67.38 344 GLY A O 1
ATOM 2640 N N . VAL A 1 345 ? -26.359 17.266 13.664 1 75.44 345 VAL A N 1
ATOM 2641 C CA . VAL A 1 345 ? -27.156 16.062 13.859 1 75.44 345 VAL A CA 1
ATOM 2642 C C . VAL A 1 345 ? -26.219 14.883 14.141 1 75.44 345 VAL A C 1
ATOM 2644 O O . VAL A 1 345 ? -25.234 14.672 13.438 1 75.44 345 VAL A O 1
ATOM 2647 N N . VAL A 1 346 ? -26.516 14.234 15.273 1 79.19 346 VAL A N 1
ATOM 2648 C CA . VAL A 1 346 ? -25.703 13.094 15.672 1 79.19 346 VAL A CA 1
ATOM 2649 C C . VAL A 1 346 ? -26.469 11.797 15.414 1 79.19 346 VAL A C 1
ATOM 2651 O O . VAL A 1 346 ? -27.625 11.664 15.805 1 79.19 346 VAL A O 1
ATOM 2654 N N . LEU A 1 347 ? -25.812 10.914 14.633 1 82.75 347 LEU A N 1
ATOM 2655 C CA . LEU A 1 347 ? -26.328 9.57 14.383 1 82.75 347 LEU A CA 1
ATOM 2656 C C . LEU A 1 347 ? -25.328 8.508 14.828 1 82.75 347 LEU A C 1
ATOM 2658 O O . LEU A 1 347 ? -24.125 8.664 14.617 1 82.75 347 LEU A O 1
ATOM 2662 N N . SER A 1 348 ? -25.797 7.465 15.547 1 86.25 348 SER A N 1
ATOM 2663 C CA . SER A 1 348 ? -24.906 6.375 15.953 1 86.25 348 SER A CA 1
ATOM 2664 C C . SER A 1 348 ? -25.422 5.031 15.461 1 86.25 348 SER A C 1
ATOM 2666 O O . SER A 1 348 ? -26.641 4.785 15.461 1 86.25 348 SER A O 1
ATOM 2668 N N . VAL A 1 349 ? -24.531 4.27 14.922 1 88.5 349 VAL A N 1
ATOM 2669 C CA . VAL A 1 349 ? -24.781 2.879 14.562 1 88.5 349 VAL A CA 1
ATOM 2670 C C . VAL A 1 349 ? -23.703 1.983 15.172 1 88.5 349 VAL A C 1
ATOM 2672 O O . VAL A 1 349 ? -22.547 2.008 14.742 1 88.5 349 VAL A O 1
ATOM 2675 N N . GLN A 1 350 ? -24.047 1.104 16.188 1 92.44 350 GLN A N 1
ATOM 2676 C CA . GLN A 1 350 ? -23.109 0.276 16.953 1 92.44 350 GLN A CA 1
ATOM 2677 C C . GLN A 1 350 ? -22 1.122 17.562 1 92.44 350 GLN A C 1
ATOM 2679 O O . GLN A 1 350 ? -22.281 1.996 18.391 1 92.44 350 GLN A O 1
ATOM 2684 N N . ASN A 1 351 ? -20.781 0.949 17.109 1 86.94 351 ASN A N 1
ATOM 2685 C CA . ASN A 1 351 ? -19.656 1.614 17.734 1 86.94 351 ASN A CA 1
ATOM 2686 C C . ASN A 1 351 ? -19.281 2.9 17.016 1 86.94 351 ASN A C 1
ATOM 2688 O O . ASN A 1 351 ? -18.391 3.637 17.453 1 86.94 351 ASN A O 1
ATOM 2692 N N . ALA A 1 352 ? -20 3.203 15.875 1 90 352 ALA A N 1
ATOM 2693 C CA . ALA A 1 352 ? -19.641 4.359 15.062 1 90 352 ALA A CA 1
ATOM 2694 C C . ALA A 1 352 ? -20.625 5.5 15.258 1 90 352 ALA A C 1
ATOM 2696 O O . ALA A 1 352 ? -21.828 5.262 15.43 1 90 352 ALA A O 1
ATOM 2697 N N . THR A 1 353 ? -20.125 6.684 15.266 1 88.06 353 THR A N 1
ATOM 2698 C CA . THR A 1 353 ? -20.938 7.887 15.383 1 88.06 353 THR A CA 1
ATOM 2699 C C . THR A 1 353 ? -20.703 8.812 14.195 1 88.06 353 THR A C 1
ATOM 2701 O O . THR A 1 353 ? -19.578 8.977 13.734 1 88.06 353 THR A O 1
ATOM 2704 N N . ARG A 1 354 ? -21.797 9.344 13.688 1 89.88 354 ARG A N 1
ATOM 2705 C CA . ARG A 1 354 ? -21.734 10.359 12.641 1 89.88 354 ARG A CA 1
ATOM 2706 C C . ARG A 1 354 ? -22.281 11.695 13.133 1 89.88 354 ARG A C 1
ATOM 2708 O O . ARG A 1 354 ? -23.344 11.734 13.75 1 89.88 354 ARG A O 1
ATOM 2715 N N . ILE A 1 355 ? -21.562 12.711 12.875 1 85 355 ILE A N 1
ATOM 2716 C CA . ILE A 1 355 ? -21.984 14.078 13.18 1 85 355 ILE A CA 1
ATOM 2717 C C . ILE A 1 355 ? -22.062 14.898 11.891 1 85 355 ILE A C 1
ATOM 2719 O O . ILE A 1 355 ? -21.062 15.039 11.18 1 85 355 ILE A O 1
ATOM 2723 N N . VAL A 1 356 ? -23.203 15.344 11.602 1 87 356 VAL A N 1
ATOM 2724 C CA . VAL A 1 356 ? -23.375 16.219 10.453 1 87 356 VAL A CA 1
ATOM 2725 C C . VAL A 1 356 ? -23.391 17.688 10.914 1 87 356 VAL A C 1
ATOM 2727 O O . VAL A 1 356 ? -24.312 18.109 11.609 1 87 356 VAL A O 1
ATOM 2730 N N . LEU A 1 357 ? -22.406 18.438 10.508 1 85.31 357 LEU A N 1
ATOM 2731 C CA . LEU A 1 357 ? -22.281 19.828 10.938 1 85.31 357 LEU A CA 1
ATOM 2732 C C . LEU A 1 357 ? -23.094 20.75 10.047 1 85.31 357 LEU A C 1
ATOM 2734 O O . LEU A 1 357 ? -23.219 20.516 8.844 1 85.31 357 LEU A O 1
ATOM 2738 N N . SER A 1 358 ? -23.688 21.734 10.617 1 83.88 358 SER A N 1
ATOM 2739 C CA . SER A 1 358 ? -24.422 22.781 9.906 1 83.88 358 SER A CA 1
ATOM 2740 C C . SER A 1 358 ? -24.078 24.156 10.445 1 83.88 358 SER A C 1
ATOM 2742 O O . SER A 1 358 ? -23.797 24.312 11.641 1 83.88 358 SER A O 1
ATOM 2744 N N . PRO A 1 359 ? -23.984 25.188 9.523 1 78.25 359 PRO A N 1
ATOM 2745 C CA . PRO A 1 359 ? -23.688 26.547 10.016 1 78.25 359 PRO A CA 1
ATOM 2746 C C . PRO A 1 359 ? -24.734 27.062 10.984 1 78.25 359 PRO A C 1
ATOM 2748 O O . PRO A 1 359 ? -25.922 26.734 10.859 1 78.25 359 PRO A O 1
ATOM 2751 N N . ILE A 1 360 ? -24.406 27.578 12.188 1 60.38 360 ILE A N 1
ATOM 2752 C CA . ILE A 1 360 ? -25.344 28.156 13.156 1 60.38 360 ILE A CA 1
ATOM 2753 C C . ILE A 1 360 ? -26.109 29.297 12.516 1 60.38 360 ILE A C 1
ATOM 2755 O O . ILE A 1 360 ? -25.516 30.266 12.031 1 60.38 360 ILE A O 1
ATOM 2759 N N . THR A 1 361 ? -27.141 29.094 11.781 1 51.09 361 THR A N 1
ATOM 2760 C CA . THR A 1 361 ? -27.984 30.234 11.438 1 51.09 361 THR A CA 1
ATOM 2761 C C . THR A 1 361 ? -28.312 31.047 12.688 1 51.09 361 THR A C 1
ATOM 2763 O O . THR A 1 361 ? -28.656 30.484 13.727 1 51.09 361 THR A O 1
ATOM 2766 N N . ALA A 1 362 ? -27.859 32.406 12.781 1 42.62 362 ALA A N 1
ATOM 2767 C CA . ALA A 1 362 ? -28.391 33.406 13.711 1 42.62 362 ALA A CA 1
ATOM 2768 C C . ALA A 1 362 ? -29.891 33.25 13.867 1 42.62 362 ALA A C 1
ATOM 2770 O O . ALA A 1 362 ? -30.656 33.625 12.953 1 42.62 362 ALA A O 1
ATOM 2771 N N . LEU A 1 363 ? -30.391 32.281 14.352 1 38.12 363 LEU A N 1
ATOM 2772 C CA . LEU A 1 363 ? -31.812 32.312 14.664 1 38.12 363 LEU A CA 1
ATOM 2773 C C . LEU A 1 363 ? -32.219 33.656 15.273 1 38.12 363 LEU A C 1
ATOM 2775 O O . LEU A 1 363 ? -33.344 33.844 15.688 1 38.12 363 LEU A O 1
ATOM 2779 N N . GLY A 1 364 ? -31.234 34.531 15.742 1 34.53 364 GLY A N 1
ATOM 2780 C CA . GLY A 1 364 ? -31.766 35.688 16.438 1 34.53 364 GLY A CA 1
ATOM 2781 C C . GLY A 1 364 ? -32.469 36.656 15.516 1 34.53 364 GLY A C 1
ATOM 2782 O O . GLY A 1 364 ? -32.781 37.781 15.906 1 34.53 364 GLY A O 1
ATOM 2783 N N . GLY A 1 365 ? -32.594 36.688 14.188 1 30.02 365 GLY A N 1
ATOM 2784 C CA . GLY A 1 365 ? -33.188 37.969 13.82 1 30.02 365 GLY A CA 1
ATOM 2785 C C . GLY A 1 365 ? -34.531 38.219 14.5 1 30.02 365 GLY A C 1
ATOM 2786 O O . GLY A 1 365 ? -34.844 39.375 14.844 1 30.02 365 GLY A O 1
ATOM 2787 N N . ALA A 1 366 ? -35.625 37.406 14.305 1 31.56 366 ALA A N 1
ATOM 2788 C CA . ALA A 1 366 ? -36.938 38.031 14.258 1 31.56 366 ALA A CA 1
ATOM 2789 C C . ALA A 1 366 ? -37.438 38.344 15.664 1 31.56 366 ALA A C 1
ATOM 2791 O O . ALA A 1 366 ? -38.656 38.188 15.953 1 31.56 366 ALA A O 1
ATOM 2792 N N . ASN A 1 367 ? -36.562 38.625 16.75 1 22.8 367 ASN A N 1
ATOM 2793 C CA . ASN A 1 367 ? -37.25 39.625 17.562 1 22.8 367 ASN A CA 1
ATOM 2794 C C . ASN A 1 367 ? -37.156 41.031 16.953 1 22.8 367 ASN A C 1
ATOM 2796 O O . ASN A 1 367 ? -36.094 41.406 16.453 1 22.8 367 ASN A O 1
ATOM 2800 N N . MET B 1 1 ? -3.182 14.633 -34.062 1 40.5 1 MET B N 1
ATOM 2801 C CA . MET B 1 1 ? -3.102 14.398 -32.625 1 40.5 1 MET B CA 1
ATOM 2802 C C . MET B 1 1 ? -4.406 13.812 -32.094 1 40.5 1 MET B C 1
ATOM 2804 O O . MET B 1 1 ? -4.391 12.922 -31.234 1 40.5 1 MET B O 1
ATOM 2808 N N . GLN B 1 2 ? -5.535 14.289 -32.656 1 48.81 2 GLN B N 1
ATOM 2809 C CA . GLN B 1 2 ? -6.879 13.844 -32.312 1 48.81 2 GLN B CA 1
ATOM 2810 C C . GLN B 1 2 ? -7.109 12.398 -32.781 1 48.81 2 GLN B C 1
ATOM 2812 O O . GLN B 1 2 ? -7.723 11.609 -32.031 1 48.81 2 GLN B O 1
ATOM 2817 N N . SER B 1 3 ? -6.586 12.117 -33.781 1 53.09 3 SER B N 1
ATOM 2818 C CA . SER B 1 3 ? -6.781 10.781 -34.344 1 53.09 3 SER B CA 1
ATOM 2819 C C . SER B 1 3 ? -6.031 9.727 -33.531 1 53.09 3 SER B C 1
ATOM 2821 O O . SER B 1 3 ? -6.512 8.602 -33.375 1 53.09 3 SER B O 1
ATOM 2823 N N . ARG B 1 4 ? -4.98 10.188 -32.969 1 50.44 4 ARG B N 1
ATOM 2824 C CA . ARG B 1 4 ? -4.176 9.211 -32.25 1 50.44 4 ARG B CA 1
ATOM 2825 C C . ARG B 1 4 ? -4.793 8.891 -30.891 1 50.44 4 ARG B C 1
ATOM 2827 O O . ARG B 1 4 ? -4.77 7.746 -30.438 1 50.44 4 ARG B O 1
ATOM 2834 N N . LEU B 1 5 ? -5.34 9.906 -30.297 1 52.09 5 LEU B N 1
ATOM 2835 C CA . LEU B 1 5 ? -5.977 9.656 -29 1 52.09 5 LEU B CA 1
ATOM 2836 C C . LEU B 1 5 ? -7.195 8.758 -29.156 1 52.09 5 LEU B C 1
ATOM 2838 O O . LEU B 1 5 ? -7.445 7.887 -28.328 1 52.09 5 LEU B O 1
ATOM 2842 N N . LEU B 1 6 ? -7.902 8.984 -30.25 1 51.22 6 LEU B N 1
ATOM 2843 C CA . LEU B 1 6 ? -9.055 8.141 -30.531 1 51.22 6 LEU B CA 1
ATOM 2844 C C . LEU B 1 6 ? -8.617 6.699 -30.797 1 51.22 6 LEU B C 1
ATOM 2846 O O . LEU B 1 6 ? -9.289 5.758 -30.359 1 51.22 6 LEU B O 1
ATOM 2850 N N . VAL B 1 7 ? -7.629 6.586 -31.406 1 51.84 7 VAL B N 1
ATOM 2851 C CA . VAL B 1 7 ? -7.121 5.25 -31.688 1 51.84 7 VAL B CA 1
ATOM 2852 C C . VAL B 1 7 ? -6.656 4.574 -30.406 1 51.84 7 VAL B C 1
ATOM 2854 O O . VAL B 1 7 ? -6.922 3.391 -30.188 1 51.84 7 VAL B O 1
ATOM 2857 N N . VAL B 1 8 ? -6.043 5.328 -29.594 1 53.78 8 VAL B N 1
ATOM 2858 C CA . VAL B 1 8 ? -5.602 4.766 -28.312 1 53.78 8 VAL B CA 1
ATOM 2859 C C . VAL B 1 8 ? -6.816 4.391 -27.469 1 53.78 8 VAL B C 1
ATOM 2861 O O . VAL B 1 8 ? -6.844 3.32 -26.859 1 53.78 8 VAL B O 1
ATOM 2864 N N . ALA B 1 9 ? -7.766 5.328 -27.484 1 54.31 9 ALA B N 1
ATOM 2865 C CA . ALA B 1 9 ? -8.984 5.02 -26.734 1 54.31 9 ALA B CA 1
ATOM 2866 C C . ALA B 1 9 ? -9.703 3.812 -27.344 1 54.31 9 ALA B C 1
ATOM 2868 O O . ALA B 1 9 ? -10.211 2.959 -26.609 1 54.31 9 ALA B O 1
ATOM 2869 N N . ALA B 1 10 ? -9.836 3.82 -28.609 1 51.81 10 ALA B N 1
ATOM 2870 C CA . ALA B 1 10 ? -10.453 2.678 -29.266 1 51.81 10 ALA B CA 1
ATOM 2871 C C . ALA B 1 10 ? -9.672 1.395 -29 1 51.81 10 ALA B C 1
ATOM 2873 O O . ALA B 1 10 ? -10.266 0.337 -28.766 1 51.81 10 ALA B O 1
ATOM 2874 N N . PHE B 1 11 ? -8.461 1.486 -29.078 1 51.16 11 PHE B N 1
ATOM 2875 C CA . PHE B 1 11 ? -7.625 0.323 -28.812 1 51.16 11 PHE B CA 1
ATOM 2876 C C . PHE B 1 11 ? -7.785 -0.138 -27.359 1 51.16 11 PHE B C 1
ATOM 2878 O O . PHE B 1 11 ? -7.816 -1.34 -27.094 1 51.16 11 PHE B O 1
ATOM 2885 N N . LEU B 1 12 ? -7.914 0.808 -26.531 1 54.03 12 LEU B N 1
ATOM 2886 C CA . LEU B 1 12 ? -8.109 0.435 -25.141 1 54.03 12 LEU B CA 1
ATOM 2887 C C . LEU B 1 12 ? -9.484 -0.191 -24.938 1 54.03 12 LEU B C 1
ATOM 2889 O O . LEU B 1 12 ? -9.641 -1.104 -24.109 1 54.03 12 LEU B O 1
ATOM 2893 N N . ALA B 1 13 ? -10.453 0.323 -25.656 1 51.47 13 ALA B N 1
ATOM 2894 C CA . ALA B 1 13 ? -11.797 -0.24 -25.562 1 51.47 13 ALA B CA 1
ATOM 2895 C C . ALA B 1 13 ? -11.836 -1.672 -26.094 1 51.47 13 ALA B C 1
ATOM 2897 O O . ALA B 1 13 ? -12.547 -2.52 -25.547 1 51.47 13 ALA B O 1
ATOM 2898 N N . LEU B 1 14 ? -11.172 -1.956 -27.172 1 50.84 14 LEU B N 1
ATOM 2899 C CA . LEU B 1 14 ? -11.203 -3.303 -27.719 1 50.84 14 LEU B CA 1
ATOM 2900 C C . LEU B 1 14 ? -10.523 -4.293 -26.781 1 50.84 14 LEU B C 1
ATOM 2902 O O . LEU B 1 14 ? -10.938 -5.453 -26.688 1 50.84 14 LEU B O 1
ATOM 2906 N N . ILE B 1 15 ? -9.531 -3.945 -26.172 1 53.56 15 ILE B N 1
ATOM 2907 C CA . ILE B 1 15 ? -8.805 -4.852 -25.297 1 53.56 15 ILE B CA 1
ATOM 2908 C C . ILE B 1 15 ? -9.664 -5.172 -24.078 1 53.56 15 ILE B C 1
ATOM 2910 O O . ILE B 1 15 ? -9.617 -6.289 -23.547 1 53.56 15 ILE B O 1
ATOM 2914 N N . SER B 1 16 ? -10.562 -4.234 -23.703 1 56.28 16 SER B N 1
ATOM 2915 C CA . SER B 1 16 ? -11.406 -4.438 -22.531 1 56.28 16 SER B CA 1
ATOM 2916 C C . SER B 1 16 ? -12.469 -5.5 -22.797 1 56.28 16 SER B C 1
ATOM 2918 O O . SER B 1 16 ? -13.047 -6.047 -21.844 1 56.28 16 SER B O 1
ATOM 2920 N N . CYS B 1 17 ? -12.594 -5.996 -24 1 64.75 17 CYS B N 1
ATOM 2921 C C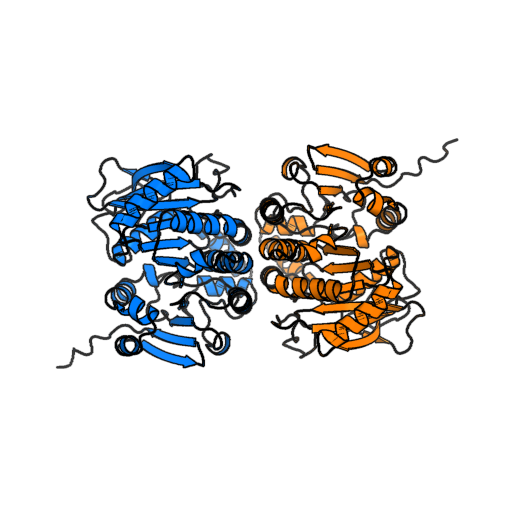A . CYS B 1 17 ? -13.766 -6.809 -24.312 1 64.75 17 CYS B CA 1
ATOM 2922 C C . CYS B 1 17 ? -13.367 -8.266 -24.547 1 64.75 17 CYS B C 1
ATOM 2924 O O . CYS B 1 17 ? -14.211 -9.086 -24.922 1 64.75 17 CYS B O 1
ATOM 2926 N N . ALA B 1 18 ? -12.18 -8.625 -24.281 1 78.88 18 ALA B N 1
ATOM 2927 C CA . ALA B 1 18 ? -11.836 -10.023 -24.516 1 78.88 18 ALA B CA 1
ATOM 2928 C C . ALA B 1 18 ? -12.477 -10.93 -23.469 1 78.88 18 ALA B C 1
ATOM 2930 O O . ALA B 1 18 ? -12.539 -10.57 -22.281 1 78.88 18 ALA B O 1
ATOM 2931 N N . PRO B 1 19 ? -13.023 -12.102 -23.953 1 89 19 PRO B N 1
ATOM 2932 C CA . PRO B 1 19 ? -13.633 -13.008 -22.984 1 89 19 PRO B CA 1
ATOM 2933 C C . PRO B 1 19 ? -12.656 -13.438 -21.891 1 89 19 PRO B C 1
ATOM 2935 O O . PRO B 1 19 ? -11.469 -13.625 -22.156 1 89 19 PRO B O 1
ATOM 2938 N N . ARG B 1 20 ? -13.227 -13.586 -20.75 1 93.44 20 ARG B N 1
ATOM 2939 C CA . ARG B 1 20 ? -12.391 -13.883 -19.594 1 93.44 20 ARG B CA 1
ATOM 2940 C C . ARG B 1 20 ? -12.508 -15.344 -19.188 1 93.44 20 ARG B C 1
ATOM 2942 O O . ARG B 1 20 ? -13.508 -16 -19.5 1 93.44 20 ARG B O 1
ATOM 2949 N N . GLY B 1 21 ? -11.445 -15.82 -18.562 1 95.31 21 GLY B N 1
ATOM 2950 C CA . GLY B 1 21 ? -11.43 -17.188 -18.062 1 95.31 21 GLY B CA 1
ATOM 2951 C C . GLY B 1 21 ? -12.477 -17.438 -17 1 95.31 21 GLY B C 1
ATOM 2952 O O . GLY B 1 21 ? -12.727 -16.578 -16.156 1 95.31 21 GLY B O 1
ATOM 2953 N N . GLU B 1 22 ? -13.109 -18.641 -17.016 1 95.06 22 GLU B N 1
ATOM 2954 C CA . GLU B 1 22 ? -14.109 -19.031 -16.031 1 95.06 22 GLU B CA 1
ATOM 2955 C C . GLU B 1 22 ? -13.906 -20.469 -15.562 1 95.06 22 GLU B C 1
ATOM 2957 O O . GLU B 1 22 ? -13.188 -21.234 -16.219 1 95.06 22 GLU B O 1
ATOM 2962 N N . ILE B 1 23 ? -14.453 -20.75 -14.445 1 96.19 23 ILE B N 1
ATOM 2963 C CA . ILE B 1 23 ? -14.43 -22.125 -13.945 1 96.19 23 ILE B CA 1
ATOM 2964 C C . ILE B 1 23 ? -15.406 -22.984 -14.742 1 96.19 23 ILE B C 1
ATOM 2966 O O . ILE B 1 23 ? -16.516 -22.547 -15.062 1 96.19 23 ILE B O 1
ATOM 2970 N N . ALA B 1 24 ? -14.969 -24.094 -15.156 1 96.81 24 ALA B N 1
ATOM 2971 C CA . ALA B 1 24 ? -15.836 -25.062 -15.82 1 96.81 24 ALA B CA 1
ATOM 2972 C C . ALA B 1 24 ? -15.484 -26.484 -15.406 1 96.81 24 ALA B C 1
ATOM 2974 O O . ALA B 1 24 ? -14.305 -26.828 -15.25 1 96.81 24 ALA B O 1
ATOM 2975 N N . TYR B 1 25 ? -16.516 -27.297 -15.258 1 97 25 TYR B N 1
ATOM 2976 C CA . TYR B 1 25 ? -16.344 -28.688 -14.875 1 97 25 TYR B CA 1
ATOM 2977 C C . TYR B 1 25 ? -16.547 -29.625 -16.062 1 97 25 TYR B C 1
ATOM 2979 O O . TYR B 1 25 ? -17.281 -29.281 -17 1 97 25 TYR B O 1
ATOM 2987 N N . THR B 1 26 ? -15.898 -30.703 -16.047 1 95.56 26 THR B N 1
ATOM 2988 C CA . THR B 1 26 ? -16.094 -31.719 -17.062 1 95.56 26 THR B CA 1
ATOM 2989 C C . THR B 1 26 ? -16.469 -33.062 -16.422 1 95.56 26 THR B C 1
ATOM 2991 O O . THR B 1 26 ? -15.922 -33.406 -15.375 1 95.56 26 THR B O 1
ATOM 2994 N N . PRO B 1 27 ? -17.391 -33.812 -17.016 1 93.12 27 PRO B N 1
ATOM 2995 C CA . PRO B 1 27 ? -17.703 -35.156 -16.531 1 93.12 27 PRO B CA 1
ATOM 2996 C C . PRO B 1 27 ? -16.672 -36.188 -16.938 1 93.12 27 PRO B C 1
ATOM 2998 O O . PRO B 1 27 ? -16.672 -37.312 -16.406 1 93.12 27 PRO B O 1
ATOM 3001 N N . GLU B 1 28 ? -15.805 -35.875 -17.859 1 92.5 28 GLU B N 1
ATOM 3002 C CA . GLU B 1 28 ? -14.781 -36.812 -18.359 1 92.5 28 GLU B CA 1
ATOM 3003 C C . GLU B 1 28 ? -13.383 -36.188 -18.203 1 92.5 28 GLU B C 1
ATOM 3005 O O . GLU B 1 28 ? -12.719 -35.906 -19.203 1 92.5 28 GLU B O 1
ATOM 3010 N N . PRO B 1 29 ? -12.938 -36.125 -17 1 92.88 29 PRO B N 1
ATOM 3011 C CA . PRO B 1 29 ? -11.609 -35.562 -16.812 1 92.88 29 PRO B CA 1
ATOM 3012 C C . PRO B 1 29 ? -10.5 -36.438 -17.391 1 92.88 29 PRO B C 1
ATOM 3014 O O . PRO B 1 29 ? -10.703 -37.625 -17.609 1 92.88 29 PRO B O 1
ATOM 3017 N N . SER B 1 30 ? -9.422 -35.781 -17.719 1 93.44 30 SER B N 1
ATOM 3018 C CA . SER B 1 30 ? -8.25 -36.531 -18.141 1 93.44 30 SER B CA 1
ATOM 3019 C C . SER B 1 30 ? -7.656 -37.344 -17 1 93.44 30 SER B C 1
ATOM 3021 O O . SER B 1 30 ? -8.117 -37.25 -15.859 1 93.44 30 SER B O 1
ATOM 3023 N N . ALA B 1 31 ? -6.621 -38.094 -17.359 1 89.25 31 ALA B N 1
ATOM 3024 C CA . ALA B 1 31 ? -5.957 -38.938 -16.359 1 89.25 31 ALA B CA 1
ATOM 3025 C C . ALA B 1 31 ? -5.047 -38.094 -15.469 1 89.25 31 ALA B C 1
ATOM 3027 O O . ALA B 1 31 ? -4.781 -38.469 -14.32 1 89.25 31 ALA B O 1
ATOM 3028 N N . ASP B 1 32 ? -4.562 -37 -15.922 1 95.69 32 ASP B N 1
ATOM 3029 C CA . ASP B 1 32 ? -3.68 -36.125 -15.148 1 95.69 32 ASP B CA 1
ATOM 3030 C C . ASP B 1 32 ? -4.477 -35.062 -14.406 1 95.69 32 ASP B C 1
ATOM 3032 O O . ASP B 1 32 ? -4.902 -34.062 -15.008 1 95.69 32 ASP B O 1
ATOM 3036 N N . ILE B 1 33 ? -4.66 -35.344 -13.117 1 97.12 33 ILE B N 1
ATOM 3037 C CA . ILE B 1 33 ? -5.391 -34.406 -12.25 1 97.12 33 ILE B CA 1
ATOM 3038 C C . ILE B 1 33 ? -4.426 -33.75 -11.258 1 97.12 33 ILE B C 1
ATOM 3040 O O . ILE B 1 33 ? -3.664 -34.438 -10.578 1 97.12 33 ILE B O 1
ATOM 3044 N N . ARG B 1 34 ? -4.434 -32.438 -11.227 1 96.88 34 ARG B N 1
ATOM 3045 C CA . ARG B 1 34 ? -3.6 -31.688 -10.297 1 96.88 34 ARG B CA 1
ATOM 3046 C C . ARG B 1 34 ? -4.449 -31 -9.234 1 96.88 34 ARG B C 1
ATOM 3048 O O . ARG B 1 34 ? -5.074 -29.969 -9.5 1 96.88 34 ARG B O 1
ATOM 3055 N N . PRO B 1 35 ? -4.43 -31.516 -8 1 98.12 35 PRO B N 1
ATOM 3056 C CA . PRO B 1 35 ? -5.121 -30.781 -6.934 1 98.12 35 PRO B CA 1
ATOM 3057 C C . PRO B 1 35 ? -4.441 -29.453 -6.598 1 98.12 35 PRO B C 1
ATOM 3059 O O . PRO B 1 35 ? -3.217 -29.391 -6.477 1 98.12 35 PRO B O 1
ATOM 3062 N N . VAL B 1 36 ? -5.23 -28.406 -6.559 1 98.81 36 VAL B N 1
ATOM 3063 C CA . VAL B 1 36 ? -4.746 -27.094 -6.168 1 98.81 36 VAL B CA 1
ATOM 3064 C C . VAL B 1 36 ? -5.527 -26.594 -4.957 1 98.81 36 VAL B C 1
ATOM 3066 O O . VAL B 1 36 ? -6.738 -26.375 -5.039 1 98.81 36 VAL B O 1
ATOM 3069 N N . PHE B 1 37 ? -4.809 -26.469 -3.859 1 98.94 37 PHE B N 1
ATOM 3070 C CA . PHE B 1 37 ? -5.414 -25.844 -2.691 1 98.94 37 PHE B CA 1
ATOM 3071 C C . PHE B 1 37 ? -5.484 -24.328 -2.871 1 98.94 37 PHE B C 1
ATOM 3073 O O . PHE B 1 37 ? -4.637 -23.734 -3.545 1 98.94 37 PHE B O 1
ATOM 3080 N N . VAL B 1 38 ? -6.574 -23.75 -2.248 1 98.94 38 VAL B N 1
ATOM 3081 C CA . VAL B 1 38 ? -6.809 -22.328 -2.475 1 98.94 38 VAL B CA 1
ATOM 3082 C C . VAL B 1 38 ? -7.039 -21.609 -1.14 1 98.94 38 VAL B C 1
ATOM 3084 O O . VAL B 1 38 ? -7.844 -22.078 -0.322 1 98.94 38 VAL B O 1
ATOM 3087 N N . GLY B 1 39 ? -6.273 -20.594 -0.895 1 98.94 39 GLY B N 1
ATOM 3088 C CA . GLY B 1 39 ? -6.672 -19.5 -0.015 1 98.94 39 GLY B CA 1
ATOM 3089 C C . GLY B 1 39 ? -7.066 -18.25 -0.762 1 98.94 39 GLY B C 1
ATOM 3090 O O . GLY B 1 39 ? -6.371 -17.828 -1.692 1 98.94 39 GLY B O 1
ATOM 3091 N N . SER B 1 40 ? -8.281 -17.703 -0.412 1 98.88 40 SER B N 1
ATOM 3092 C CA . SER B 1 40 ? -8.719 -16.562 -1.214 1 98.88 40 SER B CA 1
ATOM 3093 C C . SER B 1 40 ? -9.477 -15.547 -0.365 1 98.88 40 SER B C 1
ATOM 3095 O O . SER B 1 40 ? -10.258 -15.922 0.513 1 98.88 40 SER B O 1
ATOM 3097 N N . THR B 1 41 ? -9.242 -14.281 -0.663 1 98.75 41 THR B N 1
ATOM 3098 C CA . THR B 1 41 ? -10.039 -13.203 -0.077 1 98.75 41 THR B CA 1
ATOM 3099 C C . THR B 1 41 ? -10.93 -12.555 -1.129 1 98.75 41 THR B C 1
ATOM 3101 O O . THR B 1 41 ? -11.297 -11.383 -1.004 1 98.75 41 THR B O 1
ATOM 3104 N N . ARG B 1 42 ? -11.156 -13.305 -2.166 1 98.75 42 ARG B N 1
ATOM 3105 C CA . ARG B 1 42 ? -12.195 -12.922 -3.119 1 98.75 42 ARG B CA 1
ATOM 3106 C C . ARG B 1 42 ? -13.586 -13.156 -2.537 1 98.75 42 ARG B C 1
ATOM 3108 O O . ARG B 1 42 ? -13.836 -14.188 -1.916 1 98.75 42 ARG B O 1
ATOM 3115 N N . GLY B 1 43 ? -14.422 -12.117 -2.697 1 98.25 43 GLY B N 1
ATOM 3116 C CA . GLY B 1 43 ? -15.82 -12.273 -2.324 1 98.25 43 GLY B CA 1
ATOM 3117 C C . GLY B 1 43 ? -16.703 -12.703 -3.479 1 98.25 43 GLY B C 1
ATOM 3118 O O . GLY B 1 43 ? -16.281 -13.477 -4.34 1 98.25 43 GLY B O 1
ATOM 3119 N N . LEU B 1 44 ? -17.906 -12.305 -3.373 1 96.94 44 LEU B N 1
ATOM 3120 C CA . LEU B 1 44 ? -18.875 -12.641 -4.418 1 96.94 44 LEU B CA 1
ATOM 3121 C C . LEU B 1 44 ? -18.75 -11.68 -5.598 1 96.94 44 LEU B C 1
ATOM 3123 O O . LEU B 1 44 ? -18.328 -10.531 -5.426 1 96.94 44 LEU B O 1
ATOM 3127 N N . ASP B 1 45 ? -19 -12.188 -6.73 1 95.25 45 ASP B N 1
ATOM 3128 C CA . ASP B 1 45 ? -19.219 -11.289 -7.859 1 95.25 45 ASP B CA 1
ATOM 3129 C C . ASP B 1 45 ? -20.5 -10.484 -7.68 1 95.25 45 ASP B C 1
ATOM 3131 O O . ASP B 1 45 ? -21.594 -11.055 -7.547 1 95.25 45 ASP B O 1
ATOM 3135 N N . PRO B 1 46 ? -20.344 -9.195 -7.668 1 92.56 46 PRO B N 1
ATOM 3136 C CA . PRO B 1 46 ? -21.531 -8.398 -7.344 1 92.56 46 PRO B CA 1
ATOM 3137 C C . PRO B 1 46 ? -22.625 -8.516 -8.398 1 92.56 46 PRO B C 1
ATOM 3139 O O . PRO B 1 46 ? -23.797 -8.305 -8.102 1 92.56 46 PRO B O 1
ATOM 3142 N N . GLU B 1 47 ? -22.312 -8.828 -9.602 1 91.19 47 GLU B N 1
ATOM 3143 C CA . GLU B 1 47 ? -23.297 -8.914 -10.688 1 91.19 47 GLU B CA 1
ATOM 3144 C C . GLU B 1 47 ? -23.922 -10.297 -10.75 1 91.19 47 GLU B C 1
ATOM 3146 O O . GLU B 1 47 ? -25.141 -10.422 -10.875 1 91.19 47 GLU B O 1
ATOM 3151 N N . THR B 1 48 ? -23.156 -11.344 -10.609 1 91.69 48 THR B N 1
ATOM 3152 C CA . THR B 1 48 ? -23.641 -12.695 -10.867 1 91.69 48 THR B CA 1
ATOM 3153 C C . THR B 1 48 ? -23.859 -13.445 -9.555 1 91.69 48 THR B C 1
ATOM 3155 O O . THR B 1 48 ? -24.531 -14.484 -9.531 1 91.69 48 THR B O 1
ATOM 3158 N N . GLY B 1 49 ? -23.219 -12.961 -8.492 1 94.44 49 GLY B N 1
ATOM 3159 C CA . GLY B 1 49 ? -23.281 -13.664 -7.215 1 94.44 49 GLY B CA 1
ATOM 3160 C C . GLY B 1 49 ? -22.344 -14.852 -7.133 1 94.44 49 GLY B C 1
ATOM 3161 O O . GLY B 1 49 ? -22.312 -15.547 -6.121 1 94.44 49 GLY B O 1
ATOM 3162 N N . ALA B 1 50 ? -21.562 -15.031 -8.148 1 93.88 50 ALA B N 1
ATOM 3163 C CA . ALA B 1 50 ? -20.641 -16.172 -8.172 1 93.88 50 ALA B CA 1
ATOM 3164 C C . ALA B 1 50 ? -19.562 -16.016 -7.109 1 93.88 50 ALA B C 1
ATOM 3166 O O . ALA B 1 50 ? -19.109 -14.898 -6.828 1 93.88 50 ALA B O 1
ATOM 3167 N N . GLU B 1 51 ? -19.109 -17.156 -6.535 1 95.75 51 GLU B N 1
ATOM 3168 C CA . GLU B 1 51 ? -18.031 -17.141 -5.555 1 95.75 51 GLU B CA 1
ATOM 3169 C C . GLU B 1 51 ? -16.688 -16.812 -6.219 1 95.75 51 GLU B C 1
ATOM 3171 O O . GLU B 1 51 ? -16.562 -16.922 -7.438 1 95.75 51 GLU B O 1
ATOM 3176 N N . PHE B 1 52 ? -15.773 -16.375 -5.348 1 98 52 PHE B N 1
ATOM 3177 C CA . PHE B 1 52 ? -14.422 -16.031 -5.781 1 98 52 PHE B CA 1
ATOM 3178 C C . PHE B 1 52 ? -14.469 -14.93 -6.84 1 98 52 PHE B C 1
ATOM 3180 O O . PHE B 1 52 ? -13.773 -15.016 -7.859 1 98 52 PHE B O 1
ATOM 3187 N N . GLY B 1 53 ? -15.398 -13.977 -6.617 1 97.5 53 GLY B N 1
ATOM 3188 C CA . GLY B 1 53 ? -15.516 -12.805 -7.469 1 97.5 53 GLY B CA 1
ATOM 3189 C C . GLY B 1 53 ? -14.484 -11.734 -7.156 1 97.5 53 GLY B C 1
ATOM 3190 O O . GLY B 1 53 ? -13.484 -12.008 -6.488 1 97.5 53 GLY B O 1
ATOM 3191 N N . HIS B 1 54 ? -14.727 -10.508 -7.707 1 96.56 54 HIS B N 1
ATOM 3192 C CA . HIS B 1 54 ? -13.695 -9.477 -7.613 1 96.56 54 HIS B CA 1
ATOM 3193 C C . HIS B 1 54 ? -13.883 -8.625 -6.363 1 96.56 54 HIS B C 1
ATOM 3195 O O . HIS B 1 54 ? -13.016 -7.812 -6.027 1 96.56 54 HIS B O 1
ATOM 3201 N N . SER B 1 55 ? -15.023 -8.805 -5.633 1 97.62 55 SER B N 1
ATOM 3202 C CA . SER B 1 55 ? -15.188 -8.055 -4.391 1 97.62 55 SER B CA 1
ATOM 3203 C C . SER B 1 55 ? -14.195 -8.523 -3.332 1 97.62 55 SER B C 1
ATOM 3205 O O . SER B 1 55 ? -13.648 -9.625 -3.43 1 97.62 55 SER B O 1
ATOM 3207 N N . ARG B 1 56 ? -13.914 -7.648 -2.375 1 98.12 56 ARG B N 1
ATOM 3208 C CA . ARG B 1 56 ? -12.961 -7.957 -1.31 1 98.12 56 ARG B CA 1
ATOM 3209 C C . ARG B 1 56 ? -13.664 -8.609 -0.122 1 98.12 56 ARG B C 1
ATOM 3211 O O . ARG B 1 56 ? -14.719 -8.133 0.318 1 98.12 56 ARG B O 1
ATOM 3218 N N . SER B 1 57 ? -13.125 -9.711 0.332 1 98.06 57 SER B N 1
ATOM 3219 C CA . SER B 1 57 ? -13.672 -10.406 1.491 1 98.06 57 SER B CA 1
ATOM 3220 C C . SER B 1 57 ? -12.727 -10.32 2.684 1 98.06 57 SER B C 1
ATOM 3222 O O . SER B 1 57 ? -11.523 -10.547 2.547 1 98.06 57 SER B O 1
ATOM 3224 N N . GLU B 1 58 ? -13.227 -9.992 3.85 1 96.62 58 GLU B N 1
ATOM 3225 C CA . GLU B 1 58 ? -12.438 -9.922 5.074 1 96.62 58 GLU B CA 1
ATOM 3226 C C . GLU B 1 58 ? -12.141 -11.32 5.621 1 96.62 58 GLU B C 1
ATOM 3228 O O . GLU B 1 58 ? -11.281 -11.477 6.488 1 96.62 58 GLU B O 1
ATOM 3233 N N . THR B 1 59 ? -12.789 -12.273 5.051 1 96.12 59 THR B N 1
ATOM 3234 C CA . THR B 1 59 ? -12.625 -13.648 5.512 1 96.12 59 THR B CA 1
ATOM 3235 C C . THR B 1 59 ? -11.945 -14.5 4.441 1 96.12 59 THR B C 1
ATOM 3237 O O . THR B 1 59 ? -12.305 -14.422 3.264 1 96.12 59 THR B O 1
ATOM 3240 N N . LEU B 1 60 ? -10.984 -15.336 4.867 1 98.25 60 LEU B N 1
ATOM 3241 C CA . LEU B 1 60 ? -10.281 -16.219 3.949 1 98.25 60 LEU B CA 1
ATOM 3242 C C . LEU B 1 60 ? -11.156 -17.406 3.559 1 98.25 60 LEU B C 1
ATOM 3244 O O . LEU B 1 60 ? -11.648 -18.125 4.426 1 98.25 60 LEU B O 1
ATOM 3248 N N . GLN B 1 61 ? -11.344 -17.547 2.293 1 98.38 61 GLN B N 1
ATOM 3249 C CA . GLN B 1 61 ? -11.992 -18.75 1.774 1 98.38 61 GLN B CA 1
ATOM 3250 C C . GLN B 1 61 ? -10.977 -19.859 1.542 1 98.38 61 GLN B C 1
ATOM 3252 O O . GLN B 1 61 ? -9.852 -19.609 1.105 1 98.38 61 GLN B O 1
ATOM 3257 N N . ARG B 1 62 ? -11.375 -21.094 1.885 1 98.81 62 ARG B N 1
ATOM 3258 C CA . ARG B 1 62 ? -10.523 -22.266 1.786 1 98.81 62 ARG B CA 1
ATOM 3259 C C . ARG B 1 62 ? -11.164 -23.328 0.892 1 98.81 62 ARG B C 1
ATOM 3261 O O . ARG B 1 62 ? -12.32 -23.703 1.09 1 98.81 62 ARG B O 1
ATOM 3268 N N . ALA B 1 63 ? -10.422 -23.75 -0.035 1 98.88 63 ALA B N 1
ATOM 3269 C CA . ALA B 1 63 ? -10.977 -24.734 -0.963 1 98.88 63 ALA B CA 1
ATOM 3270 C C . ALA B 1 63 ? -9.867 -25.562 -1.613 1 98.88 63 ALA B C 1
ATOM 3272 O O . ALA B 1 63 ? -8.688 -25.344 -1.337 1 98.88 63 ALA B O 1
ATOM 3273 N N . ARG B 1 64 ? -10.211 -26.547 -2.299 1 98.81 64 ARG B N 1
ATOM 3274 C CA . ARG B 1 64 ? -9.375 -27.328 -3.215 1 98.81 64 ARG B CA 1
ATOM 3275 C C . ARG B 1 64 ? -10.086 -27.531 -4.551 1 98.81 64 ARG B C 1
ATOM 3277 O O . ARG B 1 64 ? -11.289 -27.812 -4.586 1 98.81 64 ARG B O 1
ATOM 3284 N N . PHE B 1 65 ? -9.398 -27.328 -5.594 1 98.81 65 PHE B N 1
ATOM 3285 C CA . PHE B 1 65 ? -9.891 -27.594 -6.941 1 98.81 65 PHE B CA 1
ATOM 3286 C C . PHE B 1 65 ? -9.031 -28.641 -7.637 1 98.81 65 PHE B C 1
ATOM 3288 O O . PHE B 1 65 ? -7.801 -28.547 -7.633 1 98.81 65 PHE B O 1
ATOM 3295 N N . ASP B 1 66 ? -9.656 -29.656 -8.148 1 98.69 66 ASP B N 1
ATOM 3296 C CA . ASP B 1 66 ? -8.969 -30.703 -8.906 1 98.69 66 ASP B CA 1
ATOM 3297 C C . ASP B 1 66 ? -8.945 -30.359 -10.398 1 98.69 66 ASP B C 1
ATOM 3299 O O . ASP B 1 66 ? -9.93 -30.578 -11.102 1 98.69 66 ASP B O 1
ATOM 3303 N N . VAL B 1 67 ? -7.805 -29.906 -10.867 1 98.75 67 VAL B N 1
ATOM 3304 C CA . VAL B 1 67 ? -7.691 -29.422 -12.234 1 98.75 67 VAL B CA 1
ATOM 3305 C C . VAL B 1 67 ? -7.309 -30.562 -13.164 1 98.75 67 VAL B C 1
ATOM 3307 O O . VAL B 1 67 ? -6.309 -31.25 -12.938 1 98.75 67 VAL B O 1
ATOM 3310 N N . SER B 1 68 ? -8.109 -30.781 -14.18 1 98.5 68 SER B N 1
ATOM 3311 C CA . SER B 1 68 ? -7.82 -31.75 -15.242 1 98.5 68 SER B CA 1
ATOM 3312 C C . SER B 1 68 ? -6.887 -31.156 -16.281 1 98.5 68 SER B C 1
ATOM 3314 O O . SER B 1 68 ? -7.223 -30.156 -16.938 1 98.5 68 SER B O 1
ATOM 3316 N N . VAL B 1 69 ? -5.703 -31.719 -16.453 1 97.81 69 VAL B N 1
ATOM 3317 C CA . VAL B 1 69 ? -4.723 -31.266 -17.438 1 97.81 69 VAL B CA 1
ATOM 3318 C C . VAL B 1 69 ? -5.047 -31.859 -18.812 1 97.81 69 VAL B C 1
ATOM 3320 O O . VAL B 1 69 ? -5.102 -33.062 -18.969 1 97.81 69 VAL B O 1
ATOM 3323 N N . PRO B 1 70 ? -5.27 -31 -19.766 1 97.81 70 PRO B N 1
ATOM 3324 C CA . PRO B 1 70 ? -5.625 -31.531 -21.078 1 97.81 70 PRO B CA 1
ATOM 3325 C C . PRO B 1 70 ? -4.48 -32.312 -21.734 1 97.81 70 PRO B C 1
ATOM 3327 O O . PRO B 1 70 ? -3.322 -31.891 -21.641 1 97.81 70 PRO B O 1
ATOM 3330 N N . PRO B 1 71 ? -4.766 -33.406 -22.406 1 96.19 71 PRO B N 1
ATOM 3331 C CA . PRO B 1 71 ? -3.711 -34.219 -23.016 1 96.19 71 PRO B CA 1
ATOM 3332 C C . PRO B 1 71 ? -3.125 -33.594 -24.281 1 96.19 71 PRO B C 1
ATOM 3334 O O . PRO B 1 71 ? -1.973 -33.875 -24.625 1 96.19 71 PRO B O 1
ATOM 3337 N N . ASP B 1 72 ? -3.91 -32.781 -25 1 96.06 72 ASP B N 1
ATOM 3338 C CA . ASP B 1 72 ? -3.455 -32.156 -26.25 1 96.06 72 ASP B CA 1
ATOM 3339 C C . ASP B 1 72 ? -2.914 -30.75 -25.984 1 96.06 72 ASP B C 1
ATOM 3341 O O . ASP B 1 72 ? -3.539 -29.75 -26.375 1 96.06 72 ASP B O 1
ATOM 3345 N N . ARG B 1 73 ? -1.828 -30.688 -25.359 1 94.88 73 ARG B N 1
ATOM 3346 C CA . ARG B 1 73 ? -1.212 -29.406 -25.062 1 94.88 73 ARG B CA 1
ATOM 3347 C C . ARG B 1 73 ? 0.307 -29.484 -25.172 1 94.88 73 ARG B C 1
ATOM 3349 O O . ARG B 1 73 ? 0.896 -30.531 -24.938 1 94.88 73 ARG B O 1
ATOM 3356 N N . GLY B 1 74 ? 0.932 -28.312 -25.547 1 95.19 74 GLY B N 1
ATOM 3357 C CA . GLY B 1 74 ? 2.381 -28.188 -25.531 1 95.19 74 GLY B CA 1
ATOM 3358 C C . GLY B 1 74 ? 2.896 -27.469 -24.297 1 95.19 74 GLY B C 1
ATOM 3359 O O . GLY B 1 74 ? 2.123 -26.844 -23.562 1 95.19 74 GLY B O 1
ATOM 3360 N N . THR B 1 75 ? 4.238 -27.641 -24.125 1 94.69 75 THR B N 1
ATOM 3361 C CA . THR B 1 75 ? 4.879 -26.906 -23.047 1 94.69 75 THR B CA 1
ATOM 3362 C C . THR B 1 75 ? 4.629 -25.406 -23.172 1 94.69 75 THR B C 1
ATOM 3364 O O . THR B 1 75 ? 4.762 -24.844 -24.266 1 94.69 75 THR B O 1
ATOM 3367 N N . GLY B 1 76 ? 4.199 -24.781 -22.062 1 95.44 76 GLY B N 1
ATOM 3368 C CA . GLY B 1 76 ? 3.992 -23.344 -22.062 1 95.44 76 GLY B CA 1
ATOM 3369 C C . GLY B 1 76 ? 2.609 -22.938 -22.531 1 95.44 76 GLY B C 1
ATOM 3370 O O . GLY B 1 76 ? 2.219 -21.781 -22.406 1 95.44 76 GLY B O 1
ATOM 3371 N N . GLN B 1 77 ? 1.848 -23.875 -23.031 1 96.44 77 GLN B N 1
ATOM 3372 C CA . GLN B 1 77 ? 0.521 -23.562 -23.547 1 96.44 77 GLN B CA 1
ATOM 3373 C C . GLN B 1 77 ? -0.527 -23.609 -22.438 1 96.44 77 GLN B C 1
ATOM 3375 O O . GLN B 1 77 ? -0.532 -24.531 -21.625 1 96.44 77 GLN B O 1
ATOM 3380 N N . LEU B 1 78 ? -1.35 -22.625 -22.375 1 96.94 78 LEU B N 1
ATOM 3381 C CA . LEU B 1 78 ? -2.445 -22.562 -21.406 1 96.94 78 LEU B CA 1
ATOM 3382 C C . LEU B 1 78 ? -3.754 -22.188 -22.109 1 96.94 78 LEU B C 1
ATOM 3384 O O . LEU B 1 78 ? -3.91 -21.078 -22.594 1 96.94 78 LEU B O 1
ATOM 3388 N N . SER B 1 79 ? -4.605 -23.156 -22.266 1 97.12 79 SER B N 1
ATOM 3389 C CA . SER B 1 79 ? -5.969 -22.953 -22.75 1 97.12 79 SER B CA 1
ATOM 3390 C C . SER B 1 79 ? -6.988 -23.312 -21.672 1 97.12 79 SER B C 1
ATOM 3392 O O . SER B 1 79 ? -6.863 -24.359 -21.016 1 97.12 79 SER B O 1
ATOM 3394 N N . TYR B 1 80 ? -7.945 -22.438 -21.422 1 97.31 80 TYR B N 1
ATOM 3395 C CA . TYR B 1 80 ? -8.969 -22.656 -20.406 1 97.31 80 TYR B CA 1
ATOM 3396 C C . TYR B 1 80 ? -10.312 -22.109 -20.859 1 97.31 80 TYR B C 1
ATOM 3398 O O . TYR B 1 80 ? -10.398 -21.406 -21.859 1 97.31 80 TYR B O 1
ATOM 3406 N N . PRO B 1 81 ? -11.375 -22.516 -20.172 1 97 81 PRO B N 1
ATOM 3407 C CA . PRO B 1 81 ? -12.719 -22.078 -20.562 1 97 81 PRO B CA 1
ATOM 3408 C C . PRO B 1 81 ? -12.867 -20.562 -20.578 1 97 81 PRO B C 1
ATOM 3410 O O . PRO B 1 81 ? -12.484 -19.891 -19.625 1 97 81 PRO B O 1
ATOM 3413 N N . LEU B 1 82 ? -13.367 -20.094 -21.672 1 95.06 82 LEU B N 1
ATOM 3414 C CA . LEU B 1 82 ? -13.688 -18.672 -21.844 1 95.06 82 LEU B CA 1
ATOM 3415 C C . LEU B 1 82 ? -15.195 -18.469 -21.938 1 95.06 82 LEU B C 1
ATOM 3417 O O . LEU B 1 82 ? -15.906 -19.312 -22.5 1 95.06 82 LEU B O 1
ATOM 3421 N N . GLN B 1 83 ? -15.562 -17.391 -21.375 1 88.38 83 GLN B N 1
ATOM 3422 C CA . GLN B 1 83 ? -16.984 -17.062 -21.453 1 88.38 83 GLN B CA 1
ATOM 3423 C C . GLN B 1 83 ? -17.484 -17.109 -22.891 1 88.38 83 GLN B C 1
ATOM 3425 O O . GLN B 1 83 ? -16.906 -16.469 -23.781 1 88.38 83 GLN B O 1
ATOM 3430 N N . GLY B 1 84 ? -18.547 -17.922 -23.156 1 87.94 84 GLY B N 1
ATOM 3431 C CA . GLY B 1 84 ? -19.203 -17.969 -24.453 1 87.94 84 GLY B CA 1
ATOM 3432 C C . GLY B 1 84 ? -18.531 -18.922 -25.422 1 87.94 84 GLY B C 1
ATOM 3433 O O . GLY B 1 84 ? -19.031 -19.141 -26.531 1 87.94 84 GLY B O 1
ATOM 3434 N N . ARG B 1 85 ? -17.453 -19.531 -25.078 1 92.38 85 ARG B N 1
ATOM 3435 C CA . ARG B 1 85 ? -16.734 -20.438 -25.969 1 92.38 85 ARG B CA 1
ATOM 3436 C C . ARG B 1 85 ? -16.984 -21.891 -25.578 1 92.38 85 ARG B C 1
ATOM 3438 O O . ARG B 1 85 ? -17.078 -22.219 -24.391 1 92.38 85 ARG B O 1
ATOM 3445 N N . LYS B 1 86 ? -17.078 -22.703 -26.578 1 94.38 86 LYS B N 1
ATOM 3446 C CA . LYS B 1 86 ? -17.234 -24.125 -26.312 1 94.38 86 LYS B CA 1
ATOM 3447 C C . LYS B 1 86 ? -15.992 -24.719 -25.656 1 94.38 86 LYS B C 1
ATOM 3449 O O . LYS B 1 86 ? -14.867 -24.406 -26.062 1 94.38 86 LYS B O 1
ATOM 3454 N N . ILE B 1 87 ? -16.219 -25.516 -24.719 1 95.44 87 ILE B N 1
ATOM 3455 C CA . ILE B 1 87 ? -15.133 -26.125 -23.938 1 95.44 87 ILE B CA 1
ATOM 3456 C C . ILE B 1 87 ? -14.672 -27.406 -24.609 1 95.44 87 ILE B C 1
ATOM 3458 O O . ILE B 1 87 ? -15.5 -28.203 -25.078 1 95.44 87 ILE B O 1
ATOM 3462 N N . ASP B 1 88 ? -13.406 -27.594 -24.734 1 95.25 88 ASP B N 1
ATOM 3463 C CA . ASP B 1 88 ? -12.797 -28.844 -25.203 1 95.25 88 ASP B CA 1
ATOM 3464 C C . ASP B 1 88 ? -11.867 -29.438 -24.156 1 95.25 88 ASP B C 1
ATOM 3466 O O . ASP B 1 88 ? -10.711 -29.031 -24.031 1 95.25 88 ASP B O 1
ATOM 3470 N N . PRO B 1 89 ? -12.328 -30.469 -23.469 1 95.38 89 PRO B N 1
ATOM 3471 C CA . PRO B 1 89 ? -11.539 -31.031 -22.375 1 95.38 89 PRO B CA 1
ATOM 3472 C C . PRO B 1 89 ? -10.211 -31.625 -22.844 1 95.38 89 PRO B C 1
ATOM 3474 O O . PRO B 1 89 ? -9.344 -31.938 -22.016 1 95.38 89 PRO B O 1
ATOM 3477 N N . ARG B 1 90 ? -9.969 -31.844 -24.078 1 95.94 90 ARG B N 1
ATOM 3478 C CA . ARG B 1 90 ? -8.703 -32.375 -24.594 1 95.94 90 ARG B CA 1
ATOM 3479 C C . ARG B 1 90 ? -7.684 -31.234 -24.766 1 95.94 90 ARG B C 1
ATOM 3481 O O . ARG B 1 90 ? -6.48 -31.5 -24.875 1 95.94 90 ARG B O 1
ATOM 3488 N N . LYS B 1 91 ? -8.25 -30 -24.797 1 96.44 91 LYS B N 1
ATOM 3489 C CA . LYS B 1 91 ? -7.363 -28.859 -25.031 1 96.44 91 LYS B CA 1
ATOM 3490 C C . LYS B 1 91 ? -7.391 -27.875 -23.875 1 96.44 91 LYS B C 1
ATOM 3492 O O . LYS B 1 91 ? -6.406 -27.172 -23.625 1 96.44 91 LYS B O 1
ATOM 3497 N N . ASP B 1 92 ? -8.531 -27.828 -23.156 1 97.88 92 ASP B N 1
ATOM 3498 C CA . ASP B 1 92 ? -8.711 -26.844 -22.094 1 97.88 92 ASP B CA 1
ATOM 3499 C C . ASP B 1 92 ? -8.438 -27.469 -20.734 1 97.88 92 ASP B C 1
ATOM 3501 O O . ASP B 1 92 ? -8.812 -28.609 -20.469 1 97.88 92 ASP B O 1
ATOM 3505 N N . PHE B 1 93 ? -7.711 -26.734 -19.938 1 98.44 93 PHE B N 1
ATOM 3506 C CA . PHE B 1 93 ? -7.758 -27.047 -18.5 1 98.44 93 PHE B CA 1
ATOM 3507 C C . PHE B 1 93 ? -9.164 -26.875 -17.953 1 98.44 93 PHE B C 1
ATOM 3509 O O . PHE B 1 93 ? -9.805 -25.844 -18.203 1 98.44 93 PHE B O 1
ATOM 3516 N N . VAL B 1 94 ? -9.672 -27.797 -17.312 1 98.38 94 VAL B N 1
ATOM 3517 C CA . VAL B 1 94 ? -11.008 -27.781 -16.719 1 98.38 94 VAL B CA 1
ATOM 3518 C C . VAL B 1 94 ? -10.984 -28.438 -15.352 1 98.38 94 VAL B C 1
ATOM 3520 O O . VAL B 1 94 ? -9.922 -28.844 -14.867 1 98.38 94 VAL B O 1
ATOM 3523 N N . LEU B 1 95 ? -12.109 -28.406 -14.664 1 98.56 95 LEU B N 1
ATOM 3524 C CA . LEU B 1 95 ? -12.141 -28.953 -13.312 1 98.56 95 LEU B CA 1
ATOM 3525 C C . LEU B 1 95 ? -12.812 -30.328 -13.305 1 98.56 95 LEU B C 1
ATOM 3527 O O . LEU B 1 95 ? -13.852 -30.516 -13.945 1 98.56 95 LEU B O 1
ATOM 3531 N N . ALA B 1 96 ? -12.117 -31.234 -12.648 1 98.44 96 ALA B N 1
ATOM 3532 C CA . ALA B 1 96 ? -12.703 -32.531 -12.391 1 98.44 96 ALA B CA 1
ATOM 3533 C C . ALA B 1 96 ? -13.586 -32.5 -11.148 1 98.44 96 ALA B C 1
ATOM 3535 O O . ALA B 1 96 ? -14.516 -33.312 -11.016 1 98.44 96 ALA B O 1
ATOM 3536 N N . GLY B 1 97 ? -13.312 -31.609 -10.219 1 98.06 97 GLY B N 1
ATOM 3537 C CA . GLY B 1 97 ? -14.047 -31.469 -8.969 1 98.06 97 GLY B CA 1
ATOM 3538 C C . GLY B 1 97 ? -13.508 -30.375 -8.086 1 98.06 97 GLY B C 1
ATOM 3539 O O . GLY B 1 97 ? -12.531 -29.703 -8.438 1 98.06 97 GLY B O 1
ATOM 3540 N N . SER B 1 98 ? -14.242 -30.062 -7.02 1 98.38 98 SER B N 1
ATOM 3541 C CA . SER B 1 98 ? -13.805 -29.078 -6.027 1 98.38 98 SER B CA 1
ATOM 3542 C C . SER B 1 98 ? -14.398 -29.375 -4.656 1 98.38 98 SER B C 1
ATOM 3544 O O . SER B 1 98 ? -15.359 -30.141 -4.539 1 98.38 98 SER B O 1
ATOM 3546 N N . GLN B 1 99 ? -13.711 -28.891 -3.693 1 98.25 99 GLN B N 1
ATOM 3547 C CA . GLN B 1 99 ? -14.141 -29.016 -2.303 1 98.25 99 GLN B CA 1
ATOM 3548 C C . GLN B 1 99 ? -13.891 -27.719 -1.534 1 98.25 99 GLN B C 1
ATOM 3550 O O . GLN B 1 99 ? -12.789 -27.172 -1.569 1 98.25 99 GLN B O 1
ATOM 3555 N N . LYS B 1 100 ? -14.906 -27.219 -0.892 1 98.06 100 LYS B N 1
ATOM 3556 C CA . LYS B 1 100 ? -14.758 -26.094 0.021 1 98.06 100 LYS B CA 1
ATOM 3557 C C . LYS B 1 100 ? -14.602 -26.562 1.463 1 98.06 100 LYS B C 1
ATOM 3559 O O . LYS B 1 100 ? -15.227 -27.547 1.866 1 98.06 100 LYS B O 1
ATOM 3564 N N . TYR B 1 101 ? -13.812 -25.875 2.172 1 98.44 101 TYR B N 1
ATOM 3565 C CA . TYR B 1 101 ? -13.602 -26.234 3.572 1 98.44 101 TYR B CA 1
ATOM 3566 C C . TYR B 1 101 ? -14.219 -25.188 4.492 1 98.44 101 TYR B C 1
ATOM 3568 O O . TYR B 1 101 ? -13.93 -23.984 4.367 1 98.44 101 TYR B O 1
ATOM 3576 N N . PRO B 1 102 ? -15.023 -25.562 5.414 1 93.38 102 PRO B N 1
ATOM 3577 C CA . PRO B 1 102 ? -15.75 -24.609 6.27 1 93.38 102 PRO B CA 1
ATOM 3578 C C . PRO B 1 102 ? -14.836 -23.859 7.234 1 93.38 102 PRO B C 1
ATOM 3580 O O . PRO B 1 102 ? -15.188 -22.781 7.711 1 93.38 102 PRO B O 1
ATOM 3583 N N . GLY B 1 103 ? -13.672 -24.516 7.516 1 95.25 103 GLY B N 1
ATOM 3584 C CA . GLY B 1 103 ? -12.781 -23.875 8.461 1 95.25 103 GLY B CA 1
ATOM 3585 C C . GLY B 1 103 ? -11.336 -24.328 8.344 1 95.25 103 GLY B C 1
ATOM 3586 O O . GLY B 1 103 ? -11.008 -25.125 7.453 1 95.25 103 GLY B O 1
ATOM 3587 N N . ALA B 1 104 ? -10.578 -23.812 9.258 1 97.88 104 ALA B N 1
ATOM 3588 C CA . ALA B 1 104 ? -9.133 -24.016 9.227 1 97.88 104 ALA B CA 1
ATOM 3589 C C . ALA B 1 104 ? -8.789 -25.484 9.477 1 97.88 104 ALA B C 1
ATOM 3591 O O . ALA B 1 104 ? -7.891 -26.031 8.836 1 97.88 104 ALA B O 1
ATOM 3592 N N . GLU B 1 105 ? -9.477 -26.125 10.344 1 98.19 105 GLU B N 1
ATOM 3593 C CA . GLU B 1 105 ? -9.133 -27.484 10.742 1 98.19 105 GLU B CA 1
ATOM 3594 C C . GLU B 1 105 ? -9.273 -28.453 9.578 1 98.19 105 GLU B C 1
ATOM 3596 O O . GLU B 1 105 ? -8.359 -29.25 9.297 1 98.19 105 GLU B O 1
ATOM 3601 N N . ALA B 1 106 ? -10.406 -28.375 8.922 1 98.5 106 ALA B N 1
ATOM 3602 C CA . ALA B 1 106 ? -10.641 -29.266 7.785 1 98.5 106 ALA B CA 1
ATOM 3603 C C . ALA B 1 106 ? -9.648 -28.984 6.656 1 98.5 106 ALA B C 1
ATOM 3605 O O . ALA B 1 106 ? -9.164 -29.906 6.008 1 98.5 106 ALA B O 1
ATOM 3606 N N . PHE B 1 107 ? -9.352 -27.781 6.438 1 98.75 107 PHE B N 1
ATOM 3607 C CA . PHE B 1 107 ? -8.414 -27.375 5.402 1 98.75 107 PHE B CA 1
ATOM 3608 C C . PHE B 1 107 ? -7.012 -27.891 5.719 1 98.75 107 PHE B C 1
ATOM 3610 O O . PHE B 1 107 ? -6.34 -28.453 4.855 1 98.75 107 PHE B O 1
ATOM 3617 N N . GLN B 1 108 ? -6.578 -27.75 6.93 1 98.75 108 GLN B N 1
ATOM 3618 C CA . GLN B 1 108 ? -5.258 -28.188 7.367 1 98.75 108 GLN B CA 1
ATOM 3619 C C . GLN B 1 108 ? -5.117 -29.703 7.309 1 98.75 108 GLN B C 1
ATOM 3621 O O . GLN B 1 108 ? -4.047 -30.219 6.988 1 98.75 108 GLN B O 1
ATOM 3626 N N . ALA B 1 109 ? -6.18 -30.375 7.633 1 98.56 109 ALA B N 1
ATOM 3627 C CA . ALA B 1 109 ? -6.148 -31.828 7.543 1 98.56 109 ALA B CA 1
ATOM 3628 C C . ALA B 1 109 ? -5.91 -32.281 6.109 1 98.56 109 ALA B C 1
ATOM 3630 O O . ALA B 1 109 ? -5.133 -33.219 5.867 1 98.56 109 ALA B O 1
ATOM 3631 N N . ALA B 1 110 ? -6.586 -31.609 5.223 1 98.56 110 ALA B N 1
ATOM 3632 C CA . ALA B 1 110 ? -6.406 -31.953 3.812 1 98.56 110 ALA B CA 1
ATOM 3633 C C . ALA B 1 110 ? -4.996 -31.594 3.34 1 98.56 110 ALA B C 1
ATOM 3635 O O . ALA B 1 110 ? -4.371 -32.375 2.611 1 98.56 110 ALA B O 1
ATOM 3636 N N . LEU B 1 111 ? -4.492 -30.438 3.766 1 98.81 111 LEU B N 1
ATOM 3637 C CA . LEU B 1 111 ? -3.135 -30.031 3.434 1 98.81 111 LEU B CA 1
ATOM 3638 C C . LEU B 1 111 ? -2.113 -31.016 3.986 1 98.81 111 LEU B C 1
ATOM 3640 O O . LEU B 1 111 ? -1.147 -31.359 3.303 1 98.81 111 LEU B O 1
ATOM 3644 N N . ARG B 1 112 ? -2.354 -31.438 5.188 1 98.62 112 ARG B N 1
ATOM 3645 C CA . ARG B 1 112 ? -1.44 -32.375 5.844 1 98.62 112 ARG B CA 1
ATOM 3646 C C . ARG B 1 112 ? -1.315 -33.656 5.047 1 98.62 112 ARG B C 1
ATOM 3648 O O . ARG B 1 112 ? -0.214 -34.188 4.883 1 98.62 112 ARG B O 1
ATOM 3655 N N . GLN B 1 113 ? -2.414 -34.156 4.59 1 98.25 113 GLN B N 1
ATOM 3656 C CA . GLN B 1 113 ? -2.402 -35.375 3.787 1 98.25 113 GLN B CA 1
ATOM 3657 C C . GLN B 1 113 ? -1.615 -35.156 2.496 1 98.25 113 GLN B C 1
ATOM 3659 O O . GLN B 1 113 ? -0.841 -36.031 2.094 1 98.25 113 GLN B O 1
ATOM 3664 N N . SER B 1 114 ? -1.805 -34.062 1.883 1 98.25 114 SER B N 1
ATOM 3665 C CA . SER B 1 114 ? -1.087 -33.75 0.649 1 98.25 114 SER B CA 1
ATOM 3666 C C . SER B 1 114 ? 0.407 -33.594 0.905 1 98.25 114 SER B C 1
ATOM 3668 O O . SER B 1 114 ? 1.233 -34.062 0.131 1 98.25 114 SER B O 1
ATOM 3670 N N . LEU B 1 115 ? 0.721 -32.906 1.967 1 98.25 115 LEU B N 1
ATOM 3671 C CA . LEU B 1 115 ? 2.105 -32.594 2.318 1 98.25 115 LEU B CA 1
ATOM 3672 C C . LEU B 1 115 ? 2.863 -33.875 2.65 1 98.25 115 LEU B C 1
ATOM 3674 O O . LEU B 1 115 ? 4.059 -34 2.371 1 98.25 115 LEU B O 1
ATOM 3678 N N . LYS B 1 116 ? 2.154 -34.812 3.232 1 97.19 116 LYS B N 1
ATOM 3679 C CA . LYS B 1 116 ? 2.779 -36.094 3.486 1 97.19 116 LYS B CA 1
ATOM 3680 C C . LYS B 1 116 ? 3.252 -36.75 2.188 1 97.19 116 LYS B C 1
ATOM 3682 O O . LYS B 1 116 ? 4.336 -37.344 2.139 1 97.19 116 LYS B O 1
ATOM 3687 N N . LYS B 1 117 ? 2.488 -36.594 1.216 1 95.25 117 LYS B N 1
ATOM 3688 C CA . LYS B 1 117 ? 2.789 -37.188 -0.075 1 95.25 117 LYS B CA 1
ATOM 3689 C C . LYS B 1 117 ? 3.883 -36.438 -0.809 1 95.25 117 LYS B C 1
ATOM 3691 O O . LYS B 1 117 ? 4.582 -37 -1.654 1 95.25 117 LYS B O 1
ATOM 3696 N N . SER B 1 118 ? 4.043 -35.156 -0.52 1 94.56 118 SER B N 1
ATOM 3697 C CA . SER B 1 118 ? 5.012 -34.312 -1.22 1 94.56 118 SER B CA 1
ATOM 3698 C C . SER B 1 118 ? 6.297 -34.188 -0.415 1 94.56 118 SER B C 1
ATOM 3700 O O . SER B 1 118 ? 7.168 -33.375 -0.768 1 94.56 118 SER B O 1
ATOM 3702 N N . GLY B 1 119 ? 6.465 -34.906 0.709 1 94.88 119 GLY B N 1
ATOM 3703 C CA . GLY B 1 119 ? 7.645 -34.812 1.551 1 94.88 119 GLY B CA 1
ATOM 3704 C C . GLY B 1 119 ? 7.719 -33.469 2.289 1 94.88 119 GLY B C 1
ATOM 3705 O O . GLY B 1 119 ? 8.805 -33 2.609 1 94.88 119 GLY B O 1
ATOM 3706 N N . GLY B 1 120 ? 6.57 -32.844 2.467 1 96.94 120 GLY B N 1
ATOM 3707 C CA . GLY B 1 120 ? 6.504 -31.594 3.207 1 96.94 120 GLY B CA 1
ATOM 3708 C C . GLY B 1 120 ? 6.754 -30.375 2.34 1 96.94 120 GLY B C 1
ATOM 3709 O O . GLY B 1 120 ? 6.906 -29.266 2.854 1 96.94 120 GLY B O 1
ATOM 3710 N N . GLU B 1 121 ? 6.762 -30.516 1.01 1 96.19 121 GLU B N 1
ATOM 3711 C CA . GLU B 1 121 ? 7.043 -29.422 0.092 1 96.19 121 GLU B CA 1
ATOM 3712 C C . GLU B 1 121 ? 5.754 -28.844 -0.486 1 96.19 121 GLU B C 1
ATOM 3714 O O . GLU B 1 121 ? 4.828 -29.578 -0.815 1 96.19 121 GLU B O 1
ATOM 3719 N N . ALA B 1 122 ? 5.684 -27.516 -0.49 1 97.44 122 ALA B N 1
ATOM 3720 C CA . ALA B 1 122 ? 4.543 -26.844 -1.096 1 97.44 122 ALA B CA 1
ATOM 3721 C C . ALA B 1 122 ? 5.004 -25.672 -1.964 1 97.44 122 ALA B C 1
ATOM 3723 O O . ALA B 1 122 ? 6.059 -25.078 -1.717 1 97.44 122 ALA B O 1
ATOM 3724 N N . VAL B 1 123 ? 4.27 -25.406 -3.025 1 97.5 123 VAL B N 1
ATOM 3725 C CA . VAL B 1 123 ? 4.453 -24.219 -3.844 1 97.5 123 VAL B CA 1
ATOM 3726 C C . VAL B 1 123 ? 3.229 -23.312 -3.725 1 97.5 123 VAL B C 1
ATOM 3728 O O . VAL B 1 123 ? 2.098 -23.766 -3.93 1 97.5 123 VAL B O 1
ATOM 3731 N N . VAL B 1 124 ? 3.49 -22.109 -3.311 1 98.75 124 VAL B N 1
ATOM 3732 C CA . VAL B 1 124 ? 2.43 -21.109 -3.217 1 98.75 124 VAL B CA 1
ATOM 3733 C C . VAL B 1 124 ? 2.572 -20.094 -4.352 1 98.75 124 VAL B C 1
ATOM 3735 O O . VAL B 1 124 ? 3.645 -19.516 -4.539 1 98.75 124 VAL B O 1
ATOM 3738 N N . PHE B 1 125 ? 1.499 -19.891 -5.082 1 98.75 125 PHE B N 1
ATOM 3739 C CA . PHE B 1 125 ? 1.502 -18.969 -6.211 1 98.75 125 PHE B CA 1
ATOM 3740 C C . PHE B 1 125 ? 0.534 -17.828 -5.969 1 98.75 125 PHE B C 1
ATOM 3742 O O . PHE B 1 125 ? -0.615 -18.031 -5.582 1 98.75 125 PHE B O 1
ATOM 3749 N N . VAL B 1 126 ? 1.011 -16.594 -6.18 1 98.94 126 VAL B N 1
ATOM 3750 C CA . VAL B 1 126 ? 0.234 -15.359 -6.066 1 98.94 126 VAL B CA 1
ATOM 3751 C C . VAL B 1 126 ? 0.164 -14.664 -7.422 1 98.94 126 VAL B C 1
ATOM 3753 O O . VAL B 1 126 ? 1.18 -14.195 -7.941 1 98.94 126 VAL B O 1
ATOM 3756 N N . HIS B 1 127 ? -1.026 -14.555 -7.992 1 98.81 127 HIS B N 1
ATOM 3757 C CA . HIS B 1 127 ? -1.191 -14.078 -9.359 1 98.81 127 HIS B CA 1
ATOM 3758 C C . HIS B 1 127 ? -1.021 -12.562 -9.438 1 98.81 127 HIS B C 1
ATOM 3760 O O . HIS B 1 127 ? -0.948 -11.891 -8.414 1 98.81 127 HIS B O 1
ATOM 3766 N N . GLY B 1 128 ? -1.007 -12 -10.672 1 98.75 128 GLY B N 1
ATOM 3767 C CA . GLY B 1 128 ? -0.75 -10.586 -10.898 1 98.75 128 GLY B CA 1
ATOM 3768 C C . GLY B 1 128 ? -2.004 -9.797 -11.234 1 98.75 128 GLY B C 1
ATOM 3769 O O . GLY B 1 128 ? -3.115 -10.227 -10.922 1 98.75 128 GLY B O 1
ATOM 3770 N N . PHE B 1 129 ? -1.821 -8.68 -11.844 1 98.38 129 PHE B N 1
ATOM 3771 C CA . PHE B 1 129 ? -2.855 -7.734 -12.25 1 98.38 129 PHE B CA 1
ATOM 3772 C C . PHE B 1 129 ? -3.766 -8.352 -13.305 1 98.38 129 PHE B C 1
ATOM 3774 O O . PHE B 1 129 ? -3.316 -9.148 -14.125 1 98.38 129 PHE B O 1
ATOM 3781 N N . ASN B 1 130 ? -5.02 -7.992 -13.211 1 97.5 130 ASN B N 1
ATOM 3782 C CA . ASN B 1 130 ? -5.977 -8.281 -14.273 1 97.5 130 ASN B CA 1
ATOM 3783 C C . ASN B 1 130 ? -6.164 -9.789 -14.461 1 97.5 130 ASN B C 1
ATOM 3785 O O . ASN B 1 130 ? -6.117 -10.289 -15.586 1 97.5 130 ASN B O 1
ATOM 3789 N N . ASN B 1 131 ? -6.328 -10.508 -13.289 1 97.81 131 ASN B N 1
ATOM 3790 C CA . ASN B 1 131 ? -6.598 -11.938 -13.32 1 97.81 131 ASN B CA 1
ATOM 3791 C C . ASN B 1 131 ? -7.961 -12.266 -12.711 1 97.81 131 ASN B C 1
ATOM 3793 O O . ASN B 1 131 ? -8.336 -11.695 -11.688 1 97.81 131 ASN B O 1
ATOM 3797 N N . THR B 1 132 ? -8.742 -13.133 -13.391 1 97.44 132 THR B N 1
ATOM 3798 C CA . THR B 1 132 ? -9.867 -13.781 -12.719 1 97.44 132 THR B CA 1
ATOM 3799 C C . THR B 1 132 ? -9.383 -14.93 -11.836 1 97.44 132 THR B C 1
ATOM 3801 O O . THR B 1 132 ? -8.219 -15.328 -11.922 1 97.44 132 THR B O 1
ATOM 3804 N N . PHE B 1 133 ? -10.305 -15.375 -10.984 1 98.56 133 PHE B N 1
ATOM 3805 C CA . PHE B 1 133 ? -9.992 -16.531 -10.148 1 98.56 133 PHE B CA 1
ATOM 3806 C C . PHE B 1 133 ? -9.547 -17.703 -10.992 1 98.56 133 PHE B C 1
ATOM 3808 O O . PHE B 1 133 ? -8.523 -18.328 -10.711 1 98.56 133 PHE B O 1
ATOM 3815 N N . ALA B 1 134 ? -10.242 -18 -12.016 1 98.5 134 ALA B N 1
ATOM 3816 C CA . ALA B 1 134 ? -10.023 -19.172 -12.859 1 98.5 134 ALA B CA 1
ATOM 3817 C C . ALA B 1 134 ? -8.672 -19.109 -13.555 1 98.5 134 ALA B C 1
ATOM 3819 O O . ALA B 1 134 ? -7.949 -20.109 -13.625 1 98.5 134 ALA B O 1
ATOM 3820 N N . GLU B 1 135 ? -8.367 -17.984 -14.062 1 98.31 135 GLU B N 1
ATOM 3821 C CA . GLU B 1 135 ? -7.137 -17.828 -14.844 1 98.31 135 GLU B CA 1
ATOM 3822 C C . GLU B 1 135 ? -5.906 -18.141 -13.992 1 98.31 135 GLU B C 1
ATOM 3824 O O . GLU B 1 135 ? -4.992 -18.828 -14.453 1 98.31 135 GLU B O 1
ATOM 3829 N N . GLY B 1 136 ? -5.879 -17.609 -12.773 1 98.69 136 GLY B N 1
ATOM 3830 C CA . GLY B 1 136 ? -4.762 -17.891 -11.883 1 98.69 136 GLY B CA 1
ATOM 3831 C C . GLY B 1 136 ? -4.699 -19.344 -11.461 1 98.69 136 GLY B C 1
ATOM 3832 O O . GLY B 1 136 ? -3.611 -19.922 -11.344 1 98.69 136 GLY B O 1
ATOM 3833 N N . LEU B 1 137 ? -5.832 -19.938 -11.281 1 98.81 137 LEU B N 1
ATOM 3834 C CA . LEU B 1 137 ? -5.922 -21.344 -10.891 1 98.81 137 LEU B CA 1
ATOM 3835 C C . LEU B 1 137 ? -5.336 -22.25 -11.977 1 98.81 137 LEU B C 1
ATOM 3837 O O . LEU B 1 137 ? -4.488 -23.094 -11.695 1 98.81 137 LEU B O 1
ATOM 3841 N N . TYR B 1 138 ? -5.758 -22.047 -13.203 1 98.75 138 TYR B N 1
ATOM 3842 C CA . TYR B 1 138 ? -5.297 -22.859 -14.32 1 98.75 138 TYR B CA 1
ATOM 3843 C C . TYR B 1 138 ? -3.824 -22.609 -14.609 1 98.75 138 TYR B C 1
ATOM 3845 O O . TYR B 1 138 ? -3.096 -23.516 -15.016 1 98.75 138 TYR B O 1
ATOM 3853 N N . ARG B 1 139 ? -3.412 -21.359 -14.398 1 98.56 139 ARG B N 1
ATOM 3854 C CA . ARG B 1 139 ? -2.008 -21.016 -14.602 1 98.56 139 ARG B CA 1
ATOM 3855 C C . ARG B 1 139 ? -1.113 -21.812 -13.648 1 98.56 139 ARG B C 1
ATOM 3857 O O . ARG B 1 139 ? -0.067 -22.312 -14.047 1 98.56 139 ARG B O 1
ATOM 3864 N N . LEU B 1 140 ? -1.491 -21.891 -12.359 1 98.62 140 LEU B N 1
ATOM 3865 C CA . LEU B 1 140 ? -0.686 -22.656 -11.414 1 98.62 140 LEU B CA 1
ATOM 3866 C C . LEU B 1 140 ? -0.654 -24.125 -11.805 1 98.62 140 LEU B C 1
ATOM 3868 O O . LEU B 1 140 ? 0.391 -24.781 -11.711 1 98.62 140 LEU B O 1
ATOM 3872 N N . ALA B 1 141 ? -1.766 -24.688 -12.227 1 98.19 141 ALA B N 1
ATOM 3873 C CA . ALA B 1 141 ? -1.797 -26.078 -12.68 1 98.19 141 ALA B CA 1
ATOM 3874 C C . ALA B 1 141 ? -0.854 -26.297 -13.859 1 98.19 141 ALA B C 1
ATOM 3876 O O . ALA B 1 141 ? -0.118 -27.281 -13.898 1 98.19 141 ALA B O 1
ATOM 3877 N N . GLN B 1 142 ? -0.901 -25.375 -14.812 1 97.75 142 GLN B N 1
ATOM 3878 C CA . GLN B 1 142 ? 0.002 -25.453 -15.961 1 97.75 142 GLN B CA 1
ATOM 3879 C C . GLN B 1 142 ? 1.46 -25.453 -15.508 1 97.75 142 GLN B C 1
ATOM 3881 O O . GLN B 1 142 ? 2.256 -26.266 -15.977 1 97.75 142 GLN B O 1
ATOM 3886 N N . MET B 1 143 ? 1.803 -24.516 -14.617 1 96.44 143 MET B N 1
ATOM 3887 C CA . MET B 1 143 ? 3.174 -24.469 -14.117 1 96.44 143 MET B CA 1
ATOM 3888 C C . MET B 1 143 ? 3.533 -25.75 -13.375 1 96.44 143 MET B C 1
ATOM 3890 O O . MET B 1 143 ? 4.676 -26.203 -13.43 1 96.44 143 MET B O 1
ATOM 3894 N N . GLY B 1 144 ? 2.553 -26.281 -12.641 1 95.31 144 GLY B N 1
ATOM 3895 C CA . GLY B 1 144 ? 2.764 -27.547 -11.938 1 95.31 144 GLY B CA 1
ATOM 3896 C C . GLY B 1 144 ? 3.221 -28.672 -12.859 1 95.31 144 GLY B C 1
ATOM 3897 O O . GLY B 1 144 ? 4.16 -29.391 -12.531 1 95.31 144 GLY B O 1
ATOM 3898 N N . VAL B 1 145 ? 2.617 -28.766 -14.008 1 94.44 145 VAL B N 1
ATOM 3899 C CA . VAL B 1 145 ? 2.922 -29.812 -14.961 1 94.44 145 VAL B CA 1
ATOM 3900 C C . VAL B 1 145 ? 4.223 -29.5 -15.695 1 94.44 145 VAL B C 1
ATOM 3902 O O . VAL B 1 145 ? 5.105 -30.344 -15.812 1 94.44 145 VAL B O 1
ATOM 3905 N N . ASP B 1 146 ? 4.336 -28.266 -16.141 1 94.06 146 ASP B N 1
ATOM 3906 C CA . ASP B 1 146 ? 5.441 -27.891 -17.016 1 94.06 146 ASP B CA 1
ATOM 3907 C C . ASP B 1 146 ? 6.77 -27.906 -16.266 1 94.06 146 ASP B C 1
ATOM 3909 O O . ASP B 1 146 ? 7.816 -28.219 -16.844 1 94.06 146 ASP B O 1
ATOM 3913 N N . PHE B 1 147 ? 6.719 -27.594 -14.953 1 92.31 147 PHE B N 1
ATOM 3914 C CA . PHE B 1 147 ? 7.945 -27.562 -14.172 1 92.31 147 PHE B CA 1
ATOM 3915 C C . PHE B 1 147 ? 8.055 -28.781 -13.266 1 92.31 147 PHE B C 1
ATOM 3917 O O . PHE B 1 147 ? 8.984 -28.875 -12.461 1 92.31 147 PHE B O 1
ATOM 3924 N N . ASP B 1 148 ? 7.082 -29.734 -13.344 1 90.56 148 ASP B N 1
ATOM 3925 C CA . ASP B 1 148 ? 7.031 -30.922 -12.492 1 90.56 148 ASP B CA 1
ATOM 3926 C C . ASP B 1 148 ? 7.16 -30.531 -11.016 1 90.56 148 ASP B C 1
ATOM 3928 O O . ASP B 1 148 ? 8.031 -31.031 -10.312 1 90.56 148 ASP B O 1
ATOM 3932 N N . LEU B 1 149 ? 6.332 -29.547 -10.602 1 90.94 149 LEU B N 1
ATOM 3933 C CA . LEU B 1 149 ? 6.34 -29.047 -9.234 1 90.94 149 LEU B CA 1
ATOM 3934 C C . LEU B 1 149 ? 5.809 -30.094 -8.266 1 90.94 149 LEU B C 1
ATOM 3936 O O . LEU B 1 149 ? 5.148 -31.047 -8.672 1 90.94 149 LEU B O 1
ATOM 3940 N N . PRO B 1 150 ? 6.109 -29.859 -6.969 1 86.12 150 PRO B N 1
ATOM 3941 C CA . PRO B 1 150 ? 5.574 -30.781 -5.965 1 86.12 150 PRO B CA 1
ATOM 3942 C C . PRO B 1 150 ? 4.051 -30.875 -6.008 1 86.12 150 PRO B C 1
ATOM 3944 O O . PRO B 1 150 ? 3.385 -29.953 -6.492 1 86.12 150 PRO B O 1
ATOM 3947 N N . LYS B 1 151 ? 3.594 -31.859 -5.332 1 87.94 151 LYS B N 1
ATOM 3948 C CA . LYS B 1 151 ? 2.176 -32.188 -5.445 1 87.94 151 LYS B CA 1
ATOM 3949 C C . LYS B 1 151 ? 1.316 -31.203 -4.664 1 87.94 151 LYS B C 1
ATOM 3951 O O . LYS B 1 151 ? 0.137 -31.016 -4.977 1 87.94 151 LYS B O 1
ATOM 3956 N N . THR B 1 152 ? 1.89 -30.641 -3.652 1 97.38 152 THR B N 1
ATOM 3957 C CA . THR B 1 152 ? 1.09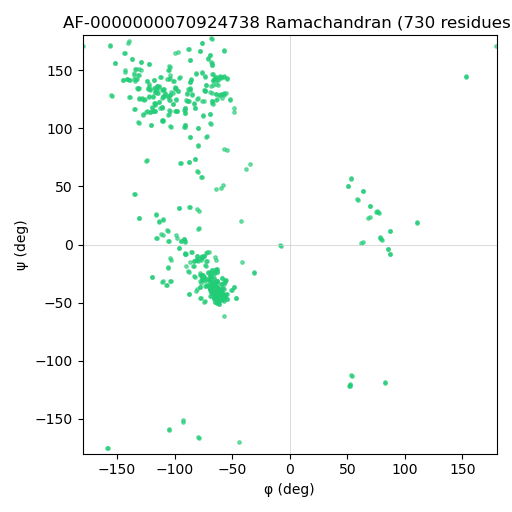4 -29.672 -2.893 1 97.38 152 THR B CA 1
ATOM 3958 C C . THR B 1 152 ? 1.202 -28.281 -3.5 1 97.38 152 THR B C 1
ATOM 3960 O O . THR B 1 152 ? 2.107 -27.516 -3.158 1 97.38 152 THR B O 1
ATOM 3963 N N . LEU B 1 153 ? 0.267 -27.969 -4.375 1 98.25 153 LEU B N 1
ATOM 3964 C CA . LEU B 1 153 ? 0.138 -26.656 -4.988 1 98.25 153 LEU B CA 1
ATOM 3965 C C . LEU B 1 153 ? -0.896 -25.812 -4.25 1 98.25 153 LEU B C 1
ATOM 3967 O O . LEU B 1 153 ? -1.99 -26.297 -3.943 1 98.25 153 LEU B O 1
ATOM 3971 N N . VAL B 1 154 ? -0.527 -24.594 -3.941 1 98.94 154 VAL B N 1
ATOM 3972 C CA . VAL B 1 154 ? -1.422 -23.672 -3.252 1 98.94 154 VAL B CA 1
ATOM 3973 C C . VAL B 1 154 ? -1.533 -22.375 -4.039 1 98.94 154 VAL B C 1
ATOM 3975 O O . VAL B 1 154 ? -0.52 -21.75 -4.367 1 98.94 154 VAL B O 1
ATOM 3978 N N . TYR B 1 155 ? -2.756 -22 -4.363 1 98.94 155 TYR B N 1
ATOM 3979 C CA . TYR B 1 155 ? -3.074 -20.766 -5.066 1 98.94 155 TYR B CA 1
ATOM 3980 C C . TYR B 1 155 ? -3.678 -19.734 -4.121 1 98.94 155 TYR B C 1
ATOM 3982 O O . TYR B 1 155 ? -4.773 -19.938 -3.59 1 98.94 155 TYR B O 1
ATOM 3990 N N . TYR B 1 156 ? -2.957 -18.688 -3.869 1 98.94 156 TYR B N 1
ATOM 3991 C CA . TYR B 1 156 ? -3.602 -17.578 -3.182 1 98.94 156 TYR B CA 1
ATOM 3992 C C . TYR B 1 156 ? -4.203 -16.594 -4.18 1 98.94 156 TYR B C 1
ATOM 3994 O O . TYR B 1 156 ? -3.477 -15.898 -4.887 1 98.94 156 TYR B O 1
ATOM 4002 N N . ALA B 1 157 ? -5.473 -16.531 -4.164 1 98.94 157 ALA B N 1
ATOM 4003 C CA . ALA B 1 157 ? -6.215 -15.703 -5.109 1 98.94 157 ALA B CA 1
ATOM 4004 C C . ALA B 1 157 ? -6.715 -14.422 -4.445 1 98.94 157 ALA B C 1
ATOM 4006 O O . ALA B 1 157 ? -7.727 -14.438 -3.742 1 98.94 157 ALA B O 1
ATOM 4007 N N . TRP B 1 158 ? -6.02 -13.328 -4.691 1 98.88 158 TRP B N 1
ATOM 4008 C CA . TRP B 1 158 ? -6.461 -12.039 -4.156 1 98.88 158 TRP B CA 1
ATOM 4009 C C . TRP B 1 158 ? -7.465 -11.375 -5.094 1 98.88 158 TRP B C 1
ATOM 4011 O O . TRP B 1 158 ? -7.602 -11.773 -6.25 1 98.88 158 TRP B O 1
ATOM 4021 N N . PRO B 1 159 ? -8.281 -10.43 -4.594 1 98.62 159 PRO B N 1
ATOM 4022 C CA . PRO B 1 159 ? -9.469 -9.961 -5.309 1 98.62 159 PRO B CA 1
ATOM 4023 C C . PRO B 1 159 ? -9.133 -8.938 -6.391 1 98.62 159 PRO B C 1
ATOM 4025 O O . PRO B 1 159 ? -9.633 -7.809 -6.355 1 98.62 159 PRO B O 1
ATOM 4028 N N . SER B 1 160 ? -8.367 -9.383 -7.371 1 98.44 160 SER B N 1
ATOM 4029 C CA . SER B 1 160 ? -8.188 -8.586 -8.578 1 98.44 160 SER B CA 1
ATOM 4030 C C . SER B 1 160 ? -9.516 -8.367 -9.297 1 98.44 160 SER B C 1
ATOM 4032 O O . SER B 1 160 ? -10.367 -9.258 -9.32 1 98.44 160 SER B O 1
ATOM 4034 N N . ARG B 1 161 ? -9.648 -7.23 -9.859 1 96.5 161 ARG B N 1
ATOM 4035 C CA . ARG B 1 161 ? -10.867 -6.891 -10.586 1 96.5 161 ARG B CA 1
ATOM 4036 C C . ARG B 1 161 ? -10.984 -7.719 -11.859 1 96.5 161 ARG B C 1
ATOM 4038 O O . ARG B 1 161 ? -12.094 -7.992 -12.328 1 96.5 161 ARG B O 1
ATOM 4045 N N . GLY B 1 162 ? -9.852 -8.086 -12.469 1 95.5 162 GLY B N 1
ATOM 4046 C CA . GLY B 1 162 ? -9.859 -8.844 -13.711 1 95.5 162 GLY B CA 1
ATOM 4047 C C . GLY B 1 162 ? -10.172 -7.992 -14.922 1 95.5 162 GLY B C 1
ATOM 4048 O O . GLY B 1 162 ? -10.789 -8.469 -15.883 1 95.5 162 GLY B O 1
ATOM 4049 N N . GLN B 1 163 ? -9.844 -6.727 -14.828 1 94.38 163 GLN B N 1
ATOM 4050 C CA . GLN B 1 163 ? -10.055 -5.785 -15.922 1 94.38 163 GLN B CA 1
ATOM 4051 C C . GLN B 1 163 ? -8.812 -4.934 -16.172 1 94.38 163 GLN B C 1
ATOM 4053 O O . GLN B 1 163 ? -8.164 -4.488 -15.219 1 94.38 163 GLN B O 1
ATOM 4058 N N . LEU B 1 164 ? -8.555 -4.672 -17.391 1 91.12 164 LEU B N 1
ATOM 4059 C CA . LEU B 1 164 ? -7.359 -3.939 -17.781 1 91.12 164 LEU B CA 1
ATOM 4060 C C . LEU B 1 164 ? -7.375 -2.523 -17.219 1 91.12 164 LEU B C 1
ATOM 4062 O O . LEU B 1 164 ? -6.328 -1.981 -16.859 1 91.12 164 LEU B O 1
ATOM 4066 N N . LEU B 1 165 ? -8.586 -1.928 -17.062 1 91.44 165 LEU B N 1
ATOM 4067 C CA . LEU B 1 165 ? -8.695 -0.553 -16.594 1 91.44 165 LEU B CA 1
ATOM 4068 C C . LEU B 1 165 ? -8.836 -0.511 -15.07 1 91.44 165 LEU B C 1
ATOM 4070 O O . LEU B 1 165 ? -9.039 0.559 -14.492 1 91.44 165 LEU B O 1
ATOM 4074 N N . GLY B 1 166 ? -8.742 -1.681 -14.445 1 95.19 166 GLY B N 1
ATOM 4075 C CA . GLY B 1 166 ? -8.914 -1.754 -13.008 1 95.19 166 GLY B CA 1
ATOM 4076 C C . GLY B 1 166 ? -7.598 -1.732 -12.25 1 95.19 166 GLY B C 1
ATOM 4077 O O . GLY B 1 166 ? -7.469 -2.369 -11.203 1 95.19 166 GLY B O 1
ATOM 4078 N N . TYR B 1 167 ? -6.602 -1.011 -12.836 1 95.38 167 TYR B N 1
ATOM 4079 C CA . TYR B 1 167 ? -5.273 -1.044 -12.227 1 95.38 167 TYR B CA 1
ATOM 4080 C C . TYR B 1 167 ? -5.297 -0.438 -10.828 1 95.38 167 TYR B C 1
ATOM 4082 O O . TYR B 1 167 ? -4.719 -0.998 -9.898 1 95.38 167 TYR B O 1
ATOM 4090 N N . ALA B 1 168 ? -5.996 0.709 -10.656 1 95.06 168 ALA B N 1
ATOM 4091 C CA . ALA B 1 168 ? -6.07 1.361 -9.352 1 95.06 168 ALA B CA 1
ATOM 4092 C C . ALA B 1 168 ? -6.816 0.489 -8.344 1 95.06 168 ALA B C 1
ATOM 4094 O O . ALA B 1 168 ? -6.402 0.374 -7.191 1 95.06 168 ALA B O 1
ATOM 4095 N N . TYR B 1 169 ? -7.895 -0.106 -8.742 1 97 169 TYR B N 1
ATOM 4096 C CA . TYR B 1 169 ? -8.625 -1.033 -7.891 1 97 169 TYR B CA 1
ATOM 4097 C C . TYR B 1 169 ? -7.738 -2.189 -7.449 1 97 169 TYR B C 1
ATOM 4099 O O . TYR B 1 169 ? -7.734 -2.564 -6.273 1 97 169 TYR B O 1
ATOM 4107 N N . ASP B 1 170 ? -7.02 -2.734 -8.398 1 98.12 170 ASP B N 1
ATOM 4108 C CA . ASP B 1 170 ? -6.188 -3.9 -8.117 1 98.12 170 ASP B CA 1
ATOM 4109 C C . ASP B 1 170 ? -5.035 -3.541 -7.184 1 98.12 170 ASP B C 1
ATOM 4111 O O . ASP B 1 170 ? -4.613 -4.363 -6.367 1 98.12 170 ASP B O 1
ATOM 4115 N N . ARG B 1 171 ? -4.508 -2.357 -7.344 1 97.56 171 ARG B N 1
ATOM 4116 C CA . ARG B 1 171 ? -3.457 -1.94 -6.422 1 97.56 171 ARG B CA 1
ATOM 4117 C C . ARG B 1 171 ? -3.977 -1.877 -4.988 1 97.56 171 ARG B C 1
ATOM 4119 O O . ARG B 1 171 ? -3.312 -2.34 -4.059 1 97.56 171 ARG B O 1
ATOM 4126 N N . ASP B 1 172 ? -5.191 -1.346 -4.762 1 97.69 172 ASP B N 1
ATOM 4127 C CA . ASP B 1 172 ? -5.816 -1.341 -3.443 1 97.69 172 ASP B CA 1
ATOM 4128 C C . ASP B 1 172 ? -6.074 -2.764 -2.953 1 97.69 172 ASP B C 1
ATOM 4130 O O . ASP B 1 172 ? -5.812 -3.082 -1.79 1 97.69 172 ASP B O 1
ATOM 4134 N N . SER B 1 173 ? -6.516 -3.58 -3.857 1 98.5 173 SER B N 1
ATOM 4135 C CA . SER B 1 173 ? -6.852 -4.957 -3.508 1 98.5 173 SER B CA 1
ATOM 4136 C C . SER B 1 173 ? -5.605 -5.75 -3.127 1 98.5 173 SER B C 1
ATOM 4138 O O . SER B 1 173 ? -5.664 -6.629 -2.268 1 98.5 173 SER B O 1
ATOM 4140 N N . ALA B 1 174 ? -4.492 -5.473 -3.816 1 98.25 174 ALA B N 1
ATOM 4141 C CA . ALA B 1 174 ? -3.236 -6.152 -3.504 1 98.25 174 ALA B CA 1
ATOM 4142 C C . ALA B 1 174 ? -2.781 -5.832 -2.082 1 98.25 174 ALA B C 1
ATOM 4144 O O . ALA B 1 174 ? -2.336 -6.723 -1.354 1 98.25 174 ALA B O 1
ATOM 4145 N N . ILE B 1 175 ? -2.898 -4.586 -1.676 1 97.5 175 ILE B N 1
ATOM 4146 C CA . ILE B 1 175 ? -2.531 -4.191 -0.32 1 97.5 175 ILE B CA 1
ATOM 4147 C C . ILE B 1 175 ? -3.521 -4.789 0.676 1 97.5 175 ILE B C 1
ATOM 4149 O O . ILE B 1 175 ? -3.125 -5.285 1.733 1 97.5 175 ILE B O 1
ATOM 4153 N N . PHE B 1 176 ? -4.773 -4.816 0.32 1 98.12 176 PHE B N 1
ATOM 4154 C CA . PHE B 1 176 ? -5.84 -5.398 1.127 1 98.12 176 PHE B CA 1
ATOM 4155 C C . PHE B 1 176 ? -5.57 -6.871 1.404 1 98.12 176 PHE B C 1
ATOM 4157 O O . PHE B 1 176 ? -5.883 -7.375 2.486 1 98.12 176 PHE B O 1
ATOM 4164 N N . ALA B 1 177 ? -4.902 -7.547 0.559 1 98.38 177 ALA B N 1
ATOM 4165 C CA . ALA B 1 177 ? -4.887 -9.008 0.483 1 98.38 177 ALA B CA 1
ATOM 4166 C C . ALA B 1 177 ? -3.771 -9.586 1.344 1 98.38 177 ALA B C 1
ATOM 4168 O O . ALA B 1 177 ? -3.723 -10.805 1.566 1 98.38 177 ALA B O 1
ATOM 4169 N N . ARG B 1 178 ? -2.906 -8.773 1.886 1 98.12 178 ARG B N 1
ATOM 4170 C CA . ARG B 1 178 ? -1.695 -9.258 2.537 1 98.12 178 ARG B CA 1
ATOM 4171 C C . ARG B 1 178 ? -2.033 -10.125 3.744 1 98.12 178 ARG B C 1
ATOM 4173 O O . ARG B 1 178 ? -1.356 -11.125 4.008 1 98.12 178 ARG B O 1
ATOM 4180 N N . ASP B 1 179 ? -3.139 -9.875 4.453 1 98.25 179 ASP B N 1
ATOM 4181 C CA . ASP B 1 179 ? -3.518 -10.68 5.613 1 98.25 179 ASP B CA 1
ATOM 4182 C C . ASP B 1 179 ? -3.945 -12.086 5.191 1 98.25 179 ASP B C 1
ATOM 4184 O O . ASP B 1 179 ? -3.688 -13.055 5.906 1 98.25 179 ASP B O 1
ATOM 4188 N N . GLY B 1 180 ? -4.625 -12.141 4.078 1 98.75 180 GLY B N 1
ATOM 4189 C CA . GLY B 1 180 ? -5.062 -13.438 3.59 1 98.75 180 GLY B CA 1
ATOM 4190 C C . GLY B 1 180 ? -3.908 -14.352 3.205 1 98.75 180 GLY B C 1
ATOM 4191 O O . GLY B 1 180 ? -3.916 -15.539 3.523 1 98.75 180 GLY B O 1
ATOM 4192 N N . LEU B 1 181 ? -2.939 -13.797 2.492 1 98.88 181 LEU B N 1
ATOM 4193 C CA . LEU B 1 181 ? -1.769 -14.594 2.152 1 98.88 181 LEU B CA 1
ATOM 4194 C C . LEU B 1 181 ? -1.023 -15.031 3.408 1 98.88 181 LEU B C 1
ATOM 4196 O O . LEU B 1 181 ? -0.564 -16.172 3.5 1 98.88 181 LEU B O 1
ATOM 4200 N N . ARG B 1 182 ? -0.887 -14.109 4.355 1 98.62 182 ARG B N 1
ATOM 4201 C CA . ARG B 1 182 ? -0.241 -14.438 5.625 1 98.62 182 ARG B CA 1
ATOM 4202 C C . ARG B 1 182 ? -0.932 -15.609 6.309 1 98.62 182 ARG B C 1
ATOM 4204 O O . ARG B 1 182 ? -0.272 -16.547 6.75 1 98.62 182 ARG B O 1
ATOM 4211 N N . GLU B 1 183 ? -2.26 -15.578 6.324 1 98.44 183 GLU B N 1
ATOM 4212 C CA . GLU B 1 183 ? -3.02 -16.656 6.941 1 98.44 183 GLU B CA 1
ATOM 4213 C C . GLU B 1 183 ? -2.861 -17.953 6.156 1 98.44 183 GLU B C 1
ATOM 4215 O O . GLU B 1 183 ? -2.805 -19.047 6.742 1 98.44 183 GLU B O 1
ATOM 4220 N N . THR B 1 184 ? -2.799 -17.859 4.875 1 98.88 184 THR B N 1
ATOM 4221 C CA . THR B 1 184 ? -2.592 -19.031 4.035 1 98.88 184 THR B CA 1
ATOM 4222 C C . THR B 1 184 ? -1.253 -19.703 4.348 1 98.88 184 THR B C 1
ATOM 4224 O O . THR B 1 184 ? -1.172 -20.922 4.461 1 98.88 184 THR B O 1
ATOM 4227 N N . LEU B 1 185 ? -0.216 -18.922 4.516 1 98.75 185 LEU B N 1
ATOM 4228 C CA . LEU B 1 185 ? 1.103 -19.438 4.855 1 98.75 185 LEU B CA 1
ATOM 4229 C C . LEU B 1 185 ? 1.1 -20.062 6.246 1 98.75 185 LEU B C 1
ATOM 4231 O O . LEU B 1 185 ? 1.731 -21.094 6.473 1 98.75 185 LEU B O 1
ATOM 4235 N N . ARG B 1 186 ? 0.346 -19.469 7.137 1 98 186 ARG B N 1
ATOM 4236 C CA . ARG B 1 186 ? 0.212 -20.031 8.477 1 98 186 ARG B CA 1
ATOM 4237 C C . ARG B 1 186 ? -0.489 -21.375 8.445 1 98 186 ARG B C 1
ATOM 4239 O O . ARG B 1 186 ? -0.126 -22.297 9.188 1 98 186 ARG B O 1
ATOM 4246 N N . GLU B 1 187 ? -1.527 -21.453 7.574 1 98 187 GLU B N 1
ATOM 4247 C CA . GLU B 1 187 ? -2.223 -22.719 7.418 1 98 187 GLU B CA 1
ATOM 4248 C C . GLU B 1 187 ? -1.266 -23.828 6.957 1 98 187 GLU B C 1
ATOM 4250 O O . GLU B 1 187 ? -1.329 -24.953 7.445 1 98 187 GLU B O 1
ATOM 4255 N N . LEU B 1 188 ? -0.404 -23.5 6.059 1 98.38 188 LEU B N 1
ATOM 4256 C CA . LEU B 1 188 ? 0.576 -24.453 5.555 1 98.38 188 LEU B CA 1
ATOM 4257 C C . LEU B 1 188 ? 1.547 -24.875 6.652 1 98.38 188 LEU B C 1
ATOM 4259 O O . LEU B 1 188 ? 1.861 -26.062 6.797 1 98.38 188 LEU B O 1
ATOM 4263 N N . HIS B 1 189 ? 2.014 -23.906 7.41 1 97.5 189 HIS B N 1
ATOM 4264 C CA . HIS B 1 189 ? 2.91 -24.172 8.531 1 97.5 189 HIS B CA 1
ATOM 4265 C C . HIS B 1 189 ? 2.268 -25.109 9.539 1 97.5 189 HIS B C 1
ATOM 4267 O O . HIS B 1 189 ? 2.881 -26.109 9.945 1 97.5 189 HIS B O 1
ATOM 4273 N N . ARG B 1 190 ? 1.029 -24.828 9.859 1 97.56 190 ARG B N 1
ATOM 4274 C CA . ARG B 1 190 ? 0.306 -25.609 10.859 1 97.56 190 ARG B CA 1
ATOM 4275 C C . ARG B 1 190 ? -0.001 -27.016 10.336 1 97.56 190 ARG B C 1
ATOM 4277 O O . ARG B 1 190 ? -0.112 -27.953 11.117 1 97.56 190 ARG B O 1
ATOM 4284 N N . ALA B 1 191 ? -0.096 -27.109 9.047 1 98.38 191 ALA B N 1
ATOM 4285 C CA . ALA B 1 191 ? -0.391 -28.406 8.43 1 98.38 191 ALA B CA 1
ATOM 4286 C C . ALA B 1 191 ? 0.864 -29.266 8.336 1 98.38 191 ALA B C 1
ATOM 4288 O O . ALA B 1 191 ? 0.784 -30.453 8.016 1 98.38 191 ALA B O 1
ATOM 4289 N N . GLY B 1 192 ? 2.049 -28.672 8.547 1 97.44 192 GLY B N 1
ATOM 4290 C CA . GLY B 1 192 ? 3.26 -29.469 8.609 1 97.44 192 GLY B CA 1
ATOM 4291 C C . GLY B 1 192 ? 4.188 -29.25 7.43 1 97.44 192 GLY B C 1
ATOM 4292 O O . GLY B 1 192 ? 5.07 -30.062 7.164 1 97.44 192 GLY B O 1
ATOM 4293 N N . ALA B 1 193 ? 3.982 -28.109 6.715 1 97.75 193 ALA B N 1
ATOM 4294 C CA . ALA B 1 193 ? 4.898 -27.797 5.621 1 97.75 193 ALA B CA 1
ATOM 4295 C C . ALA B 1 193 ? 6.32 -27.594 6.137 1 97.75 193 ALA B C 1
ATOM 4297 O O . ALA B 1 193 ? 6.523 -26.984 7.184 1 97.75 193 ALA B O 1
ATOM 4298 N N . LYS B 1 194 ? 7.309 -28.156 5.41 1 96.25 194 LYS B N 1
ATOM 4299 C CA . LYS B 1 194 ? 8.711 -28.016 5.789 1 96.25 194 LYS B CA 1
ATOM 4300 C C . LYS B 1 194 ? 9.445 -27.062 4.855 1 96.25 194 LYS B C 1
ATOM 4302 O O . LYS B 1 194 ? 10.391 -26.391 5.27 1 96.25 194 LYS B O 1
ATOM 4307 N N . ARG B 1 195 ? 9.055 -27.109 3.646 1 95.75 195 ARG B N 1
ATOM 4308 C CA . ARG B 1 195 ? 9.656 -26.281 2.605 1 95.75 195 ARG B CA 1
ATOM 4309 C C . ARG B 1 195 ? 8.578 -25.641 1.729 1 95.75 195 ARG B C 1
ATOM 4311 O O . ARG B 1 195 ? 7.824 -26.344 1.058 1 95.75 195 ARG B O 1
ATOM 4318 N N . ILE B 1 196 ? 8.547 -24.328 1.786 1 97.06 196 ILE B N 1
ATOM 4319 C CA . ILE B 1 196 ? 7.559 -23.609 1.002 1 97.06 196 ILE B CA 1
ATOM 4320 C C . ILE B 1 196 ? 8.258 -22.734 -0.03 1 97.06 196 ILE B C 1
ATOM 4322 O O . ILE B 1 196 ? 9.141 -21.938 0.316 1 97.06 196 ILE B O 1
ATOM 4326 N N . LEU B 1 197 ? 8.008 -22.922 -1.291 1 95.81 197 LEU B N 1
ATOM 4327 C CA . LEU B 1 197 ? 8.391 -21.984 -2.348 1 95.81 197 LEU B CA 1
ATOM 4328 C C . LEU B 1 197 ? 7.27 -20.984 -2.625 1 95.81 197 LEU B C 1
ATOM 4330 O O . LEU B 1 197 ? 6.164 -21.375 -3.006 1 95.81 197 LEU B O 1
ATOM 4334 N N . LEU B 1 198 ? 7.527 -19.734 -2.373 1 98 198 LEU B N 1
ATOM 4335 C CA . LEU B 1 198 ? 6.547 -18.688 -2.584 1 98 198 LEU B CA 1
ATOM 4336 C C . LEU B 1 198 ? 6.824 -17.938 -3.881 1 98 198 LEU B C 1
ATOM 4338 O O . LEU B 1 198 ? 7.902 -17.359 -4.051 1 98 198 LEU B O 1
ATOM 4342 N N . VAL B 1 199 ? 5.848 -17.938 -4.809 1 98 199 VAL B N 1
ATOM 4343 C CA . VAL B 1 199 ? 6.023 -17.359 -6.137 1 98 199 VAL B CA 1
ATOM 4344 C C . VAL B 1 199 ? 5.023 -16.219 -6.348 1 98 199 VAL B C 1
ATOM 4346 O O . VAL B 1 199 ? 3.811 -16.453 -6.332 1 98 199 VAL B O 1
ATOM 4349 N N . GLY B 1 200 ? 5.496 -15.039 -6.492 1 98.81 200 GLY B N 1
ATOM 4350 C CA . GLY B 1 200 ? 4.672 -13.891 -6.836 1 98.81 200 GLY B CA 1
ATOM 4351 C C . GLY B 1 200 ? 4.887 -13.406 -8.258 1 98.81 200 GLY B C 1
ATOM 4352 O O . GLY B 1 200 ? 6.027 -13.25 -8.695 1 98.81 200 GLY B O 1
ATOM 4353 N N . HIS B 1 201 ? 3.791 -13.227 -8.984 1 98.81 201 HIS B N 1
ATOM 4354 C CA . HIS B 1 201 ? 3.881 -12.727 -10.352 1 98.81 201 HIS B CA 1
ATOM 4355 C C . HIS B 1 201 ? 3.344 -11.305 -10.461 1 98.81 201 HIS B C 1
ATOM 4357 O O . HIS B 1 201 ? 2.232 -11.023 -10.008 1 98.81 201 HIS B O 1
ATOM 4363 N N . SER B 1 202 ? 4.059 -10.398 -11.148 1 98.75 202 SER B N 1
ATOM 4364 C CA . SER B 1 202 ? 3.574 -9.047 -11.445 1 98.75 202 SER B CA 1
ATOM 4365 C C . SER B 1 202 ? 3.1 -8.352 -10.172 1 98.75 202 SER B C 1
ATOM 4367 O O . SER B 1 202 ? 3.836 -8.273 -9.188 1 98.75 202 SER B O 1
ATOM 4369 N N . MET B 1 203 ? 1.899 -7.957 -10.086 1 98.69 203 MET B N 1
ATOM 4370 C CA . MET B 1 203 ? 1.347 -7.289 -8.906 1 98.69 203 MET B CA 1
ATOM 4371 C C . MET B 1 203 ? 1.274 -8.25 -7.723 1 98.69 203 MET B C 1
ATOM 4373 O O . MET B 1 203 ? 1.281 -7.816 -6.57 1 98.69 203 MET B O 1
ATOM 4377 N N . GLY B 1 204 ? 1.259 -9.555 -7.953 1 98.88 204 GLY B N 1
ATOM 4378 C CA . GLY B 1 204 ? 1.334 -10.531 -6.879 1 98.88 204 GLY B CA 1
ATOM 4379 C C . GLY B 1 204 ? 2.635 -10.469 -6.102 1 98.88 204 GLY B C 1
ATOM 4380 O O . GLY B 1 204 ? 2.705 -10.93 -4.961 1 98.88 204 GLY B O 1
ATOM 4381 N N . SER B 1 205 ? 3.688 -9.938 -6.738 1 98.88 205 SER B N 1
ATOM 4382 C CA . SER B 1 205 ? 4.957 -9.727 -6.051 1 98.88 205 SER B CA 1
ATOM 4383 C C . SER B 1 205 ? 4.809 -8.695 -4.934 1 98.88 205 SER B C 1
ATOM 4385 O O . SER B 1 205 ? 5.461 -8.812 -3.891 1 98.88 205 SER B O 1
ATOM 4387 N N . SER B 1 206 ? 3.965 -7.684 -5.215 1 98.44 206 SER B N 1
ATOM 4388 C CA . SER B 1 206 ? 3.697 -6.703 -4.168 1 98.44 206 SER B CA 1
ATOM 4389 C C . SER B 1 206 ? 2.979 -7.344 -2.984 1 98.44 206 SER B C 1
ATOM 4391 O O . SER B 1 206 ? 3.32 -7.078 -1.829 1 98.44 206 SER B O 1
ATOM 4393 N N . VAL B 1 207 ? 1.977 -8.195 -3.25 1 98.88 207 VAL B N 1
ATOM 4394 C CA . VAL B 1 207 ? 1.287 -8.93 -2.197 1 98.88 207 VAL B CA 1
ATOM 4395 C C . VAL B 1 207 ? 2.293 -9.766 -1.408 1 98.88 207 VAL B C 1
ATOM 4397 O O . VAL B 1 207 ? 2.275 -9.766 -0.175 1 98.88 207 VAL B O 1
ATOM 4400 N N . THR B 1 208 ? 3.174 -10.422 -2.1 1 98.88 208 THR B N 1
ATOM 4401 C CA . THR B 1 208 ? 4.184 -11.305 -1.526 1 98.88 208 THR B CA 1
ATOM 4402 C C . THR B 1 208 ? 5.105 -10.531 -0.59 1 98.88 208 THR B C 1
ATOM 4404 O O . THR B 1 208 ? 5.262 -10.891 0.578 1 98.88 208 THR B O 1
ATOM 4407 N N . MET B 1 209 ? 5.648 -9.422 -1.082 1 98.81 209 MET B N 1
ATOM 4408 C CA . MET B 1 209 ? 6.637 -8.672 -0.31 1 98.81 209 MET B CA 1
ATOM 4409 C C . MET B 1 209 ? 5.992 -8.023 0.911 1 98.81 209 MET B C 1
ATOM 4411 O O . MET B 1 209 ? 6.594 -7.988 1.987 1 98.81 209 MET B O 1
ATOM 4415 N N . GLU B 1 210 ? 4.785 -7.48 0.739 1 98.75 210 GLU B N 1
ATOM 4416 C CA . GLU B 1 210 ? 4.102 -6.867 1.872 1 98.75 210 GLU B CA 1
ATOM 4417 C C . GLU B 1 210 ? 3.748 -7.906 2.934 1 98.75 210 GLU B C 1
ATOM 4419 O O . GLU B 1 210 ? 3.754 -7.605 4.129 1 98.75 210 GLU B O 1
ATOM 4424 N N . THR B 1 211 ? 3.4 -9.133 2.51 1 98.81 211 THR B N 1
ATOM 4425 C CA . THR B 1 211 ? 3.115 -10.211 3.451 1 98.81 211 THR B CA 1
ATOM 4426 C C . THR B 1 211 ? 4.371 -10.594 4.227 1 98.81 211 THR B C 1
ATOM 4428 O O . THR B 1 211 ? 4.332 -10.758 5.445 1 98.81 211 THR B O 1
ATOM 4431 N N . LEU B 1 212 ? 5.496 -10.75 3.516 1 98.75 212 LEU B N 1
ATOM 4432 C CA . LEU B 1 212 ? 6.758 -11.062 4.18 1 98.75 212 LEU B CA 1
ATOM 4433 C C . LEU B 1 212 ? 7.129 -9.984 5.188 1 98.75 212 LEU B C 1
ATOM 4435 O O . LEU B 1 212 ? 7.609 -10.289 6.281 1 98.75 212 LEU B O 1
ATOM 4439 N N . ARG B 1 213 ? 6.898 -8.742 4.793 1 98.38 213 ARG B N 1
ATOM 4440 C CA . ARG B 1 213 ? 7.16 -7.617 5.684 1 98.38 213 ARG B CA 1
ATOM 4441 C C . ARG B 1 213 ? 6.316 -7.715 6.953 1 98.38 213 ARG B C 1
ATOM 4443 O O . ARG B 1 213 ? 6.828 -7.535 8.055 1 98.38 213 ARG B O 1
ATOM 4450 N N . ASP B 1 214 ? 5.039 -8.008 6.812 1 98.25 214 ASP B N 1
ATOM 4451 C CA . ASP B 1 214 ? 4.141 -8.164 7.953 1 98.25 214 ASP B CA 1
ATOM 4452 C C . ASP B 1 214 ? 4.613 -9.281 8.875 1 98.25 214 ASP B C 1
ATOM 4454 O O . ASP B 1 214 ? 4.566 -9.141 10.102 1 98.25 214 ASP B O 1
ATOM 4458 N N . MET B 1 215 ? 5.004 -10.375 8.289 1 98.25 215 MET B N 1
ATOM 4459 C CA . MET B 1 215 ? 5.469 -11.516 9.078 1 98.25 215 MET B CA 1
ATOM 4460 C C . MET B 1 215 ? 6.73 -11.156 9.859 1 98.25 215 MET B C 1
ATOM 4462 O O . MET B 1 215 ? 6.875 -11.539 11.023 1 98.25 215 MET B O 1
ATOM 4466 N N . ALA B 1 216 ? 7.602 -10.445 9.203 1 98.06 216 ALA B N 1
ATOM 4467 C CA . ALA B 1 216 ? 8.828 -10.016 9.867 1 98.06 216 ALA B CA 1
ATOM 4468 C C . ALA B 1 216 ? 8.523 -9.078 11.031 1 98.06 216 ALA B C 1
ATOM 4470 O O . ALA B 1 216 ? 9.07 -9.242 12.125 1 98.06 216 ALA B O 1
ATOM 4471 N N . LEU B 1 217 ? 7.672 -8.102 10.797 1 97.94 217 LEU B N 1
ATOM 4472 C CA . LEU B 1 217 ? 7.289 -7.148 11.836 1 97.94 217 LEU B CA 1
ATOM 4473 C C . LEU B 1 217 ? 6.641 -7.863 13.016 1 97.94 217 LEU B C 1
ATOM 4475 O O . LEU B 1 217 ? 6.852 -7.488 14.172 1 97.94 217 LEU B O 1
ATOM 4479 N N . SER B 1 218 ? 5.902 -8.945 12.727 1 97.38 218 SER B N 1
ATOM 4480 C CA . SER B 1 218 ? 5.152 -9.68 13.742 1 97.38 218 SER B CA 1
ATOM 4481 C C . SER B 1 218 ? 6.027 -10.727 14.43 1 97.38 218 SER B C 1
ATOM 4483 O O . SER B 1 218 ? 5.566 -11.438 15.32 1 97.38 218 SER B O 1
ATOM 4485 N N . GLY B 1 219 ? 7.207 -10.922 13.969 1 96.25 219 GLY B N 1
ATOM 4486 C CA . GLY B 1 219 ? 8.133 -11.867 14.578 1 96.25 219 GLY B CA 1
ATOM 4487 C C . GLY B 1 219 ? 7.801 -13.312 14.258 1 96.25 219 GLY B C 1
ATOM 4488 O O . GLY B 1 219 ? 8.078 -14.203 15.055 1 96.25 219 GLY B O 1
ATOM 4489 N N . GLU B 1 220 ? 7.195 -13.5 13.117 1 94.75 220 GLU B N 1
ATOM 4490 C CA . GLU B 1 220 ? 6.836 -14.859 12.734 1 94.75 220 GLU B CA 1
ATOM 4491 C C . GLU B 1 220 ? 8.023 -15.586 12.109 1 94.75 220 GLU B C 1
ATOM 4493 O O . GLU B 1 220 ? 7.957 -16.016 10.953 1 94.75 220 GLU B O 1
ATOM 4498 N N . ARG B 1 221 ? 8.922 -15.93 12.898 1 90.25 221 ARG B N 1
ATOM 4499 C CA . ARG B 1 221 ? 10.211 -16.438 12.445 1 90.25 221 ARG B CA 1
ATOM 4500 C C . ARG B 1 221 ? 10.102 -17.891 12 1 90.25 221 ARG B C 1
ATOM 4502 O O . ARG B 1 221 ? 10.773 -18.312 11.062 1 90.25 221 ARG B O 1
ATOM 4509 N N . SER B 1 222 ? 9.242 -18.625 12.586 1 91 222 SER B N 1
ATOM 4510 C CA . SER B 1 222 ? 9.109 -20.047 12.234 1 91 222 SER B CA 1
ATOM 4511 C C . SER B 1 222 ? 8.539 -20.219 10.836 1 91 222 SER B C 1
ATOM 4513 O O . SER B 1 222 ? 9.039 -21.016 10.047 1 91 222 SER B O 1
ATOM 4515 N N . THR B 1 223 ? 7.523 -19.453 10.531 1 91.12 223 THR B N 1
ATOM 4516 C CA . THR B 1 223 ? 6.926 -19.531 9.203 1 91.12 223 THR B CA 1
ATOM 4517 C C . THR B 1 223 ? 7.891 -19 8.148 1 91.12 223 THR B C 1
ATOM 4519 O O . THR B 1 223 ? 8.008 -19.578 7.066 1 91.12 223 THR B O 1
ATOM 4522 N N . LEU B 1 224 ? 8.602 -17.969 8.5 1 93 224 LEU B N 1
ATOM 4523 C CA . LEU B 1 224 ? 9.562 -17.391 7.574 1 93 224 LEU B CA 1
ATOM 4524 C C . LEU B 1 224 ? 10.703 -18.359 7.293 1 93 224 LEU B C 1
ATOM 4526 O O . LEU B 1 224 ? 11.219 -18.406 6.172 1 93 224 LEU B O 1
ATOM 4530 N N . ALA B 1 225 ? 11.039 -19.156 8.266 1 92 225 ALA B N 1
ATOM 4531 C CA . ALA B 1 225 ? 12.133 -20.109 8.133 1 92 225 ALA B CA 1
ATOM 4532 C C . ALA B 1 225 ? 11.75 -21.25 7.191 1 92 225 ALA B C 1
ATOM 4534 O O . ALA B 1 225 ? 12.625 -21.922 6.629 1 92 225 ALA B O 1
ATOM 4535 N N . GLU B 1 226 ? 10.492 -21.469 7.074 1 93.94 226 GLU B N 1
ATOM 4536 C CA . GLU B 1 226 ? 10.023 -22.547 6.211 1 93.94 226 GLU B CA 1
ATOM 4537 C C . GLU B 1 226 ? 9.992 -22.109 4.746 1 93.94 226 GLU B C 1
ATOM 4539 O O . GLU B 1 226 ? 9.867 -22.938 3.848 1 93.94 226 GLU B O 1
ATOM 4544 N N . LEU B 1 227 ? 10.109 -20.797 4.484 1 95.25 227 LEU B N 1
ATOM 4545 C CA . LEU B 1 227 ? 10.203 -20.328 3.109 1 95.25 227 LEU B CA 1
ATOM 4546 C C . LEU B 1 227 ? 11.562 -20.672 2.508 1 95.25 227 LEU B C 1
ATOM 4548 O O . LEU B 1 227 ? 12.523 -19.906 2.654 1 95.25 227 LEU B O 1
ATOM 4552 N N . GLU B 1 228 ? 11.594 -21.812 1.841 1 91 228 GLU B N 1
ATOM 4553 C CA . GLU B 1 228 ? 12.836 -22.266 1.228 1 91 228 GLU B CA 1
ATOM 4554 C C . GLU B 1 228 ? 13 -21.688 -0.178 1 91 228 GLU B C 1
ATOM 4556 O O . GLU B 1 228 ? 13.438 -22.391 -1.094 1 91 228 GLU B O 1
ATOM 4561 N N . GLY B 1 229 ? 12.523 -20.531 -0.421 1 92.56 229 GLY B N 1
ATOM 4562 C CA . GLY B 1 229 ? 12.703 -19.766 -1.641 1 92.56 229 GLY B CA 1
ATOM 4563 C C . GLY B 1 229 ? 11.562 -18.797 -1.914 1 92.56 229 GLY B C 1
ATOM 4564 O O . GLY B 1 229 ? 10.406 -19.094 -1.589 1 92.56 229 GLY B O 1
ATOM 4565 N N . VAL B 1 230 ? 11.906 -17.703 -2.439 1 97.12 230 VAL B N 1
ATOM 4566 C CA . VAL B 1 230 ? 10.945 -16.734 -2.947 1 97.12 230 VAL B CA 1
ATOM 4567 C C . VAL B 1 230 ? 11.305 -16.359 -4.383 1 97.12 230 VAL B C 1
ATOM 4569 O O . VAL B 1 230 ? 12.453 -16.031 -4.68 1 97.12 230 VAL B O 1
ATOM 4572 N N . ILE B 1 231 ? 10.336 -16.5 -5.242 1 96.62 231 ILE B N 1
ATOM 4573 C CA . ILE B 1 231 ? 10.523 -16.141 -6.645 1 96.62 231 ILE B CA 1
ATOM 4574 C C . ILE B 1 231 ? 9.555 -15.016 -7.02 1 96.62 231 ILE B C 1
ATOM 4576 O O . ILE B 1 231 ? 8.344 -15.156 -6.852 1 96.62 231 ILE B O 1
ATOM 4580 N N . LEU B 1 232 ? 10.078 -13.922 -7.473 1 98.56 232 LEU B N 1
ATOM 4581 C CA . LEU B 1 232 ? 9.266 -12.859 -8.062 1 98.56 232 LEU B CA 1
ATOM 4582 C C . LEU B 1 232 ? 9.406 -12.852 -9.578 1 98.56 232 LEU B C 1
ATOM 4584 O O . LEU B 1 232 ? 10.5 -12.648 -10.109 1 98.56 232 LEU B O 1
ATOM 4588 N N . ILE B 1 233 ? 8.305 -13.117 -10.234 1 98.25 233 ILE B N 1
ATOM 4589 C CA . ILE B 1 233 ? 8.305 -13.141 -11.695 1 98.25 233 ILE B CA 1
ATOM 4590 C C . ILE B 1 233 ? 7.742 -11.82 -12.227 1 98.25 233 ILE B C 1
ATOM 4592 O O . ILE B 1 233 ? 6.562 -11.516 -12.039 1 98.25 233 ILE B O 1
ATOM 4596 N N . SER B 1 234 ? 8.547 -11.008 -12.914 1 98.75 234 SER B N 1
ATOM 4597 C CA . SER B 1 234 ? 8.133 -9.734 -13.5 1 98.75 234 SER B CA 1
ATOM 4598 C C . SER B 1 234 ? 7.477 -8.836 -12.453 1 98.75 234 SER B C 1
ATOM 4600 O O . SER B 1 234 ? 6.371 -8.344 -12.664 1 98.75 234 SER B O 1
ATOM 4602 N N . PRO B 1 235 ? 8.195 -8.578 -11.398 1 98.88 235 PRO B N 1
ATOM 4603 C CA . PRO B 1 235 ? 7.57 -7.863 -10.289 1 98.88 235 PRO B CA 1
ATOM 4604 C C . PRO B 1 235 ? 7.211 -6.422 -10.633 1 98.88 235 PRO B C 1
ATOM 4606 O O . PRO B 1 235 ? 8.086 -5.637 -11.008 1 98.88 235 PRO B O 1
ATOM 4609 N N . ASP B 1 236 ? 5.945 -6.105 -10.469 1 98.69 236 ASP B N 1
ATOM 4610 C CA . ASP B 1 236 ? 5.461 -4.734 -10.578 1 98.69 236 ASP B CA 1
ATOM 4611 C C . ASP B 1 236 ? 5.574 -4.004 -9.242 1 98.69 236 ASP B C 1
ATOM 4613 O O . ASP B 1 236 ? 4.566 -3.691 -8.609 1 98.69 236 ASP B O 1
ATOM 4617 N N . ILE B 1 237 ? 6.773 -3.68 -8.812 1 98.62 237 ILE B N 1
ATOM 4618 C CA . ILE B 1 237 ? 7.129 -2.955 -7.598 1 98.62 237 ILE B CA 1
ATOM 4619 C C . ILE B 1 237 ? 8.141 -1.862 -7.926 1 98.62 237 ILE B C 1
ATOM 4621 O O . ILE B 1 237 ? 9.062 -2.078 -8.719 1 98.62 237 ILE B O 1
ATOM 4625 N N . ASP B 1 238 ? 7.875 -0.712 -7.371 1 98.06 238 ASP B N 1
ATOM 4626 C CA . ASP B 1 238 ? 8.922 0.301 -7.441 1 98.06 238 ASP B CA 1
ATOM 4627 C C . ASP B 1 238 ? 10.195 -0.182 -6.758 1 98.06 238 ASP B C 1
ATOM 4629 O O . ASP B 1 238 ? 10.141 -0.833 -5.711 1 98.06 238 ASP B O 1
ATOM 4633 N N . VAL B 1 239 ? 11.359 0.191 -7.324 1 98.31 239 VAL B N 1
ATOM 4634 C CA . VAL B 1 239 ? 12.625 -0.327 -6.828 1 98.31 239 VAL B CA 1
ATOM 4635 C C . VAL B 1 239 ? 12.883 0.188 -5.414 1 98.31 239 VAL B C 1
ATOM 4637 O O . VAL B 1 239 ? 13.336 -0.56 -4.547 1 98.31 239 VAL B O 1
ATOM 4640 N N . ASP B 1 240 ? 12.586 1.489 -5.105 1 98.06 240 ASP B N 1
ATOM 4641 C CA . ASP B 1 240 ? 12.766 2.035 -3.762 1 98.06 240 ASP B CA 1
ATOM 4642 C C . ASP B 1 240 ? 11.836 1.347 -2.764 1 98.06 240 ASP B C 1
ATOM 4644 O O . ASP B 1 240 ? 12.219 1.105 -1.616 1 98.06 240 ASP B O 1
ATOM 4648 N N . MET B 1 241 ? 10.641 1.103 -3.242 1 97.25 241 MET B N 1
ATOM 4649 C CA . MET B 1 241 ? 9.695 0.39 -2.395 1 97.25 241 MET B CA 1
ATOM 4650 C C . MET B 1 241 ? 10.195 -1.011 -2.066 1 97.25 241 MET B C 1
ATOM 4652 O O . MET B 1 241 ? 10.102 -1.458 -0.923 1 97.25 241 MET B O 1
ATOM 4656 N N . PHE B 1 242 ? 10.727 -1.697 -3.076 1 98.69 242 PHE B N 1
ATOM 4657 C CA . PHE B 1 242 ? 11.281 -3.027 -2.861 1 98.69 242 PHE B CA 1
ATOM 4658 C C . PHE B 1 242 ? 12.398 -2.988 -1.826 1 98.69 242 PHE B C 1
ATOM 4660 O O . PHE B 1 242 ? 12.445 -3.832 -0.929 1 98.69 242 PHE B O 1
ATOM 4667 N N . ARG B 1 243 ? 13.266 -2.047 -1.95 1 98.38 243 ARG B N 1
ATOM 4668 C CA . ARG B 1 243 ? 14.383 -1.912 -1.017 1 98.38 243 ARG B CA 1
ATOM 4669 C C . ARG B 1 243 ? 13.883 -1.675 0.404 1 98.38 243 ARG B C 1
ATOM 4671 O O . ARG B 1 243 ? 14.398 -2.26 1.356 1 98.38 243 ARG B O 1
ATOM 4678 N N . GLU B 1 244 ? 12.898 -0.799 0.526 1 97.81 244 GLU B N 1
ATOM 4679 C CA . GLU B 1 244 ? 12.312 -0.528 1.834 1 97.81 244 GLU B CA 1
ATOM 4680 C C . GLU B 1 244 ? 11.688 -1.788 2.434 1 97.81 244 GLU B C 1
ATOM 4682 O O . GLU B 1 244 ? 11.867 -2.068 3.621 1 97.81 244 GLU B O 1
ATOM 4687 N N . GLN B 1 245 ? 10.961 -2.555 1.633 1 98.19 245 GLN B N 1
ATOM 4688 C CA . GLN B 1 245 ? 10.367 -3.812 2.074 1 98.19 245 GLN B CA 1
ATOM 4689 C C . GLN B 1 245 ? 11.438 -4.797 2.529 1 98.19 245 GLN B C 1
ATOM 4691 O O . GLN B 1 245 ? 11.328 -5.398 3.6 1 98.19 245 GLN B O 1
ATOM 4696 N N . ALA B 1 246 ? 12.477 -4.938 1.714 1 98.38 246 ALA B N 1
ATOM 4697 C CA . ALA B 1 246 ? 13.562 -5.867 2.004 1 98.38 246 ALA B CA 1
ATOM 4698 C C . ALA B 1 246 ? 14.266 -5.5 3.309 1 98.38 246 ALA B C 1
ATOM 4700 O O . ALA B 1 246 ? 14.625 -6.379 4.098 1 98.38 246 ALA B O 1
ATOM 4701 N N . ARG B 1 247 ? 14.438 -4.227 3.539 1 97 247 ARG B N 1
ATOM 4702 C CA . ARG B 1 247 ? 15.094 -3.768 4.758 1 97 247 ARG B CA 1
ATOM 4703 C C . ARG B 1 247 ? 14.297 -4.168 5.992 1 97 247 ARG B C 1
ATOM 4705 O O . ARG B 1 247 ? 14.867 -4.613 6.992 1 97 247 ARG B O 1
ATOM 4712 N N . THR B 1 248 ? 13.031 -4.012 5.934 1 97.19 248 THR B N 1
ATOM 4713 C CA . THR B 1 248 ? 12.164 -4.367 7.059 1 97.19 248 THR B CA 1
ATOM 4714 C C . THR B 1 248 ? 12.133 -5.879 7.254 1 97.19 248 THR B C 1
ATOM 4716 O O . THR B 1 248 ? 12.109 -6.359 8.391 1 97.19 248 THR B O 1
ATOM 4719 N N . ILE B 1 249 ? 12.148 -6.594 6.18 1 97.5 249 ILE B N 1
ATOM 4720 C CA . ILE B 1 249 ? 12.141 -8.055 6.258 1 97.5 249 ILE B CA 1
ATOM 4721 C C . ILE B 1 249 ? 13.438 -8.539 6.906 1 97.5 249 ILE B C 1
ATOM 4723 O O . ILE B 1 249 ? 13.422 -9.5 7.684 1 97.5 249 ILE B O 1
ATOM 4727 N N . GLY B 1 250 ? 14.555 -7.82 6.633 1 95.88 250 GLY B N 1
ATOM 4728 C CA . GLY B 1 250 ? 15.859 -8.258 7.102 1 95.88 250 GLY B CA 1
ATOM 4729 C C . GLY B 1 250 ? 16.5 -9.297 6.203 1 95.88 250 GLY B C 1
ATOM 4730 O O . GLY B 1 250 ? 16.688 -9.062 5.008 1 95.88 250 GLY B O 1
ATOM 4731 N N . GLN B 1 251 ? 16.734 -10.445 6.773 1 94.31 251 GLN B N 1
ATOM 4732 C CA . GLN B 1 251 ? 17.266 -11.516 5.934 1 94.31 251 GLN B CA 1
ATOM 4733 C C . GLN B 1 251 ? 16.172 -12.102 5.039 1 94.31 251 GLN B C 1
ATOM 4735 O O . GLN B 1 251 ? 15.25 -12.758 5.527 1 94.31 251 GLN B O 1
ATOM 4740 N N . LEU B 1 252 ? 16.359 -11.82 3.762 1 96.25 252 LEU B N 1
ATOM 4741 C CA . LEU B 1 252 ? 15.398 -12.383 2.812 1 96.25 252 LEU B CA 1
ATOM 4742 C C . LEU B 1 252 ? 15.5 -13.906 2.785 1 96.25 252 LEU B C 1
ATOM 4744 O O . LEU B 1 252 ? 16.594 -14.461 2.9 1 96.25 252 LEU B O 1
ATOM 4748 N N . PRO B 1 253 ? 14.336 -14.57 2.645 1 95.06 253 PRO B N 1
ATOM 4749 C CA . PRO B 1 253 ? 14.43 -16.016 2.412 1 95.06 253 PRO B CA 1
ATOM 4750 C C . PRO B 1 253 ? 15.312 -16.375 1.215 1 95.06 253 PRO B C 1
ATOM 4752 O O . PRO B 1 253 ? 15.297 -15.656 0.206 1 95.06 253 PRO B O 1
ATOM 4755 N N . GLN B 1 254 ? 16.016 -17.453 1.385 1 92.25 254 GLN B N 1
ATOM 4756 C CA . GLN B 1 254 ? 16.938 -17.844 0.322 1 92.25 254 GLN B CA 1
ATOM 4757 C C . GLN B 1 254 ? 16.562 -19.203 -0.25 1 92.25 254 GLN B C 1
ATOM 4759 O O . GLN B 1 254 ? 16.172 -20.109 0.493 1 92.25 254 GLN B O 1
ATOM 4764 N N . PRO B 1 255 ? 16.688 -19.359 -1.574 1 92.5 255 PRO B N 1
ATOM 4765 C CA . PRO B 1 255 ? 17.094 -18.375 -2.562 1 92.5 255 PRO B CA 1
ATOM 4766 C C . PRO B 1 255 ? 16.016 -17.328 -2.842 1 92.5 255 PRO B C 1
ATOM 4768 O O . PRO B 1 255 ? 14.82 -17.625 -2.719 1 92.5 255 PRO B O 1
ATOM 4771 N N . PHE B 1 256 ? 16.406 -16.141 -3.078 1 95.25 256 PHE B N 1
ATOM 4772 C CA . PHE B 1 256 ? 15.516 -15.062 -3.492 1 95.25 256 PHE B CA 1
ATOM 4773 C C . PHE B 1 256 ? 15.773 -14.672 -4.945 1 95.25 256 PHE B C 1
ATOM 4775 O O . PHE B 1 256 ? 16.766 -14.016 -5.246 1 95.25 256 PHE B O 1
ATOM 4782 N N . VAL B 1 257 ? 14.859 -15.055 -5.848 1 94.94 257 VAL B N 1
ATOM 4783 C CA . VAL B 1 257 ? 15.078 -14.938 -7.285 1 94.94 257 VAL B CA 1
ATOM 4784 C C . VAL B 1 257 ? 14.086 -13.945 -7.883 1 94.94 257 VAL B C 1
ATOM 4786 O O . VAL B 1 257 ? 12.906 -13.953 -7.535 1 94.94 257 VAL B O 1
ATOM 4789 N N . ILE B 1 258 ? 14.594 -13.094 -8.75 1 97.25 258 ILE B N 1
ATOM 4790 C CA . ILE B 1 258 ? 13.773 -12.109 -9.438 1 97.25 258 ILE B CA 1
ATOM 4791 C C . ILE B 1 258 ? 13.938 -12.258 -10.945 1 97.25 258 ILE B C 1
ATOM 4793 O O . ILE B 1 258 ? 15.016 -12.016 -11.484 1 97.25 258 ILE B O 1
ATOM 4797 N N . PHE B 1 259 ? 12.891 -12.633 -11.594 1 96.44 259 PHE B N 1
ATOM 4798 C CA . PHE B 1 259 ? 12.922 -12.695 -13.055 1 96.44 259 PHE B CA 1
ATOM 4799 C C . PHE B 1 259 ? 12.609 -11.336 -13.664 1 96.44 259 PHE B C 1
ATOM 4801 O O . PHE B 1 259 ? 11.586 -10.719 -13.336 1 96.44 259 PHE B O 1
ATOM 4808 N N . THR B 1 260 ? 13.453 -10.891 -14.562 1 97.56 260 THR B N 1
ATOM 4809 C CA . THR B 1 260 ? 13.336 -9.57 -15.164 1 97.56 260 THR B CA 1
ATOM 4810 C C . THR B 1 260 ? 13.391 -9.656 -16.688 1 97.56 260 THR B C 1
ATOM 4812 O O . THR B 1 260 ? 13.836 -10.672 -17.234 1 97.56 260 THR B O 1
ATOM 4815 N N . SER B 1 261 ? 12.852 -8.664 -17.328 1 97.75 261 SER B N 1
ATOM 4816 C CA . SER B 1 261 ? 12.984 -8.492 -18.781 1 97.75 261 SER B CA 1
ATOM 4817 C C . SER B 1 261 ? 12.812 -7.027 -19.172 1 97.75 261 SER B C 1
ATOM 4819 O O . SER B 1 261 ? 11.789 -6.41 -18.859 1 97.75 261 SER B O 1
ATOM 4821 N N . LYS B 1 262 ? 13.734 -6.477 -19.922 1 95.94 262 LYS B N 1
ATOM 4822 C CA . LYS B 1 262 ? 13.617 -5.105 -20.406 1 95.94 262 LYS B CA 1
ATOM 4823 C C . LYS B 1 262 ? 12.562 -5.008 -21.5 1 95.94 262 LYS B C 1
ATOM 4825 O O . LYS B 1 262 ? 12.109 -3.912 -21.844 1 95.94 262 LYS B O 1
ATOM 4830 N N . LYS B 1 263 ? 12.164 -6.133 -22.016 1 97.31 263 LYS B N 1
ATOM 4831 C CA . LYS B 1 263 ? 11.219 -6.164 -23.125 1 97.31 263 LYS B CA 1
ATOM 4832 C C . LYS B 1 263 ? 9.789 -6.328 -22.625 1 97.31 263 LYS B C 1
ATOM 4834 O O . LYS B 1 263 ? 8.852 -6.477 -23.406 1 97.31 263 LYS B O 1
ATOM 4839 N N . ASP B 1 264 ? 9.602 -6.352 -21.344 1 98.25 264 ASP B N 1
ATOM 4840 C CA . ASP B 1 264 ? 8.297 -6.527 -20.734 1 98.25 264 ASP B CA 1
ATOM 4841 C C . ASP B 1 264 ? 7.402 -5.316 -20.969 1 98.25 264 ASP B C 1
ATOM 4843 O O . ASP B 1 264 ? 7.508 -4.309 -20.266 1 98.25 264 ASP B O 1
ATOM 4847 N N . LYS B 1 265 ? 6.461 -5.402 -21.859 1 97.75 265 LYS B N 1
ATOM 4848 C CA . LYS B 1 265 ? 5.633 -4.27 -22.266 1 97.75 265 LYS B CA 1
ATOM 4849 C C . LYS B 1 265 ? 4.664 -3.869 -21.156 1 97.75 265 LYS B C 1
ATOM 4851 O O . LYS B 1 265 ? 4.336 -2.689 -21 1 97.75 265 LYS B O 1
ATOM 4856 N N . ALA B 1 266 ? 4.168 -4.867 -20.406 1 97.31 266 ALA B N 1
ATOM 4857 C CA . ALA B 1 266 ? 3.256 -4.566 -19.312 1 97.31 266 ALA B CA 1
ATOM 4858 C C . ALA B 1 266 ? 3.938 -3.701 -18.25 1 97.31 266 ALA B C 1
ATOM 4860 O O . ALA B 1 266 ? 3.354 -2.727 -17.781 1 97.31 266 ALA B O 1
ATOM 4861 N N . LEU B 1 267 ? 5.176 -3.99 -17.906 1 98.31 267 LEU B N 1
ATOM 4862 C CA . LEU B 1 267 ? 5.879 -3.252 -16.859 1 98.31 267 LEU B CA 1
ATOM 4863 C C . LEU B 1 267 ? 6.34 -1.893 -17.375 1 98.31 267 LEU B C 1
ATOM 4865 O O . LEU B 1 267 ? 6.43 -0.933 -16.609 1 98.31 267 LEU B O 1
ATOM 4869 N N . LEU B 1 268 ? 6.621 -1.864 -18.672 1 96.81 268 LEU B N 1
ATOM 4870 C CA . LEU B 1 268 ? 6.941 -0.562 -19.25 1 96.81 268 LEU B CA 1
ATOM 4871 C C . LEU B 1 268 ? 5.754 0.386 -19.156 1 96.81 268 LEU B C 1
ATOM 4873 O O . LEU B 1 268 ? 5.922 1.572 -18.859 1 96.81 268 LEU B O 1
ATOM 4877 N N . LEU B 1 269 ? 4.59 -0.138 -19.375 1 95.88 269 LEU B N 1
ATOM 4878 C CA . LEU B 1 269 ? 3.385 0.667 -19.219 1 95.88 269 LEU B CA 1
ATOM 4879 C C . LEU B 1 269 ? 3.195 1.071 -17.766 1 95.88 269 LEU B C 1
ATOM 4881 O O . LEU B 1 269 ? 2.871 2.225 -17.469 1 95.88 269 LEU B O 1
ATOM 4885 N N . SER B 1 270 ? 3.346 0.1 -16.828 1 95.62 270 SER B N 1
ATOM 4886 C CA . SER B 1 270 ? 3.234 0.378 -15.398 1 95.62 270 SER B CA 1
ATOM 4887 C C . SER B 1 270 ? 4.211 1.468 -14.969 1 95.62 270 SER B C 1
ATOM 4889 O O . SER B 1 270 ? 3.855 2.361 -14.203 1 95.62 270 SER B O 1
ATOM 4891 N N . SER B 1 27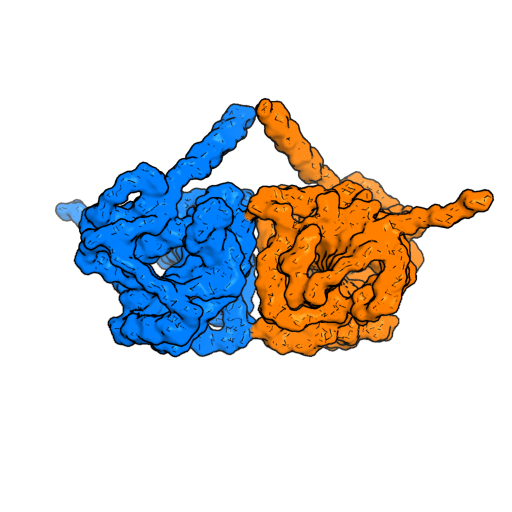1 ? 5.43 1.379 -15.469 1 95.94 271 SER B N 1
ATOM 4892 C CA . SER B 1 271 ? 6.453 2.375 -15.164 1 95.94 271 SER B CA 1
ATOM 4893 C C . SER B 1 271 ? 6.055 3.752 -15.688 1 95.94 271 SER B C 1
ATOM 4895 O O . SER B 1 271 ? 6.262 4.762 -15.008 1 95.94 271 SER B O 1
ATOM 4897 N N . LYS B 1 272 ? 5.504 3.814 -16.828 1 94.44 272 LYS B N 1
ATOM 4898 C CA . LYS B 1 272 ? 5.059 5.078 -17.406 1 94.44 272 LYS B CA 1
ATOM 4899 C C . LYS B 1 272 ? 3.928 5.691 -16.594 1 94.44 272 LYS B C 1
ATOM 4901 O O . LYS B 1 272 ? 3.924 6.898 -16.328 1 94.44 272 LYS B O 1
ATOM 4906 N N . ILE B 1 273 ? 3.043 4.871 -16.125 1 91.44 273 ILE B N 1
ATOM 4907 C CA . ILE B 1 273 ? 1.922 5.32 -15.305 1 91.44 273 ILE B CA 1
ATOM 4908 C C . ILE B 1 273 ? 2.443 5.902 -13.992 1 91.44 273 ILE B C 1
ATOM 4910 O O . ILE B 1 273 ? 1.961 6.938 -13.531 1 91.44 273 ILE B O 1
ATOM 4914 N N . ALA B 1 274 ? 3.467 5.328 -13.438 1 92.12 274 ALA B N 1
ATOM 4915 C CA . ALA B 1 274 ? 4.035 5.754 -12.156 1 92.12 274 ALA B CA 1
ATOM 4916 C C . ALA B 1 274 ? 4.992 6.93 -12.352 1 92.12 274 ALA B C 1
ATOM 4918 O O . ALA B 1 274 ? 5.355 7.602 -11.383 1 92.12 274 ALA B O 1
ATOM 4919 N N . GLY B 1 275 ? 5.375 7.168 -13.578 1 92.94 275 GLY B N 1
ATOM 4920 C CA . GLY B 1 275 ? 6.355 8.203 -13.852 1 92.94 275 GLY B CA 1
ATOM 4921 C C . GLY B 1 275 ? 7.746 7.855 -13.359 1 92.94 275 GLY B C 1
ATOM 4922 O O . GLY B 1 275 ? 8.461 8.719 -12.844 1 92.94 275 GLY B O 1
ATOM 4923 N N . GLU B 1 276 ? 8.062 6.602 -13.406 1 93.44 276 GLU B N 1
ATOM 4924 C CA . GLU B 1 276 ? 9.359 6.105 -12.961 1 93.44 276 GLU B CA 1
ATOM 4925 C C . GLU B 1 276 ? 10.078 5.359 -14.086 1 93.44 276 GLU B C 1
ATOM 4927 O O . GLU B 1 276 ? 9.43 4.824 -14.992 1 93.44 276 GLU B O 1
ATOM 4932 N N . PRO B 1 277 ? 11.383 5.305 -14 1 90.06 277 PRO B N 1
ATOM 4933 C CA . PRO B 1 277 ? 12.102 4.672 -15.109 1 90.06 277 PRO B CA 1
ATOM 4934 C C . PRO B 1 277 ? 11.953 3.154 -15.117 1 90.06 277 PRO B C 1
ATOM 4936 O O . PRO B 1 277 ? 11.938 2.539 -16.188 1 90.06 277 PRO B O 1
ATOM 4939 N N . ASP B 1 278 ? 11.906 2.605 -13.891 1 92.12 278 ASP B N 1
ATOM 4940 C CA . ASP B 1 278 ? 11.883 1.148 -13.828 1 92.12 278 ASP B CA 1
ATOM 4941 C C . ASP B 1 278 ? 10.914 0.664 -12.75 1 92.12 278 ASP B C 1
ATOM 4943 O O . ASP B 1 278 ? 10.695 1.345 -11.75 1 92.12 278 ASP B O 1
ATOM 4947 N N . ARG B 1 279 ? 10.242 -0.431 -13.148 1 97.69 279 ARG B N 1
ATOM 4948 C CA . ARG B 1 279 ? 9.812 -1.333 -12.086 1 97.69 279 ARG B CA 1
ATOM 4949 C C . ARG B 1 279 ? 10.898 -2.35 -11.75 1 97.69 279 ARG B C 1
ATOM 4951 O O . ARG B 1 279 ? 11.875 -2.494 -12.5 1 97.69 279 ARG B O 1
ATOM 4958 N N . LEU B 1 280 ? 10.75 -3.059 -10.68 1 98.81 280 LEU B N 1
ATOM 4959 C CA . LEU B 1 280 ? 11.727 -4.07 -10.297 1 98.81 280 LEU B CA 1
ATOM 4960 C C . LEU B 1 280 ? 11.906 -5.105 -11.398 1 98.81 280 LEU B C 1
ATOM 4962 O O . LEU B 1 280 ? 13.016 -5.566 -11.656 1 98.81 280 LEU B O 1
ATOM 4966 N N . GLY B 1 281 ? 10.875 -5.453 -12.156 1 98.69 281 GLY B N 1
ATOM 4967 C CA . GLY B 1 281 ? 10.906 -6.477 -13.195 1 98.69 281 GLY B CA 1
ATOM 4968 C C . GLY B 1 281 ? 11.586 -6.016 -14.469 1 98.69 281 GLY B C 1
ATOM 4969 O O . GLY B 1 281 ? 11.875 -6.824 -15.352 1 98.69 281 GLY B O 1
ATOM 4970 N N . THR B 1 282 ? 11.859 -4.73 -14.609 1 98.31 282 THR B N 1
ATOM 4971 C CA . THR B 1 282 ? 12.555 -4.215 -15.781 1 98.31 282 THR B CA 1
ATOM 4972 C C . THR B 1 282 ? 13.906 -3.627 -15.383 1 98.31 282 THR B C 1
ATOM 4974 O O . THR B 1 282 ? 14.586 -3.01 -16.203 1 98.31 282 THR B O 1
ATOM 4977 N N . LEU B 1 283 ? 14.281 -3.764 -14.125 1 97.44 283 LEU B N 1
ATOM 4978 C CA . LEU B 1 283 ? 15.508 -3.17 -13.617 1 97.44 283 LEU B CA 1
ATOM 4979 C C . LEU B 1 283 ? 16.734 -3.781 -14.297 1 97.44 283 LEU B C 1
ATOM 4981 O O . LEU B 1 283 ? 16.875 -5.004 -14.328 1 97.44 283 LEU B O 1
ATOM 4985 N N . GLN B 1 284 ? 17.609 -2.908 -14.797 1 92.56 284 GLN B N 1
ATOM 4986 C CA . GLN B 1 284 ? 18.844 -3.361 -15.438 1 92.56 284 GLN B CA 1
ATOM 4987 C C . GLN B 1 284 ? 20.062 -3.016 -14.594 1 92.56 284 GLN B C 1
ATOM 4989 O O . GLN B 1 284 ? 21.047 -3.746 -14.602 1 92.56 284 GLN B O 1
ATOM 4994 N N . ASP B 1 285 ? 19.969 -1.931 -13.891 1 94.81 285 ASP B N 1
ATOM 4995 C CA . ASP B 1 285 ? 21.109 -1.479 -13.078 1 94.81 285 ASP B CA 1
ATOM 4996 C C . ASP B 1 285 ? 21.188 -2.256 -11.766 1 94.81 285 ASP B C 1
ATOM 4998 O O . ASP B 1 285 ? 20.547 -1.887 -10.781 1 94.81 285 ASP B O 1
ATOM 5002 N N . LEU B 1 286 ? 22.031 -3.217 -11.68 1 95.31 286 LEU B N 1
ATOM 5003 C CA . LEU B 1 286 ? 22.172 -4.121 -10.539 1 95.31 286 LEU B CA 1
ATOM 5004 C C . LEU B 1 286 ? 22.625 -3.359 -9.297 1 95.31 286 LEU B C 1
ATOM 5006 O O . LEU B 1 286 ? 22.422 -3.826 -8.172 1 95.31 286 LEU B O 1
ATOM 5010 N N . ARG B 1 287 ? 23.234 -2.172 -9.445 1 96.88 287 ARG B N 1
ATOM 5011 C CA . ARG B 1 287 ? 23.734 -1.395 -8.32 1 96.88 287 ARG B CA 1
ATOM 5012 C C . ARG B 1 287 ? 22.594 -0.963 -7.402 1 96.88 287 ARG B C 1
ATOM 5014 O O . ARG B 1 287 ? 22.797 -0.766 -6.203 1 96.88 287 ARG B O 1
ATOM 5021 N N . ARG B 1 288 ? 21.375 -0.925 -7.93 1 97.56 288 ARG B N 1
ATOM 5022 C CA . ARG B 1 288 ? 20.219 -0.461 -7.191 1 97.56 288 ARG B CA 1
ATOM 5023 C C . ARG B 1 288 ? 19.781 -1.481 -6.141 1 97.56 288 ARG B C 1
ATOM 5025 O O . ARG B 1 288 ? 19.062 -1.15 -5.207 1 97.56 288 ARG B O 1
ATOM 5032 N N . VAL B 1 289 ? 20.25 -2.76 -6.305 1 98 289 VAL B N 1
ATOM 5033 C CA . VAL B 1 289 ? 19.906 -3.777 -5.32 1 98 289 VAL B CA 1
ATOM 5034 C C . VAL B 1 289 ? 21.156 -4.531 -4.879 1 98 289 VAL B C 1
ATOM 5036 O O . VAL B 1 289 ? 21.062 -5.672 -4.422 1 98 289 VAL B O 1
ATOM 5039 N N . ALA B 1 290 ? 22.312 -3.953 -5.012 1 97.38 290 ALA B N 1
ATOM 5040 C CA . ALA B 1 290 ? 23.594 -4.625 -4.809 1 97.38 290 ALA B CA 1
ATOM 5041 C C . ALA B 1 290 ? 23.766 -5.035 -3.352 1 97.38 290 ALA B C 1
ATOM 5043 O O . ALA B 1 290 ? 24.438 -6.023 -3.059 1 97.38 290 ALA B O 1
ATOM 5044 N N . ASP B 1 291 ? 23.203 -4.328 -2.475 1 96.81 291 ASP B N 1
ATOM 5045 C CA . ASP B 1 291 ? 23.359 -4.582 -1.047 1 96.81 291 ASP B CA 1
ATOM 5046 C C . ASP B 1 291 ? 22.453 -5.715 -0.578 1 96.81 291 ASP B C 1
ATOM 5048 O O . ASP B 1 291 ? 22.578 -6.18 0.56 1 96.81 291 ASP B O 1
ATOM 5052 N N . LEU B 1 292 ? 21.547 -6.164 -1.416 1 97.69 292 LEU B N 1
ATOM 5053 C CA . LEU B 1 292 ? 20.594 -7.223 -1.088 1 97.69 292 LEU B CA 1
ATOM 5054 C C . LEU B 1 292 ? 21.031 -8.555 -1.687 1 97.69 292 LEU B C 1
ATOM 5056 O O . LEU B 1 292 ? 21.547 -8.594 -2.805 1 97.69 292 LEU B O 1
ATOM 5060 N N . LYS B 1 293 ? 20.844 -9.641 -0.94 1 95.06 293 LYS B N 1
ATOM 5061 C CA . LYS B 1 293 ? 21.156 -10.969 -1.45 1 95.06 293 LYS B CA 1
ATOM 5062 C C . LYS B 1 293 ? 20.047 -11.492 -2.352 1 95.06 293 LYS B C 1
ATOM 5064 O O . LYS B 1 293 ? 19.188 -12.25 -1.904 1 95.06 293 LYS B O 1
ATOM 5069 N N . VAL B 1 294 ? 20.125 -11.109 -3.623 1 95.75 294 VAL B N 1
ATOM 5070 C CA . VAL B 1 294 ? 19.109 -11.5 -4.602 1 95.75 294 VAL B CA 1
ATOM 5071 C C . VAL B 1 294 ? 19.781 -11.977 -5.883 1 95.75 294 VAL B C 1
ATOM 5073 O O . VAL B 1 294 ? 20.938 -11.617 -6.152 1 95.75 294 VAL B O 1
ATOM 5076 N N . THR B 1 295 ? 19.156 -12.828 -6.562 1 92.81 295 THR B N 1
ATOM 5077 C CA . THR B 1 295 ? 19.547 -13.25 -7.902 1 92.81 295 THR B CA 1
ATOM 5078 C C . THR B 1 295 ? 18.547 -12.758 -8.938 1 92.81 295 THR B C 1
ATOM 5080 O O . THR B 1 295 ? 17.375 -13.148 -8.906 1 92.81 295 THR B O 1
ATOM 5083 N N . MET B 1 296 ? 19.031 -11.938 -9.836 1 94.56 296 MET B N 1
ATOM 5084 C CA . MET B 1 296 ? 18.188 -11.445 -10.922 1 94.56 296 MET B CA 1
ATOM 5085 C C . MET B 1 296 ? 18.438 -12.242 -12.203 1 94.56 296 MET B C 1
ATOM 5087 O O . MET B 1 296 ? 19.578 -12.359 -12.648 1 94.56 296 MET B O 1
ATOM 5091 N N . ILE B 1 297 ? 17.375 -12.758 -12.703 1 93 297 ILE B N 1
ATOM 5092 C CA . ILE B 1 297 ? 17.484 -13.539 -13.938 1 93 297 ILE B CA 1
ATOM 5093 C C . ILE B 1 297 ? 16.781 -12.797 -15.078 1 93 297 ILE B C 1
ATOM 5095 O O . ILE B 1 297 ? 15.57 -12.594 -15.039 1 93 297 ILE B O 1
ATOM 5099 N N . ASP B 1 298 ? 17.547 -12.43 -16.078 1 94.19 298 ASP B N 1
ATOM 5100 C CA . ASP B 1 298 ? 17.016 -11.719 -17.234 1 94.19 298 ASP B CA 1
ATOM 5101 C C . ASP B 1 298 ? 16.516 -12.688 -18.297 1 94.19 298 ASP B C 1
ATOM 5103 O O . ASP B 1 298 ? 17.281 -13.492 -18.828 1 94.19 298 ASP B O 1
ATOM 5107 N N . THR B 1 299 ? 15.273 -12.547 -18.656 1 94.75 299 THR B N 1
ATOM 5108 C CA . THR B 1 299 ? 14.672 -13.477 -19.609 1 94.75 299 THR B CA 1
ATOM 5109 C C . THR B 1 299 ? 14.328 -12.766 -20.922 1 94.75 299 THR B C 1
ATOM 5111 O O . THR B 1 299 ? 13.484 -13.234 -21.688 1 94.75 299 THR B O 1
ATOM 5114 N N . GLY B 1 300 ? 14.945 -11.602 -21.203 1 95.44 300 GLY B N 1
ATOM 5115 C CA . GLY B 1 300 ? 14.664 -10.812 -22.391 1 95.44 300 GLY B CA 1
ATOM 5116 C C . GLY B 1 300 ? 14.828 -11.594 -23.672 1 95.44 300 GLY B C 1
ATOM 5117 O O . GLY B 1 300 ? 14.109 -11.359 -24.641 1 95.44 300 GLY B O 1
ATOM 5118 N N . ALA B 1 301 ? 15.695 -12.547 -23.734 1 93.56 301 ALA B N 1
ATOM 5119 C CA . ALA B 1 301 ? 16 -13.328 -24.938 1 93.56 301 ALA B CA 1
ATOM 5120 C C . ALA B 1 301 ? 14.891 -14.328 -25.234 1 93.56 301 ALA B C 1
ATOM 5122 O O . ALA B 1 301 ? 14.836 -14.898 -26.328 1 93.56 301 ALA B O 1
ATOM 5123 N N . PHE B 1 302 ? 14.016 -14.469 -24.312 1 94.69 302 PHE B N 1
ATOM 5124 C CA . PHE B 1 302 ? 12.945 -15.445 -24.469 1 94.69 302 PHE B CA 1
ATOM 5125 C C . PHE B 1 302 ? 11.586 -14.758 -24.531 1 94.69 302 PHE B C 1
ATOM 5127 O O . PHE B 1 302 ? 10.57 -15.352 -24.156 1 94.69 302 PHE B O 1
ATOM 5134 N N . SER B 1 303 ? 11.57 -13.562 -24.953 1 95.81 303 SER B N 1
ATOM 5135 C CA . SER B 1 303 ? 10.352 -12.758 -24.906 1 95.81 303 SER B CA 1
ATOM 5136 C C . SER B 1 303 ? 9.273 -13.344 -25.797 1 95.81 303 SER B C 1
ATOM 5138 O O . SER B 1 303 ? 9.516 -13.625 -26.984 1 95.81 303 SER B O 1
ATOM 5140 N N . THR B 1 304 ? 8.195 -13.594 -25.266 1 93.25 304 THR B N 1
ATOM 5141 C CA . THR B 1 304 ? 6.984 -14.016 -25.953 1 93.25 304 THR B CA 1
ATOM 5142 C C . THR B 1 304 ? 5.789 -13.156 -25.531 1 93.25 304 THR B C 1
ATOM 5144 O O . THR B 1 304 ? 5.746 -12.656 -24.406 1 93.25 304 THR B O 1
ATOM 5147 N N . ALA B 1 305 ? 4.762 -12.984 -26.5 1 92.19 305 ALA B N 1
ATOM 5148 C CA . ALA B 1 305 ? 3.609 -12.133 -26.234 1 92.19 305 ALA B CA 1
ATOM 5149 C C . ALA B 1 305 ? 4.047 -10.75 -25.766 1 92.19 305 ALA B C 1
ATOM 5151 O O . ALA B 1 305 ? 4.832 -10.07 -26.438 1 92.19 305 ALA B O 1
ATOM 5152 N N . ASP B 1 306 ? 3.617 -10.352 -24.594 1 93.56 306 ASP B N 1
ATOM 5153 C CA . ASP B 1 306 ? 3.998 -9.023 -24.094 1 93.56 306 ASP B CA 1
ATOM 5154 C C . ASP B 1 306 ? 5.281 -9.094 -23.281 1 93.56 306 ASP B C 1
ATOM 5156 O O . ASP B 1 306 ? 5.746 -8.078 -22.75 1 93.56 306 ASP B O 1
ATOM 5160 N N . GLY B 1 307 ? 5.852 -10.297 -23.188 1 96.12 307 GLY B N 1
ATOM 5161 C CA . GLY B 1 307 ? 7.113 -10.477 -22.484 1 96.12 307 GLY B CA 1
ATOM 5162 C C . GLY B 1 307 ? 6.957 -10.516 -20.969 1 96.12 307 GLY B C 1
ATOM 5163 O O . GLY B 1 307 ? 7.949 -10.516 -20.234 1 96.12 307 GLY B O 1
ATOM 5164 N N . HIS B 1 308 ? 5.719 -10.516 -20.469 1 97.25 308 HIS B N 1
ATOM 5165 C CA . HIS B 1 308 ? 5.438 -10.289 -19.047 1 97.25 308 HIS B CA 1
ATOM 5166 C C . HIS B 1 308 ? 5.469 -11.594 -18.266 1 97.25 308 HIS B C 1
ATOM 5168 O O . HIS B 1 308 ? 5.707 -11.586 -17.047 1 97.25 308 HIS B O 1
ATOM 5174 N N . PHE B 1 309 ? 5.273 -12.734 -18.891 1 97.75 309 PHE B N 1
ATOM 5175 C CA . PHE B 1 309 ? 5.273 -14.031 -18.234 1 97.75 309 PHE B CA 1
ATOM 5176 C C . PHE B 1 309 ? 6.082 -15.047 -19.031 1 97.75 309 PHE B C 1
ATOM 5178 O O . PHE B 1 309 ? 5.637 -16.172 -19.234 1 97.75 309 PHE B O 1
ATOM 5185 N N . ASN B 1 310 ? 7.203 -14.641 -19.5 1 96.44 310 ASN B N 1
ATOM 5186 C CA . ASN B 1 310 ? 8.07 -15.508 -20.281 1 96.44 310 ASN B CA 1
ATOM 5187 C C . ASN B 1 310 ? 8.32 -16.844 -19.578 1 96.44 310 ASN B C 1
ATOM 5189 O O . ASN B 1 310 ? 8.328 -17.891 -20.234 1 96.44 310 ASN B O 1
ATOM 5193 N N . VAL B 1 311 ? 8.477 -16.797 -18.297 1 94.69 311 VAL B N 1
ATOM 5194 C CA . VAL B 1 311 ? 8.859 -17.953 -17.484 1 94.69 311 VAL B CA 1
ATOM 5195 C C . VAL B 1 311 ? 7.84 -19.078 -17.688 1 94.69 311 VAL B C 1
ATOM 5197 O O . VAL B 1 311 ? 8.203 -20.25 -17.734 1 94.69 311 VAL B O 1
ATOM 5200 N N . ALA B 1 312 ? 6.559 -18.75 -17.812 1 95.62 312 ALA B N 1
ATOM 5201 C CA . ALA B 1 312 ? 5.52 -19.766 -17.875 1 95.62 312 ALA B CA 1
ATOM 5202 C C . ALA B 1 312 ? 5.023 -19.969 -19.312 1 95.62 312 ALA B C 1
ATOM 5204 O O . ALA B 1 312 ? 4.367 -20.953 -19.609 1 95.62 312 ALA B O 1
ATOM 5205 N N . ASN B 1 313 ? 5.398 -19.031 -20.203 1 96.81 313 ASN B N 1
ATOM 5206 C CA . ASN B 1 313 ? 4.828 -19.062 -21.547 1 96.81 313 ASN B CA 1
ATOM 5207 C C . ASN B 1 313 ? 5.812 -19.625 -22.562 1 96.81 313 ASN B C 1
ATOM 5209 O O . ASN B 1 313 ? 5.406 -20.188 -23.594 1 96.81 313 ASN B O 1
ATOM 5213 N N . ASN B 1 314 ? 7.098 -19.422 -22.359 1 95.94 314 ASN B N 1
ATOM 5214 C CA . ASN B 1 314 ? 8.086 -19.781 -23.375 1 95.94 314 ASN B CA 1
ATOM 5215 C C . ASN B 1 314 ? 8.602 -21.203 -23.172 1 95.94 314 ASN B C 1
ATOM 5217 O O . ASN B 1 314 ? 9.289 -21.484 -22.188 1 95.94 314 ASN B O 1
ATOM 5221 N N . PRO B 1 315 ? 8.367 -22.078 -24.156 1 94.81 315 PRO B N 1
ATOM 5222 C CA . PRO B 1 315 ? 8.727 -23.484 -23.969 1 94.81 315 PRO B CA 1
ATOM 5223 C C . PRO B 1 315 ? 10.234 -23.688 -23.812 1 94.81 315 PRO B C 1
ATOM 5225 O O . PRO B 1 315 ? 10.664 -24.547 -23.047 1 94.81 315 PRO B O 1
ATOM 5228 N N . ALA B 1 316 ? 11 -22.938 -24.547 1 91.44 316 ALA B N 1
ATOM 5229 C CA . ALA B 1 316 ? 12.453 -23.078 -24.453 1 91.44 316 ALA B CA 1
ATOM 5230 C C . ALA B 1 316 ? 12.953 -22.672 -23.078 1 91.44 316 ALA B C 1
ATOM 5232 O O . ALA B 1 316 ? 13.836 -23.328 -22.516 1 91.44 316 ALA B O 1
ATOM 5233 N N . LEU B 1 317 ? 12.406 -21.562 -22.547 1 91.88 317 LEU B N 1
ATOM 5234 C CA . LEU B 1 317 ? 12.789 -21.109 -21.203 1 91.88 317 LEU B CA 1
ATOM 5235 C C . LEU B 1 317 ? 12.344 -22.109 -20.141 1 91.88 317 LEU B C 1
ATOM 5237 O O . LEU B 1 317 ? 13.094 -22.391 -19.203 1 91.88 317 LEU B O 1
ATOM 5241 N N . ILE B 1 318 ? 11.125 -22.672 -20.266 1 92.75 318 ILE B N 1
ATOM 5242 C CA . ILE B 1 318 ? 10.602 -23.656 -19.328 1 92.75 318 ILE B CA 1
ATOM 5243 C C . ILE B 1 318 ? 11.523 -24.875 -19.312 1 92.75 318 ILE B C 1
ATOM 5245 O O . ILE B 1 318 ? 11.883 -25.375 -18.234 1 92.75 318 ILE B O 1
ATOM 5249 N N . ARG B 1 319 ? 11.953 -25.328 -20.453 1 88.75 319 ARG B N 1
ATOM 5250 C CA . ARG B 1 319 ? 12.852 -26.469 -20.547 1 88.75 319 ARG B CA 1
ATOM 5251 C C . ARG B 1 319 ? 14.203 -26.156 -19.906 1 88.75 319 ARG B C 1
ATOM 5253 O O . ARG B 1 319 ? 14.766 -26.984 -19.203 1 88.75 319 ARG B O 1
ATOM 5260 N N . LEU B 1 320 ? 14.609 -24.938 -20.219 1 84.31 320 LEU B N 1
ATOM 5261 C CA . LEU B 1 320 ? 15.891 -24.516 -19.656 1 84.31 320 LEU B CA 1
ATOM 5262 C C . LEU B 1 320 ? 15.836 -24.484 -18.141 1 84.31 320 LEU B C 1
ATOM 5264 O O . LEU B 1 320 ? 16.75 -24.984 -17.469 1 84.31 320 LEU B O 1
ATOM 5268 N N . LEU B 1 321 ? 14.781 -23.984 -17.562 1 86.19 321 LEU B N 1
ATOM 5269 C CA . LEU B 1 321 ? 14.633 -23.828 -16.125 1 86.19 321 LEU B CA 1
ATOM 5270 C C . LEU B 1 321 ? 14.328 -25.172 -15.469 1 86.19 321 LEU B C 1
ATOM 5272 O O . LEU B 1 321 ? 14.688 -25.406 -14.312 1 86.19 321 LEU B O 1
ATOM 5276 N N . GLY B 1 322 ? 13.664 -26.078 -16.203 1 79.44 322 GLY B N 1
ATOM 5277 C CA . GLY B 1 322 ? 13.344 -27.406 -15.688 1 79.44 322 GLY B CA 1
ATOM 5278 C C . GLY B 1 322 ? 14.539 -28.328 -15.625 1 79.44 322 GLY B C 1
ATOM 5279 O O . GLY B 1 322 ? 14.633 -29.172 -14.727 1 79.44 322 GLY B O 1
ATOM 5280 N N . GLN B 1 323 ? 15.336 -28.453 -16.703 1 68.19 323 GLN B N 1
ATOM 5281 C CA . GLN B 1 323 ? 16.516 -29.312 -16.781 1 68.19 323 GLN B CA 1
ATOM 5282 C C . GLN B 1 323 ? 17.562 -28.906 -15.766 1 68.19 323 GLN B C 1
ATOM 5284 O O . GLN B 1 323 ? 18.312 -29.75 -15.266 1 68.19 323 GLN B O 1
ATOM 5289 N N . THR B 1 324 ? 17.625 -27.609 -15.703 1 51.88 324 THR B N 1
ATOM 5290 C CA . THR B 1 324 ? 18.672 -27.156 -14.789 1 51.88 324 THR B CA 1
ATOM 5291 C C . THR B 1 324 ? 18.219 -27.312 -13.336 1 51.88 324 THR B C 1
ATOM 5293 O O . THR B 1 324 ? 17.266 -26.688 -12.898 1 51.88 324 THR B O 1
ATOM 5296 N N . GLY B 1 325 ? 17.875 -28.594 -12.938 1 50.03 325 GLY B N 1
ATOM 5297 C CA . GLY B 1 325 ? 17.891 -28.641 -11.484 1 50.03 325 GLY B CA 1
ATOM 5298 C C . GLY B 1 325 ? 18.453 -27.375 -10.852 1 50.03 325 GLY B C 1
ATOM 5299 O O . GLY B 1 325 ? 18.578 -27.281 -9.633 1 50.03 325 GLY B O 1
ATOM 5300 N N . GLN B 1 326 ? 18.812 -26.547 -11.688 1 46.97 326 GLN B N 1
ATOM 5301 C CA . GLN B 1 326 ? 19.672 -25.375 -11.531 1 46.97 326 GLN B CA 1
ATOM 5302 C C . GLN B 1 326 ? 18.875 -24.188 -10.969 1 46.97 326 GLN B C 1
ATOM 5304 O O . GLN B 1 326 ? 19.453 -23.281 -10.367 1 46.97 326 GLN B O 1
ATOM 5309 N N . VAL B 1 327 ? 17.609 -24 -11.43 1 48.72 327 VAL B N 1
ATOM 5310 C CA . VAL B 1 327 ? 16.891 -22.984 -10.648 1 48.72 327 VAL B CA 1
ATOM 5311 C C . VAL B 1 327 ? 17.094 -23.25 -9.156 1 48.72 327 VAL B C 1
ATOM 5313 O O . VAL B 1 327 ? 17.344 -22.328 -8.383 1 48.72 327 VAL B O 1
ATOM 5316 N N . VAL B 1 328 ? 16.906 -24.578 -8.898 1 49.31 328 VAL B N 1
ATOM 5317 C CA . VAL B 1 328 ? 17.156 -24.969 -7.512 1 49.31 328 VAL B CA 1
ATOM 5318 C C . VAL B 1 328 ? 18.609 -24.688 -7.156 1 49.31 328 VAL B C 1
ATOM 5320 O O . VAL B 1 328 ? 18.906 -24.156 -6.078 1 49.31 328 VAL B O 1
ATOM 5323 N N . LYS B 1 329 ? 19.531 -25.125 -8.008 1 50.12 329 LYS B N 1
ATOM 5324 C CA . LYS B 1 329 ? 20.938 -24.906 -7.699 1 50.12 329 LYS B CA 1
ATOM 5325 C C . LYS B 1 329 ? 21.281 -23.422 -7.746 1 50.12 329 LYS B C 1
ATOM 5327 O O . LYS B 1 329 ? 22.125 -22.953 -6.977 1 50.12 329 LYS B O 1
ATOM 5332 N N . ILE B 1 330 ? 20.734 -22.734 -8.633 1 49.12 330 ILE B N 1
ATOM 5333 C CA . ILE B 1 330 ? 20.844 -21.281 -8.633 1 49.12 330 ILE B CA 1
ATOM 5334 C C . ILE B 1 330 ? 20.25 -20.719 -7.348 1 49.12 330 ILE B C 1
ATOM 5336 O O . ILE B 1 330 ? 20.844 -19.828 -6.719 1 49.12 330 ILE B O 1
ATOM 5340 N N . LEU B 1 331 ? 19.094 -21.297 -7.047 1 48.31 331 LEU B N 1
ATOM 5341 C CA . LEU B 1 331 ? 18.422 -20.906 -5.805 1 48.31 331 LEU B CA 1
ATOM 5342 C C . LEU B 1 331 ? 19.25 -21.328 -4.594 1 48.31 331 LEU B C 1
ATOM 5344 O O . LEU B 1 331 ? 19.203 -20.672 -3.549 1 48.31 331 LEU B O 1
ATOM 5348 N N . GLU B 1 332 ? 19.938 -22.469 -4.691 1 48.03 332 GLU B N 1
ATOM 5349 C CA . GLU B 1 332 ? 20.75 -22.938 -3.572 1 48.03 332 GLU B CA 1
ATOM 5350 C C . GLU B 1 332 ? 22.078 -22.203 -3.516 1 48.03 332 GLU B C 1
ATOM 5352 O O . GLU B 1 332 ? 22.922 -22.484 -2.65 1 48.03 332 GLU B O 1
ATOM 5357 N N . GLY B 1 333 ? 22.234 -21.188 -4.184 1 46.12 333 GLY B N 1
ATOM 5358 C CA . GLY B 1 333 ? 23.453 -20.406 -4.062 1 46.12 333 GLY B CA 1
ATOM 5359 C C . GLY B 1 333 ? 24.688 -21.188 -4.496 1 46.12 333 GLY B C 1
ATOM 5360 O O . GLY B 1 333 ? 25.812 -20.812 -4.16 1 46.12 333 GLY B O 1
ATOM 5361 N N . ASP B 1 334 ? 24.562 -22.406 -4.949 1 45.59 334 ASP B N 1
ATOM 5362 C CA . ASP B 1 334 ? 25.719 -23.219 -5.312 1 45.59 334 ASP B CA 1
ATOM 5363 C C . ASP B 1 334 ? 26.406 -22.672 -6.566 1 45.59 334 ASP B C 1
ATOM 5365 O O . ASP B 1 334 ? 25.766 -22.531 -7.609 1 45.59 334 ASP B O 1
ATOM 5369 N N . GLN B 1 335 ? 27.625 -22.156 -6.387 1 47.28 335 GLN B N 1
ATOM 5370 C CA . GLN B 1 335 ? 28.5 -21.641 -7.434 1 47.28 335 GLN B CA 1
ATOM 5371 C C . GLN B 1 335 ? 28.594 -22.625 -8.602 1 47.28 335 GLN B C 1
ATOM 5373 O O . GLN B 1 335 ? 28.781 -22.219 -9.75 1 47.28 335 GLN B O 1
ATOM 5378 N N . THR B 1 336 ? 28.594 -23.875 -8.297 1 46.16 336 THR B N 1
ATOM 5379 C CA . THR B 1 336 ? 28.734 -24.859 -9.359 1 46.16 336 THR B CA 1
ATOM 5380 C C . THR B 1 336 ? 27.562 -24.781 -10.344 1 46.16 336 THR B C 1
ATOM 5382 O O . THR B 1 336 ? 27.734 -24.984 -11.539 1 46.16 336 THR B O 1
ATOM 5385 N N . GLY B 1 337 ? 26.516 -24.547 -9.82 1 48.59 337 GLY B N 1
ATOM 5386 C CA . GLY B 1 337 ? 25.344 -24.406 -10.672 1 48.59 337 GLY B CA 1
ATOM 5387 C C . GLY B 1 337 ? 25.422 -23.203 -11.594 1 48.59 337 GLY B C 1
ATOM 5388 O O . GLY B 1 337 ? 24.906 -23.25 -12.719 1 48.59 337 GLY B O 1
ATOM 5389 N N . LYS B 1 338 ? 26.047 -22.203 -11.062 1 50.31 338 LYS B N 1
ATOM 5390 C CA . LYS B 1 338 ? 26.328 -21.031 -11.891 1 50.31 338 LYS B CA 1
ATOM 5391 C C . LYS B 1 338 ? 27.109 -21.422 -13.141 1 50.31 338 LYS B C 1
ATOM 5393 O O . LYS B 1 338 ? 26.922 -20.844 -14.211 1 50.31 338 LYS B O 1
ATOM 5398 N N . ARG B 1 339 ? 27.875 -22.406 -12.922 1 47.97 339 ARG B N 1
ATOM 5399 C CA . ARG B 1 339 ? 28.75 -22.812 -14.023 1 47.97 339 ARG B CA 1
ATOM 5400 C C . ARG B 1 339 ? 27.953 -23.516 -15.117 1 47.97 339 ARG B C 1
ATOM 5402 O O . ARG B 1 339 ? 28.297 -23.438 -16.297 1 47.97 339 ARG B O 1
ATOM 5409 N N . ASN B 1 340 ? 26.938 -24.172 -14.617 1 46.53 340 ASN B N 1
ATOM 5410 C CA . ASN B 1 340 ? 26.281 -24.984 -15.641 1 46.53 340 ASN B CA 1
ATOM 5411 C C . ASN B 1 340 ? 25.219 -24.188 -16.406 1 46.53 340 ASN B C 1
ATOM 5413 O O . ASN B 1 340 ? 24.5 -24.734 -17.219 1 46.53 340 ASN B O 1
ATOM 5417 N N . LEU B 1 341 ? 24.875 -23 -15.758 1 52.16 341 LEU B N 1
ATOM 5418 C CA . LEU B 1 341 ? 24.047 -22.203 -16.641 1 52.16 341 LEU B CA 1
ATOM 5419 C C . LEU B 1 341 ? 24.812 -21.781 -17.891 1 52.16 341 LEU B C 1
ATOM 5421 O O . LEU B 1 341 ? 25.359 -20.688 -17.953 1 52.16 341 LEU B O 1
ATOM 5425 N N . ALA B 1 342 ? 25.469 -22.781 -18.469 1 48.88 342 ALA B N 1
ATOM 5426 C CA . ALA B 1 342 ? 26.312 -22.688 -19.656 1 48.88 342 ALA B CA 1
ATOM 5427 C C . ALA B 1 342 ? 25.812 -21.594 -20.594 1 48.88 342 ALA B C 1
ATOM 5429 O O . ALA B 1 342 ? 26.609 -21 -21.328 1 48.88 342 ALA B O 1
ATOM 5430 N N . ALA B 1 343 ? 24.344 -21.203 -20.5 1 56.78 343 ALA B N 1
ATOM 5431 C CA . ALA B 1 343 ? 23.844 -20.297 -21.516 1 56.78 343 ALA B CA 1
ATOM 5432 C C . ALA B 1 343 ? 23.625 -18.906 -20.953 1 56.78 343 ALA B C 1
ATOM 5434 O O . ALA B 1 343 ? 23.016 -18.047 -21.609 1 56.78 343 ALA B O 1
ATOM 5435 N N . GLY B 1 344 ? 24.188 -18.703 -19.719 1 67.19 344 GLY B N 1
ATOM 5436 C CA . GLY B 1 344 ? 23.953 -17.328 -19.281 1 67.19 344 GLY B CA 1
ATOM 5437 C C . GLY B 1 344 ? 25.203 -16.641 -18.781 1 67.19 344 GLY B C 1
ATOM 5438 O O . GLY B 1 344 ? 26.234 -17.281 -18.531 1 67.19 344 GLY B O 1
ATOM 5439 N N . VAL B 1 345 ? 25.266 -15.352 -19.031 1 75.12 345 VAL B N 1
ATOM 5440 C CA . VAL B 1 345 ? 26.312 -14.484 -18.484 1 75.12 345 VAL B CA 1
ATOM 5441 C C . VAL B 1 345 ? 25.953 -14.117 -17.031 1 75.12 345 VAL B C 1
ATOM 5443 O O . VAL B 1 345 ? 24.828 -13.727 -16.75 1 75.12 345 VAL B O 1
ATOM 5446 N N . VAL B 1 346 ? 26.922 -14.414 -16.156 1 79.12 346 VAL B N 1
ATOM 5447 C CA . VAL B 1 346 ? 26.719 -14.125 -14.75 1 79.12 346 VAL B CA 1
ATOM 5448 C C . VAL B 1 346 ? 27.516 -12.891 -14.344 1 79.12 346 VAL B C 1
ATOM 5450 O O . VAL B 1 346 ? 28.719 -12.797 -14.641 1 79.12 346 VAL B O 1
ATOM 5453 N N . LEU B 1 347 ? 26.797 -11.914 -13.781 1 82.75 347 LEU B N 1
ATOM 5454 C CA . LEU B 1 347 ? 27.406 -10.711 -13.227 1 82.75 347 LEU B CA 1
ATOM 5455 C C . LEU B 1 347 ? 27.062 -10.555 -11.75 1 82.75 347 LEU B C 1
ATOM 5457 O O . LEU B 1 347 ? 25.922 -10.805 -11.352 1 82.75 347 LEU B O 1
ATOM 5461 N N . SER B 1 348 ? 28.047 -10.266 -10.891 1 86.19 348 SER B N 1
ATOM 5462 C CA . SER B 1 348 ? 27.781 -10.039 -9.477 1 86.19 348 SER B CA 1
ATOM 5463 C C . SER B 1 348 ? 28.281 -8.664 -9.031 1 86.19 348 SER B C 1
ATOM 5465 O O . SER B 1 348 ? 29.328 -8.211 -9.477 1 86.19 348 SER B O 1
ATOM 5467 N N . VAL B 1 349 ? 27.438 -7.992 -8.312 1 88.56 349 VAL B N 1
ATOM 5468 C CA . VAL B 1 349 ? 27.797 -6.742 -7.641 1 88.56 349 VAL B CA 1
ATOM 5469 C C . VAL B 1 349 ? 27.422 -6.824 -6.164 1 88.56 349 VAL B C 1
ATOM 5471 O O . VAL B 1 349 ? 26.25 -6.816 -5.812 1 88.56 349 VAL B O 1
ATOM 5474 N N . GLN B 1 350 ? 28.422 -6.852 -5.219 1 92.56 350 GLN B N 1
ATOM 5475 C CA . GLN B 1 350 ? 28.234 -7.051 -3.785 1 92.56 350 GLN B CA 1
ATOM 5476 C C . GLN B 1 350 ? 27.422 -8.312 -3.506 1 92.56 350 GLN B C 1
ATOM 5478 O O . GLN B 1 350 ? 27.859 -9.422 -3.832 1 92.56 350 GLN B O 1
ATOM 5483 N N . ASN B 1 351 ? 26.203 -8.172 -2.994 1 87.19 351 ASN B N 1
ATOM 5484 C CA . ASN B 1 351 ? 25.422 -9.328 -2.572 1 87.19 351 ASN B CA 1
ATOM 5485 C C . ASN B 1 351 ? 24.453 -9.773 -3.656 1 87.19 351 ASN B C 1
ATOM 5487 O O . ASN B 1 351 ? 23.766 -10.789 -3.504 1 87.19 351 ASN B O 1
ATOM 5491 N N . ALA B 1 352 ? 24.406 -9.016 -4.805 1 89.94 352 ALA B N 1
ATOM 5492 C CA . ALA B 1 352 ? 23.422 -9.305 -5.848 1 89.94 352 ALA B CA 1
ATOM 5493 C C . ALA B 1 352 ? 24.078 -9.961 -7.055 1 89.94 352 ALA B C 1
ATOM 5495 O O . ALA B 1 352 ? 25.219 -9.656 -7.395 1 89.94 352 ALA B O 1
ATOM 5496 N N . THR B 1 353 ? 23.375 -10.875 -7.625 1 88.19 353 THR B N 1
ATOM 5497 C CA . THR B 1 353 ? 23.828 -11.562 -8.828 1 88.19 353 THR B CA 1
ATOM 5498 C C . THR B 1 353 ? 22.812 -11.398 -9.961 1 88.19 353 THR B C 1
ATOM 5500 O O . THR B 1 353 ? 21.609 -11.453 -9.727 1 88.19 353 THR B O 1
ATOM 5503 N N . ARG B 1 354 ? 23.344 -11.156 -11.141 1 90.06 354 ARG B N 1
ATOM 5504 C CA . ARG B 1 354 ? 22.516 -11.109 -12.336 1 90.06 354 ARG B CA 1
ATOM 5505 C C . ARG B 1 354 ? 22.906 -12.219 -13.312 1 90.06 354 ARG B C 1
ATOM 5507 O O . ARG B 1 354 ? 24.094 -12.422 -13.578 1 90.06 354 ARG B O 1
ATOM 5514 N N . ILE B 1 355 ? 21.938 -12.883 -13.797 1 85.31 355 ILE B N 1
ATOM 5515 C CA . ILE B 1 355 ? 22.109 -13.914 -14.812 1 85.31 355 ILE B CA 1
ATOM 5516 C C . ILE B 1 355 ? 21.328 -13.531 -16.078 1 85.31 355 ILE B C 1
ATOM 5518 O O . ILE B 1 355 ? 20.109 -13.367 -16.031 1 85.31 355 ILE B O 1
ATOM 5522 N N . VAL B 1 356 ? 22.031 -13.359 -17.109 1 87.25 356 VAL B N 1
ATOM 5523 C CA . VAL B 1 356 ? 21.391 -13.094 -18.391 1 87.25 356 VAL B CA 1
ATOM 5524 C C . VAL B 1 356 ? 21.297 -14.391 -19.188 1 87.25 356 VAL B C 1
ATOM 5526 O O . VAL B 1 356 ? 22.312 -14.945 -19.609 1 87.25 356 VAL B O 1
ATOM 5529 N N . LEU B 1 357 ? 20.094 -14.852 -19.438 1 85.44 357 LEU B N 1
ATOM 5530 C CA . LEU B 1 357 ? 19.875 -16.109 -20.125 1 85.44 357 LEU B CA 1
ATOM 5531 C C . LEU B 1 357 ? 19.891 -15.906 -21.641 1 85.44 357 LEU B C 1
ATOM 5533 O O . LEU B 1 357 ? 19.422 -14.867 -22.125 1 85.44 357 LEU B O 1
ATOM 5537 N N . SER B 1 358 ? 20.438 -16.812 -22.328 1 83.88 358 SER B N 1
ATOM 5538 C CA . SER B 1 358 ? 20.438 -16.844 -23.781 1 83.88 358 SER B CA 1
ATOM 5539 C C . SER B 1 358 ? 20.094 -18.234 -24.312 1 83.88 358 SER B C 1
ATOM 5541 O O . SER B 1 358 ? 20.438 -19.234 -23.688 1 83.88 358 SER B O 1
ATOM 5543 N N . PRO B 1 359 ? 19.281 -18.297 -25.422 1 78 359 PRO B N 1
ATOM 5544 C CA . PRO B 1 359 ? 18.969 -19.609 -25.969 1 78 359 PRO B CA 1
ATOM 5545 C C . PRO B 1 359 ? 20.203 -20.391 -26.391 1 78 359 PRO B C 1
ATOM 5547 O O . PRO B 1 359 ? 21.203 -19.812 -26.828 1 78 359 PRO B O 1
ATOM 5550 N N . ILE B 1 360 ? 20.422 -21.656 -25.922 1 60.53 360 ILE B N 1
ATOM 5551 C CA . ILE B 1 360 ? 21.547 -22.5 -26.312 1 60.53 360 ILE B CA 1
ATOM 5552 C C . ILE B 1 360 ? 21.594 -22.625 -27.828 1 60.53 360 ILE B C 1
ATOM 5554 O O . ILE B 1 360 ? 20.625 -23.078 -28.453 1 60.53 360 ILE B O 1
ATOM 5558 N N . THR B 1 361 ? 22.125 -21.703 -28.531 1 50.53 361 THR B N 1
ATOM 5559 C CA . THR B 1 361 ? 22.406 -22.047 -29.922 1 50.53 361 THR B CA 1
ATOM 5560 C C . THR B 1 361 ? 23.125 -23.391 -30 1 50.53 361 THR B C 1
ATOM 5562 O O . THR B 1 361 ? 24.062 -23.656 -29.25 1 50.53 361 THR B O 1
ATOM 5565 N N . ALA B 1 362 ? 22.484 -24.453 -30.594 1 40.5 362 ALA B N 1
ATOM 5566 C CA . ALA B 1 362 ? 23.219 -25.625 -31.062 1 40.5 362 ALA B CA 1
ATOM 5567 C C . ALA B 1 362 ? 24.594 -25.234 -31.594 1 40.5 362 ALA B C 1
ATOM 5569 O O . ALA B 1 362 ? 24.703 -24.625 -32.656 1 40.5 362 ALA B O 1
ATOM 5570 N N . LEU B 1 363 ? 25.5 -24.828 -30.891 1 38 363 LEU B N 1
ATOM 5571 C CA . LEU B 1 363 ? 26.844 -24.859 -31.469 1 38 363 LEU B CA 1
ATOM 5572 C C . LEU B 1 363 ? 27.078 -26.156 -32.219 1 38 363 LEU B C 1
ATOM 5574 O O . LEU B 1 363 ? 28.141 -26.766 -32.094 1 38 363 LEU B O 1
ATOM 5578 N N . GLY B 1 364 ? 26.156 -26.938 -32.656 1 32.16 364 GLY B N 1
ATOM 5579 C CA . GLY B 1 364 ? 26.594 -28.078 -33.469 1 32.16 364 GLY B CA 1
ATOM 5580 C C . GLY B 1 364 ? 27.641 -27.719 -34.5 1 32.16 364 GLY B C 1
ATOM 5581 O O . GLY B 1 364 ? 27.875 -26.531 -34.75 1 32.16 364 GLY B O 1
ATOM 5582 N N . GLY B 1 365 ? 27.891 -28.812 -35.469 1 30.38 365 GLY B N 1
ATOM 5583 C CA . GLY B 1 365 ? 28.719 -29.641 -36.344 1 30.38 365 GLY B CA 1
ATOM 5584 C C . GLY B 1 365 ? 29.016 -28.984 -37.688 1 30.38 365 GLY B C 1
ATOM 5585 O O . GLY B 1 365 ? 28.312 -29.234 -38.656 1 30.38 365 GLY B O 1
ATOM 5586 N N . ALA B 1 366 ? 29.125 -27.688 -37.906 1 30.25 366 ALA B N 1
ATOM 5587 C CA . ALA B 1 366 ? 29.812 -27.672 -39.188 1 30.25 366 ALA B CA 1
ATOM 5588 C C . ALA B 1 366 ? 31.141 -28.406 -39.125 1 30.25 366 ALA B C 1
ATOM 5590 O O . ALA B 1 366 ? 32.125 -27.875 -38.562 1 30.25 366 ALA B O 1
ATOM 5591 N N . ASN B 1 367 ? 31.172 -29.703 -38.594 1 23.03 367 ASN B N 1
ATOM 5592 C CA . ASN B 1 367 ? 32.094 -30.484 -39.406 1 23.03 367 ASN B CA 1
ATOM 5593 C C . ASN B 1 367 ? 31.578 -30.672 -40.812 1 23.03 367 ASN B C 1
ATOM 5595 O O . ASN B 1 367 ? 30.391 -30.953 -41.031 1 23.03 367 ASN B O 1
#

Sequence (734 aa):
MQSRLLVVAAFLALISCAPRGEIAYTPEPSADIRPVFVGSTRGLDPETGAEFGHSRSETLQRARFDVSVPPDRGTGQLSYPLQGRKIDPRKDFVLAGSQKYPGAEAFQAALRQSLKKSGGEAVVFVHGFNNTFAEGLYRLAQMGVDFDLPKTLVYYAWPSRGQLLGYAYDRDSAIFARDGLRETLRELHRAGAKRILLVGHSMGSSVTMETLRDMALSGERSTLAELEGVILISPDIDVDMFREQARTIGQLPQPFVIFTSKKDKALLLSSKIAGEPDRLGTLQDLRRVADLKVTMIDTGAFSTADGHFNVANNPALIRLLGQTGQVVKILEGDQTGKRNLAAGVVLSVQNATRIVLSPITALGGANMQSRLLVVAAFLALISCAPRGEIAYTPEPSADIRPVFVGSTRGLDPETGAEFGHSRSETLQRARFDVSVPPDRGTGQLSYPLQGRKIDPRKDFVLAGSQKYPGAEAFQAALRQSLKKSGGEAVVFVHGFNNTFAEGLYRLAQMGVDFDLPKTLVYYAWPSRGQLLGYAYDRDSAIFARDGLRETLRELHRAGAKRILLVGHSMGSSVTMETLRDMALSGERSTLAELEGVILISPDIDVDMFREQARTIGQLPQPFVIFTSKKDKALLLSSKIAGEPDRLGTLQDLRRVADLKVTMIDTGAFSTADGHFNVANNPALIRLLGQTGQVVKILEGDQTGKRNLAAGVVLSVQNATRIVLSPITALGGAN